Protein 6Y2Z (pdb70)

GO terms:
  GO:0005737 cytoplasm (C, IDA)
  GO:0008312 7S RNA binding (F, IDA)
  GO:0043021 ribonucleoprotein complex binding (F, IDA)
  GO:0006614 SRP-dependent cotranslational protein targeting to membrane (P, IC)
  GO:0003924 GTPase activity (F, IMP)
  GO:0030851 granulocyte differentiation (P, IMP)
  GO:0005515 protein binding (F, IPI)
  GO:0005829 cytosol (C, TAS)
  GO:0005525 GTP binding (F, IDA)
  GO:0005634 nucleus (C, IDA)
  GO:0003924 GTPase activity (F, IDA)
  GO:0030942 endoplasmic reticulum signal peptide binding (F, IDA)
  GO:0005786 signal recognition particle, endoplasmic reticulum targeting (C, IDA)
  GO:0019003 GDP binding (F, IDA)
  GO:0005737 cytoplasm (C, EXP)
  GO:0005783 endoplasmic reticulum (C, EXP)
  GO:0016607 nuclear speck (C, EXP)
  GO:0003723 RNA binding (F, HDA)
  GO:0045047 protein targeting to ER (P, IMP)

Foldseek 3Di:
DPDALAQQQQLLVQLLVLLVQLVPPPDHDPVSLVSSLVSNLVSLVLLVADNVLSVVLSVQLVVQQDPPDDDPPDDRSVVSVVSNLVSQLLLLALPDDADDFDPPAAAEEEEFEAPPLCGLLVQLLVQLVVVVVPFQEAEEELAACPDPSNVVNVVSCVVSVHHYFDDPDDHGSLVRLLVQLVVVVVVVGRYYYYYYDRHDDDVVVRVVVVVSNCVSRVGPAYEYGGECVVAQVLQVVLLVVPVRDDRYAYEYENCHDHSRNSRSSSSNSVSSHYHQKYQQDDDSNSIGGDDSSVSSVSNND/DLLCQFLQNQLLVQLLVLLVQLVPDPDHDDVSLVSSLVSNLVSLVQLQADNVLSVVLSVQLVVQDDQPDDDPPDHRSVVSVVSSLVSLLLLLALPDDADDFDAQAAAEEEEFEEAPLCGLLVLLLVQLVVVVVPFLEAEEELAECPAPSNVVNVVSCVVSVHHYFDDNPDHHSLVSLLVQSVVVVVVSGRHYYYYYDHHHNDPVVRLVVVVSSCVRNVGPEYEYREEQVVALVLLVVLLVVVVSDDRYAYEYEPSRPDRNNSRNSSSNSVNSHHHQKYQNDDDSNSMGGCDSSVSSVSSND

Nearest PDB structures (foldseek):
  6y2z-assembly2_B  TM=1.003E+00  e=1.046E-58  Homo sapiens
  6y30-assembly1_A  TM=9.818E-01  e=1.708E-50  Homo sapiens
  4ue5-assembly1_D  TM=9.500E-01  e=9.144E-44  Canis lupus familiaris
  7obr-assembly1_x  TM=9.337E-01  e=4.524E-43  Canis lupus familiaris
  7qwq-assembly1_x  TM=9.197E-01  e=1.034E-42  Homo sapiens

B-factor: mean 53.34, std 17.5, range [21.69, 124.66]

Sequence (602 aa):
HHHHHMVLADLGRKITSALRSLSNATIINEEVLNAMLKEVCTALLEADVNIKLVKQLRENVKSAIDLEEMASGLNKRKMIQHAVFKELVKLVDPGVKAWTPTKGKQNVIMFVGLQGSGKTTTCSKLAYYYQRKGWKTCLICADTFRAGAFDQLKQNATKARIPFYGSYTEMDPVIIASEGVEKFKNENFEIIIVDTSGRHKQEDSLFEEMLQVANAIQPDNIVYVMDASIGQACEAQAKAFKDKVDVASVIVTKLDGHAKGGGALSAVAATKSPIIFIGTGEHIDDFEPFKTQPFISKLLGHHHHHMVLADLGRKITSALRSLSNATIINEEVLNAMLKEVCTALLEADVNIKLVKQLRENVKSAIDLEEMASGLNKRKMIQHAVFKELVKLVDPGVKAWTPTKGKQNVIMFVGLQGSGKTTTCSKLAYYYQRKGWKTCLICADTFRAGAFDQLKQNATKARIPFYGSYTEMDPVIIASEGVEKFKNENFEIIIVDTSGRHKQEDSLFEEMLQVANAIQPDNIVYVMDASIGQACEAQAKAFKDKVDVASVIVTKLDGHAKGGGALSAVAATKSPIIFIGTGEHIDDFEPFKTQPFISKLLG

Radius of gyration: 28.35 Å; Cα contacts (8 Å, |Δi|>4): 1139; chains: 2; bounding box: 52×80×70 Å

Solvent-accessible surface area: 28498 Å² total; per-residue (Å²): 224,153,132,117,108,17,57,13,12,65,16,1,131,67,1,28,48,1,13,133,64,2,39,106,23,135,123,16,59,105,135,32,3,44,55,4,0,102,77,0,14,9,2,2,8,32,5,6,3,22,9,156,35,2,102,84,4,82,108,45,1,60,91,62,10,80,37,188,152,74,55,118,84,99,99,87,59,104,36,0,34,113,12,0,49,116,12,6,22,109,23,8,49,17,69,76,202,35,62,100,16,69,122,78,104,72,1,2,2,0,0,0,0,30,129,44,6,33,8,10,43,1,0,2,8,2,0,62,38,22,58,150,126,56,34,98,2,0,0,0,2,0,7,29,60,182,8,59,22,2,62,65,0,62,99,37,0,92,155,19,194,6,58,42,47,13,15,128,123,57,152,59,37,38,73,0,0,32,79,0,8,113,82,2,81,124,72,112,11,29,0,0,0,0,2,6,11,15,115,24,169,101,62,104,51,2,8,102,41,1,78,98,0,12,119,39,7,138,30,42,3,12,0,0,0,0,36,0,36,72,0,24,59,0,62,75,27,0,116,21,0,80,92,91,22,142,56,15,0,0,0,0,14,107,4,89,81,56,43,52,1,4,0,0,1,1,1,0,9,42,13,126,1,10,13,26,13,4,4,66,37,161,127,50,95,35,27,78,66,20,138,18,98,69,21,5,47,142,4,33,92,124,66,10,131,134,26,18,11,32,65,15,0,111,43,0,10,43,0,7,127,66,3,37,113,25,128,119,11,62,89,137,31,4,48,59,3,0,105,74,0,14,9,2,1,11,28,5,3,2,31,7,145,34,4,107,88,4,76,105,30,0,68,92,73,20,77,24,162,140,61,108,61,83,92,74,62,51,109,49,0,66,83,9,0,31,121,19,4,19,116,23,5,60,12,66,76,196,43,63,95,21,65,115,64,126,62,6,1,2,0,0,1,0,32,112,53,5,21,10,9,58,2,0,8,13,2,0,68,32,17,58,145,114,57,43,108,8,0,2,0,1,0,11,27,64,187,24,61,20,2,76,71,0,77,125,52,1,92,177,22,198,8,59,50,32,24,10,126,133,46,127,56,23,35,66,0,0,39,75,0,5,100,96,6,79,104,87,99,12,19,0,0,0,0,1,10,7,21,121,7,164,93,44,96,45,3,12,118,43,8,114,78,3,15,104,45,5,138,28,56,2,14,0,1,1,5,31,0,49,73,0,31,51,1,58,71,42,0,124,26,0,80,112,109,18,148,68,14,1,0,0,0,12,100,0,74,76,60,32,40,0,4,0,0,0,0,1,0,7,38,16,116,0,12,8,20,12,1,3,32,25,166,128,72,99,39,16,78,45,17,132,23,105,74,17,5,48,92,1,32,26

Structure (mmCIF, N/CA/C/O backbone):
data_6Y2Z
#
_entry.id   6Y2Z
#
_cell.length_a   50.443
_cell.length_b   87.668
_cell.length_c   170.504
_cell.angle_alpha   90.000
_cell.angle_beta   90.000
_cell.angle_gamma   90.000
#
_symmetry.space_group_name_H-M   'P 21 21 21'
#
loop_
_entity.id
_entity.type
_entity.pdbx_description
1 polymer 'Signal recognition particle 54 kDa protein'
2 non-polymer 'PHOSPHATE ION'
3 non-polymer 'MAGNESIUM ION'
4 water water
#
loop_
_atom_site.group_PDB
_atom_site.id
_atom_site.type_symbol
_atom_site.label_atom_id
_atom_site.label_alt_id
_atom_site.label_comp_id
_atom_site.label_asym_id
_atom_site.label_entity_id
_atom_site.label_seq_id
_atom_site.pdbx_PDB_ins_code
_atom_site.Cartn_x
_atom_site.Cartn_y
_atom_site.Cartn_z
_atom_site.occupancy
_atom_site.B_iso_or_equiv
_atom_site.auth_seq_id
_atom_site.auth_comp_id
_atom_site.auth_asym_id
_atom_site.auth_atom_id
_atom_site.pdbx_PDB_model_num
ATOM 1 N N . HIS A 1 3 ? 5.145 11.912 -36.154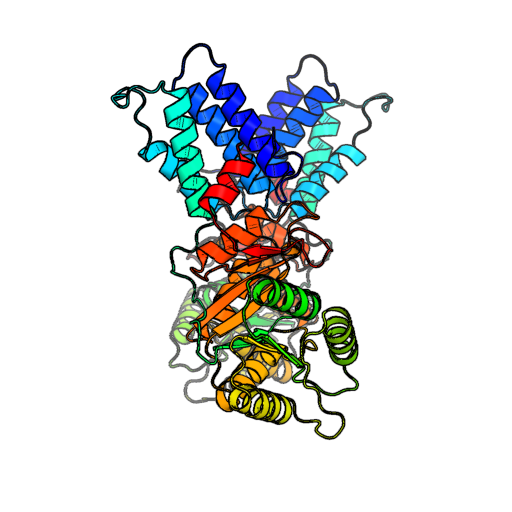 1.00 73.51 -4 HIS A N 1
ATOM 2 C CA . HIS A 1 3 ? 3.759 11.540 -35.858 1.00 73.47 -4 HIS A CA 1
ATOM 3 C C . HIS A 1 3 ? 2.749 12.333 -36.705 1.00 70.49 -4 HIS A C 1
ATOM 4 O O . HIS A 1 3 ? 1.782 12.909 -36.204 1.00 68.34 -4 HIS A O 1
ATOM 11 N N . HIS A 1 4 ? 2.985 12.309 -38.015 1.00 69.30 -3 HIS A N 1
ATOM 12 C CA . HIS A 1 4 ? 2.167 12.985 -39.010 1.00 60.57 -3 HIS A CA 1
ATOM 13 C C . HIS A 1 4 ? 1.273 12.036 -39.799 1.00 59.71 -3 HIS A C 1
ATOM 14 O O . HIS A 1 4 ? 0.455 12.502 -40.600 1.00 58.08 -3 HIS A O 1
ATOM 21 N N . HIS A 1 5 ? 1.400 10.721 -39.597 1.00 58.55 -2 HIS A N 1
ATOM 22 C CA . HIS A 1 5 ? 0.902 9.774 -40.593 1.00 57.84 -2 HIS A CA 1
ATOM 23 C C . HIS A 1 5 ? -0.620 9.759 -40.666 1.00 54.67 -2 HIS A C 1
ATOM 24 O O . HIS A 1 5 ? -1.187 9.649 -41.759 1.00 54.62 -2 HIS A O 1
ATOM 31 N N . HIS A 1 6 ? -1.300 9.861 -39.527 1.00 50.20 -1 HIS A N 1
ATOM 32 C CA . HIS A 1 6 ? -2.723 9.574 -39.458 1.00 45.50 -1 HIS A CA 1
ATOM 33 C C . HIS A 1 6 ? -3.529 10.799 -39.063 1.00 45.01 -1 HIS A C 1
ATOM 34 O O . HIS A 1 6 ? -3.044 11.676 -38.341 1.00 41.75 -1 HIS A O 1
ATOM 41 N N . HIS A 1 7 ? -4.783 10.826 -39.527 1.00 44.91 0 HIS A N 1
ATOM 42 C CA . HIS A 1 7 ? -5.736 11.875 -39.190 1.00 41.58 0 HIS A CA 1
ATOM 43 C C . HIS A 1 7 ? -6.623 11.524 -38.000 1.00 38.49 0 HIS A C 1
ATOM 44 O O . HIS A 1 7 ? -7.331 12.402 -37.502 1.00 42.43 0 HIS A O 1
ATOM 51 N N . MET A 1 8 ? -6.599 10.282 -37.536 1.00 33.66 1 MET A N 1
ATOM 52 C CA . MET A 1 8 ? -7.471 9.826 -36.470 1.00 38.57 1 MET A CA 1
ATOM 53 C C . MET A 1 8 ? -6.795 8.652 -35.783 1.00 41.81 1 MET A C 1
ATOM 54 O O . MET A 1 8 ? -6.030 7.906 -36.400 1.00 44.51 1 MET A O 1
ATOM 59 N N . VAL A 1 9 ? -7.118 8.470 -34.503 1.00 35.45 2 VAL A N 1
ATOM 60 C CA . VAL A 1 9 ? -6.468 7.412 -33.740 1.00 32.64 2 VAL A CA 1
ATOM 61 C C . VAL A 1 9 ? -6.854 6.052 -34.302 1.00 31.33 2 VAL A C 1
ATOM 62 O O . VAL A 1 9 ? -6.052 5.118 -34.262 1.00 31.17 2 VAL A O 1
ATOM 66 N N . LEU A 1 10 ? -8.037 5.930 -34.913 1.00 30.27 3 LEU A N 1
ATOM 67 C CA . LEU A 1 10 ? -8.460 4.676 -35.532 1.00 33.93 3 LEU A CA 1
ATOM 68 C C . LEU A 1 10 ? -8.326 4.693 -37.056 1.00 34.67 3 LEU A C 1
ATOM 69 O O . LEU A 1 10 ? -9.111 4.040 -37.750 1.00 30.05 3 LEU A O 1
ATOM 74 N N . ALA A 1 11 ? -7.320 5.410 -37.576 1.00 37.74 4 ALA A N 1
ATOM 75 C CA . ALA A 1 11 ? -7.206 5.638 -39.017 1.00 40.27 4 ALA A CA 1
ATOM 76 C C . ALA A 1 11 ? -7.240 4.338 -39.834 1.00 35.08 4 ALA A C 1
ATOM 77 O O . ALA A 1 11 ? -7.919 4.267 -40.861 1.00 36.90 4 ALA A O 1
ATOM 79 N N . ASP A 1 12 ? -6.538 3.297 -39.382 1.00 38.67 5 ASP A N 1
ATOM 80 C CA . ASP A 1 12 ? -6.519 2.025 -40.111 1.00 38.64 5 ASP A CA 1
ATOM 81 C C . ASP A 1 12 ? -7.903 1.381 -40.173 1.00 38.82 5 ASP A C 1
ATOM 82 O O . ASP A 1 12 ? -8.291 0.815 -41.205 1.00 36.72 5 ASP A O 1
ATOM 87 N N . LEU A 1 13 ? -8.644 1.415 -39.070 1.00 35.68 6 LEU A N 1
ATOM 88 C CA . LEU A 1 13 ? -10.030 0.973 -39.113 1.00 37.05 6 LEU A CA 1
ATOM 89 C C . LEU A 1 13 ? -10.868 1.864 -40.026 1.00 38.20 6 LEU A C 1
ATOM 90 O O . LEU A 1 13 ? -11.672 1.363 -40.822 1.00 38.01 6 LEU A O 1
ATOM 95 N N . GLY A 1 14 ? -10.698 3.185 -39.925 1.00 35.35 7 GLY A N 1
ATOM 96 C CA . GLY A 1 14 ? -11.490 4.080 -40.747 1.00 32.26 7 GLY A CA 1
ATOM 97 C C . GLY A 1 14 ? -11.202 3.940 -42.230 1.00 33.62 7 GLY A C 1
ATOM 98 O O . GLY A 1 14 ? -12.112 4.011 -43.056 1.00 32.79 7 GLY A O 1
ATOM 99 N N . ARG A 1 15 ? -9.938 3.736 -42.588 1.00 32.46 8 ARG A N 1
ATOM 100 C CA . ARG A 1 15 ? -9.619 3.538 -43.991 1.00 35.73 8 ARG A CA 1
ATOM 101 C C . ARG A 1 15 ? -10.333 2.306 -44.549 1.00 39.61 8 ARG A C 1
ATOM 102 O O . ARG A 1 15 ? -10.839 2.343 -45.676 1.00 39.50 8 ARG A O 1
ATOM 110 N N . LYS A 1 16 ? -10.424 1.215 -43.761 1.00 31.44 9 LYS A N 1
ATOM 111 C CA . LYS A 1 16 ? -11.090 0.010 -44.265 1.00 33.47 9 LYS A CA 1
ATOM 112 C C . LYS A 1 16 ? -12.597 0.209 -44.389 1.00 32.74 9 LYS A C 1
ATOM 113 O O . LYS A 1 16 ? -13.232 -0.323 -45.316 1.00 34.95 9 LYS A O 1
ATOM 119 N N . ILE A 1 17 ? -13.189 0.952 -43.465 1.00 33.59 10 ILE A N 1
ATOM 120 C CA . ILE A 1 17 ? -14.628 1.181 -43.527 1.00 35.28 10 ILE A CA 1
ATOM 121 C C . ILE A 1 17 ? -14.982 2.131 -44.668 1.00 36.69 10 ILE A C 1
ATOM 122 O O . ILE A 1 17 ? -15.967 1.916 -45.386 1.00 36.12 10 ILE A O 1
ATOM 127 N N . THR A 1 18 ? -14.194 3.192 -44.869 1.00 34.18 11 THR A N 1
ATOM 128 C CA . THR A 1 18 ? -14.563 4.107 -45.941 1.00 36.20 11 THR A CA 1
ATOM 129 C C . THR A 1 18 ? -14.324 3.454 -47.300 1.00 36.92 11 THR A C 1
ATOM 130 O O . THR A 1 18 ? -15.042 3.749 -48.263 1.00 37.25 11 THR A O 1
ATOM 134 N N . SER A 1 19 ? -13.355 2.540 -47.388 1.00 38.76 12 SER A N 1
ATOM 135 C CA . SER A 1 19 ? -13.195 1.776 -48.622 1.00 41.53 12 SER A CA 1
ATOM 136 C C . SER A 1 19 ? -14.429 0.919 -48.888 1.00 42.10 12 SER A C 1
ATOM 137 O O . SER A 1 19 ? -14.991 0.940 -49.991 1.00 43.75 12 SER A O 1
ATOM 140 N N . ALA A 1 20 ? -14.888 0.184 -47.875 1.00 40.88 13 ALA A N 1
ATOM 141 C CA . ALA A 1 20 ? -16.091 -0.629 -48.045 1.00 39.73 13 ALA A CA 1
ATOM 142 C C . ALA A 1 20 ? -17.255 0.229 -48.515 1.00 44.62 13 ALA A C 1
ATOM 143 O O . ALA A 1 20 ? -17.981 -0.136 -49.445 1.00 48.69 13 ALA A O 1
ATOM 145 N N . LEU A 1 21 ? -17.431 1.392 -47.884 1.00 47.30 14 LEU A N 1
ATOM 146 C CA . LEU A 1 21 ? -18.577 2.245 -48.180 1.00 42.95 14 LEU A CA 1
ATOM 147 C C . LEU A 1 21 ? -18.455 2.870 -49.558 1.00 39.99 14 LEU A C 1
ATOM 148 O O . LEU A 1 21 ? -19.457 3.008 -50.262 1.00 41.02 14 LEU A O 1
ATOM 153 N N . ARG A 1 22 ? -17.240 3.271 -49.948 1.00 41.81 15 ARG A N 1
ATOM 154 C CA . ARG A 1 22 ? -17.016 3.782 -51.299 1.00 43.20 15 ARG A CA 1
ATOM 155 C C . ARG A 1 22 ? -17.374 2.744 -52.359 1.00 45.28 15 ARG A C 1
ATOM 156 O O . ARG A 1 22 ? -18.024 3.071 -53.361 1.00 45.00 15 ARG A O 1
ATOM 164 N N . SER A 1 23 ? -16.954 1.489 -52.164 1.00 45.42 16 SER A N 1
ATOM 165 C CA . SER A 1 23 ? -17.301 0.441 -53.121 1.00 45.46 16 SER A CA 1
ATOM 166 C C . SER A 1 23 ? -18.810 0.277 -53.226 1.00 44.22 16 SER A C 1
ATOM 167 O O . SER A 1 23 ? -19.346 0.047 -54.312 1.00 43.25 16 SER A O 1
ATOM 170 N N . LEU A 1 24 ? -19.516 0.372 -52.108 1.00 40.33 17 LEU A N 1
ATOM 171 C CA . LEU A 1 24 ? -20.963 0.237 -52.207 1.00 45.06 17 LEU A CA 1
ATOM 172 C C . LEU A 1 24 ? -21.579 1.441 -52.915 1.00 46.93 17 LEU A C 1
ATOM 173 O O . LEU A 1 24 ? -22.470 1.291 -53.761 1.00 50.88 17 LEU A O 1
ATOM 178 N N . SER A 1 25 ? -21.111 2.637 -52.605 1.00 46.05 18 SER A N 1
ATOM 179 C CA . SER A 1 25 ? -21.696 3.797 -53.253 1.00 50.73 18 SER A CA 1
ATOM 180 C C . SER A 1 25 ? -21.394 3.829 -54.749 1.00 48.72 18 SER A C 1
ATOM 181 O O . SER A 1 25 ? -22.116 4.498 -55.493 1.00 49.99 18 SER A O 1
ATOM 184 N N . ASN A 1 26 ? -20.368 3.108 -55.208 1.00 49.87 19 ASN A N 1
ATOM 185 C CA . ASN A 1 26 ? -20.034 3.068 -56.626 1.00 54.35 19 ASN A CA 1
ATOM 186 C C . ASN A 1 26 ? -20.604 1.859 -57.358 1.00 52.82 19 ASN A C 1
ATOM 187 O O . ASN A 1 26 ? -20.461 1.785 -58.580 1.00 52.73 19 ASN A O 1
ATOM 192 N N . ALA A 1 27 ? -21.244 0.916 -56.660 1.00 53.54 20 ALA A N 1
ATOM 193 C CA . ALA A 1 27 ? -21.840 -0.243 -57.330 1.00 50.43 20 ALA A CA 1
ATOM 194 C C . ALA A 1 27 ? -22.903 0.201 -58.320 1.00 51.87 20 ALA A C 1
ATOM 195 O O . ALA A 1 27 ? -23.734 1.057 -58.007 1.00 52.96 20 ALA A O 1
ATOM 197 N N . THR A 1 28 ? -22.880 -0.383 -59.524 1.00 52.10 21 THR A N 1
ATOM 198 C CA . THR A 1 28 ? -23.787 0.099 -60.561 1.00 52.69 21 THR A CA 1
ATOM 199 C C . THR A 1 28 ? -25.242 -0.147 -60.182 1.00 49.41 21 THR A C 1
ATOM 200 O O . THR A 1 28 ? -26.111 0.678 -60.487 1.00 49.82 21 THR A O 1
ATOM 204 N N . ILE A 1 29 ? -25.526 -1.241 -59.487 1.00 49.27 22 ILE A N 1
ATOM 205 C CA . ILE A 1 29 ? -26.851 -1.484 -58.931 1.00 50.62 22 ILE A CA 1
ATOM 206 C C . ILE A 1 29 ? -26.696 -1.886 -57.470 1.00 52.84 22 ILE A C 1
ATOM 207 O O . ILE A 1 29 ? -25.781 -2.637 -57.110 1.00 52.78 22 ILE A O 1
ATOM 212 N N . ILE A 1 30 ? -27.571 -1.360 -56.623 1.00 53.03 23 ILE A N 1
ATOM 213 C CA . ILE A 1 30 ? -27.562 -1.686 -55.202 1.00 54.92 23 ILE A CA 1
ATOM 214 C C . ILE A 1 30 ? -28.530 -2.850 -54.962 1.00 56.47 23 ILE A C 1
ATOM 215 O O . ILE A 1 30 ? -29.734 -2.739 -55.219 1.00 57.37 23 ILE A O 1
ATOM 220 N N . ASN A 1 31 ? -27.989 -3.991 -54.532 1.00 56.15 24 ASN A N 1
ATOM 221 C CA . ASN A 1 31 ? -28.771 -5.194 -54.263 1.00 56.93 24 ASN A CA 1
ATOM 222 C C . ASN A 1 31 ? -28.236 -5.861 -52.999 1.00 58.44 24 ASN A C 1
ATOM 223 O O . ASN A 1 31 ? -27.238 -5.424 -52.419 1.00 57.04 24 ASN A O 1
ATOM 228 N N . GLU A 1 32 ? -28.896 -6.944 -52.576 1.00 72.83 25 GLU A N 1
ATOM 229 C CA . GLU A 1 32 ? -28.534 -7.545 -51.299 1.00 71.68 25 GLU A CA 1
ATOM 230 C C . GLU A 1 32 ? -27.133 -8.137 -51.342 1.00 65.07 25 GLU A C 1
ATOM 231 O O . GLU A 1 32 ? -26.438 -8.158 -50.319 1.00 60.65 25 GLU A O 1
ATOM 237 N N . GLU A 1 33 ? -26.692 -8.585 -52.515 1.00 66.35 26 GLU A N 1
ATOM 238 C CA . GLU A 1 33 ? -25.325 -9.069 -52.668 1.00 63.64 26 GLU A CA 1
ATOM 239 C C . GLU A 1 33 ? -24.318 -7.945 -52.440 1.00 57.20 26 GLU A C 1
ATOM 240 O O . GLU A 1 33 ? -23.331 -8.112 -51.712 1.00 50.86 26 GLU A O 1
ATOM 246 N N . VAL A 1 34 ? -24.565 -6.781 -53.048 1.00 54.46 27 VAL A N 1
ATOM 247 C CA . VAL A 1 34 ? -23.699 -5.621 -52.852 1.00 48.14 27 VAL A CA 1
ATOM 248 C C . VAL A 1 34 ? -23.704 -5.182 -51.391 1.00 43.09 27 VAL A C 1
ATOM 249 O O . VAL A 1 34 ? -22.653 -4.863 -50.821 1.00 46.20 27 VAL A O 1
ATOM 253 N N . LEU A 1 35 ? -24.882 -5.145 -50.767 1.00 40.29 28 LEU A N 1
ATOM 254 C CA . LEU A 1 35 ? -24.957 -4.769 -49.357 1.00 46.71 28 LEU A CA 1
ATOM 255 C C . LEU A 1 35 ? -24.175 -5.749 -48.475 1.00 47.22 28 LEU A C 1
ATOM 256 O O . LEU A 1 35 ? -23.380 -5.341 -47.621 1.00 46.10 28 LEU A O 1
ATOM 261 N N . ASN A 1 36 ? -24.363 -7.050 -48.696 1.00 49.22 29 ASN A N 1
ATOM 262 C CA . ASN A 1 36 ? -23.695 -8.055 -47.863 1.00 48.40 29 ASN A CA 1
ATOM 263 C C . ASN A 1 36 ? -22.180 -8.011 -48.035 1.00 44.25 29 ASN A C 1
ATOM 264 O O . ASN A 1 36 ? -21.432 -8.145 -47.054 1.00 36.09 29 ASN A O 1
ATOM 269 N N . ALA A 1 37 ? -21.709 -7.858 -49.279 1.00 44.17 30 ALA A N 1
ATOM 270 C CA . ALA A 1 37 ? -20.290 -7.604 -49.510 1.00 40.77 30 ALA A CA 1
ATOM 271 C C . ALA A 1 37 ? -19.775 -6.448 -48.653 1.00 39.36 30 ALA A C 1
ATOM 272 O O . ALA A 1 37 ? -18.683 -6.530 -48.081 1.00 41.50 30 ALA A O 1
ATOM 274 N N . MET A 1 38 ? -20.535 -5.358 -48.560 1.00 39.79 31 MET A N 1
ATOM 275 C CA . MET A 1 38 ? -20.071 -4.226 -47.755 1.00 38.84 31 MET A CA 1
ATOM 276 C C . MET A 1 38 ? -20.031 -4.592 -46.276 1.00 33.63 31 MET A C 1
ATOM 277 O O . MET A 1 38 ? -19.052 -4.301 -45.579 1.00 31.83 31 MET A O 1
ATOM 282 N N . LEU A 1 39 ? -21.090 -5.227 -45.777 1.00 35.87 32 LEU A N 1
ATOM 283 C CA . LEU A 1 39 ? -21.125 -5.598 -44.364 1.00 39.69 32 LEU A CA 1
ATOM 284 C C . LEU A 1 39 ? -19.994 -6.555 -44.017 1.00 39.84 32 LEU A C 1
ATOM 285 O O . LEU A 1 39 ? -19.396 -6.449 -42.944 1.00 38.98 32 LEU A O 1
ATOM 290 N N . LYS A 1 40 ? -19.680 -7.482 -44.930 1.00 41.62 33 LYS A N 1
ATOM 291 C CA . LYS A 1 40 ? -18.545 -8.379 -44.746 1.00 41.88 33 LYS A CA 1
ATOM 292 C C . LYS A 1 40 ? -17.253 -7.599 -44.539 1.00 42.87 33 LYS A C 1
ATOM 293 O O . LYS A 1 40 ? -16.486 -7.879 -43.612 1.00 43.46 33 LYS A O 1
ATOM 299 N N . GLU A 1 41 ? -16.985 -6.624 -45.410 1.00 38.00 34 GLU A N 1
ATOM 300 C CA . GLU A 1 41 ? -15.773 -5.835 -45.272 1.00 35.03 34 GLU A CA 1
ATOM 301 C C . GLU A 1 41 ? -15.779 -5.045 -43.970 1.00 29.95 34 GLU A C 1
ATOM 302 O O . GLU A 1 41 ? -14.725 -4.839 -43.363 1.00 27.70 34 GLU A O 1
ATOM 308 N N . VAL A 1 42 ? -16.944 -4.533 -43.573 1.00 32.12 35 VAL A N 1
ATOM 309 C CA . VAL A 1 42 ? -17.034 -3.723 -42.356 1.00 36.46 35 VAL A CA 1
ATOM 310 C C . VAL A 1 42 ? -16.830 -4.602 -41.127 1.00 36.56 35 VAL A C 1
ATOM 311 O O . VAL A 1 42 ? -16.007 -4.301 -40.259 1.00 33.72 35 VAL A O 1
ATOM 315 N N . CYS A 1 43 ? -17.544 -5.727 -41.069 1.00 36.37 36 CYS A N 1
ATOM 316 C CA . CYS A 1 43 ? -17.381 -6.662 -39.962 1.00 34.86 36 CYS A CA 1
ATOM 317 C C . CYS A 1 43 ? -15.935 -7.136 -39.832 1.00 36.16 36 CYS A C 1
ATOM 318 O O . CYS A 1 43 ? -15.369 -7.137 -38.731 1.00 37.84 36 CYS A O 1
ATOM 321 N N . THR A 1 44 ? -15.307 -7.490 -40.951 1.00 31.67 37 THR A N 1
ATOM 322 C CA . THR A 1 44 ? -13.912 -7.914 -40.925 1.00 35.49 37 THR A CA 1
ATOM 323 C C . THR A 1 44 ? -12.996 -6.812 -40.398 1.00 37.09 37 THR A C 1
ATOM 324 O 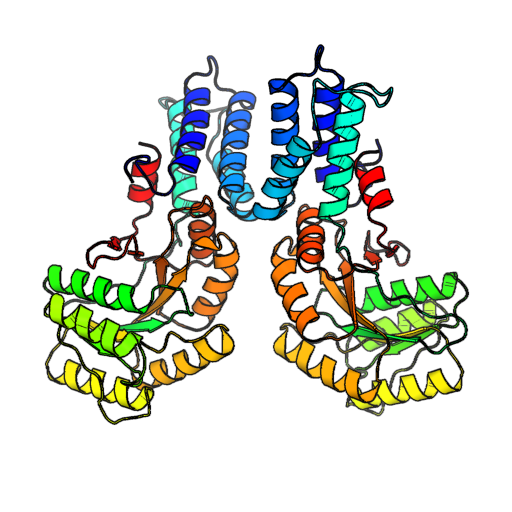O . THR A 1 44 ? -12.076 -7.085 -39.612 1.00 30.73 37 THR A O 1
ATOM 328 N N . ALA A 1 45 ? -13.224 -5.559 -40.827 1.00 32.22 38 ALA A N 1
ATOM 329 C CA . ALA A 1 45 ? -12.385 -4.463 -40.350 1.00 31.18 38 ALA A CA 1
ATOM 330 C C . ALA A 1 45 ? -12.525 -4.286 -38.848 1.00 25.28 38 ALA A C 1
ATOM 331 O O . ALA A 1 45 ? -11.543 -3.979 -38.160 1.00 34.98 38 ALA A O 1
ATOM 333 N N . LEU A 1 46 ? -13.742 -4.442 -38.330 1.00 29.67 39 LEU A N 1
ATOM 334 C CA . LEU A 1 46 ? -13.971 -4.305 -36.889 1.00 32.60 39 LEU A CA 1
ATOM 335 C C . LEU A 1 46 ? -13.320 -5.444 -36.109 1.00 37.10 39 LEU A C 1
ATOM 336 O O . LEU A 1 46 ? -12.798 -5.227 -35.009 1.00 37.98 39 LEU A O 1
ATOM 341 N N . LEU A 1 47 ? -13.349 -6.674 -36.653 1.00 34.59 40 LEU A N 1
ATOM 342 C CA . LEU A 1 47 ? -12.655 -7.779 -35.996 1.00 31.73 40 LEU A CA 1
ATOM 343 C C . LEU A 1 47 ? -11.145 -7.572 -36.023 1.00 31.26 40 LEU A C 1
ATOM 344 O O . LEU A 1 47 ? -10.447 -7.925 -35.059 1.00 31.62 40 LEU A O 1
ATOM 349 N N . GLU A 1 48 ? -10.622 -6.998 -37.111 1.00 30.57 41 GLU A N 1
ATOM 350 C CA . GLU A 1 48 ? -9.207 -6.660 -37.196 1.00 28.57 41 GLU A CA 1
ATOM 351 C C . GLU A 1 48 ? -8.825 -5.502 -36.271 1.00 33.12 41 GLU A C 1
ATOM 352 O O . GLU A 1 48 ? -7.631 -5.261 -36.068 1.00 37.02 41 GLU A O 1
ATOM 358 N N . ALA A 1 49 ? -9.804 -4.771 -35.737 1.00 32.82 42 ALA A N 1
ATOM 359 C CA . ALA A 1 49 ? -9.594 -3.751 -34.725 1.00 40.03 42 ALA A CA 1
ATOM 360 C C . ALA A 1 49 ? -9.803 -4.294 -33.313 1.00 40.67 42 ALA A C 1
ATOM 361 O O . ALA A 1 49 ? -9.813 -3.505 -32.358 1.00 40.74 42 ALA A O 1
ATOM 363 N N . ASP A 1 50 ? -9.981 -5.620 -33.177 1.00 34.29 43 ASP A N 1
ATOM 364 C CA . ASP A 1 50 ? -10.126 -6.331 -31.911 1.00 31.63 43 ASP A CA 1
ATOM 365 C C . ASP A 1 50 ? -11.459 -6.040 -31.241 1.00 33.96 43 ASP A C 1
ATOM 366 O O . ASP A 1 50 ? -11.573 -6.150 -30.021 1.00 37.00 43 ASP A O 1
ATOM 371 N N . VAL A 1 51 ? -12.468 -5.641 -32.016 1.00 30.98 44 VAL A N 1
ATOM 372 C CA . VAL A 1 51 ? -13.828 -5.608 -31.514 1.00 31.47 44 VAL A CA 1
ATOM 373 C C . VAL A 1 51 ? -14.327 -7.037 -31.347 1.00 36.28 44 VAL A C 1
ATOM 374 O O . VAL A 1 51 ? -14.061 -7.913 -32.186 1.00 37.42 44 VAL A O 1
ATOM 378 N N . ASN A 1 52 ? -15.054 -7.278 -30.260 1.00 35.81 45 ASN A N 1
ATOM 379 C CA . ASN A 1 52 ? -15.501 -8.624 -29.958 1.00 38.98 45 ASN A CA 1
ATOM 380 C C . ASN A 1 52 ? -16.541 -9.090 -30.968 1.00 38.01 45 ASN A C 1
ATOM 381 O O . ASN A 1 52 ? -17.437 -8.329 -31.354 1.00 35.63 45 ASN A O 1
ATOM 386 N N . ILE A 1 53 ? -16.425 -10.370 -31.350 1.00 33.47 46 ILE A N 1
ATOM 387 C CA . ILE A 1 53 ? -17.298 -10.994 -32.348 1.00 31.58 46 ILE A CA 1
ATOM 388 C C . ILE A 1 53 ? -18.772 -10.784 -32.023 1.00 32.21 46 ILE A C 1
ATOM 389 O O . ILE A 1 53 ? -19.577 -10.506 -32.920 1.00 36.06 46 ILE A O 1
ATOM 394 N N . LYS A 1 54 ? -19.159 -10.911 -30.747 1.00 32.68 47 LYS A N 1
ATOM 395 C CA . LYS A 1 54 ? -20.559 -10.689 -30.380 1.00 35.56 47 LYS A CA 1
ATOM 396 C C . LYS A 1 54 ? -21.026 -9.280 -30.749 1.00 37.65 47 LYS A C 1
ATOM 397 O O . LYS A 1 54 ? -22.158 -9.087 -31.211 1.00 34.09 47 LYS A O 1
ATOM 403 N N . LEU A 1 55 ? -20.173 -8.278 -30.543 1.00 35.19 48 LEU A N 1
ATOM 404 C CA . LEU A 1 55 ? -20.572 -6.907 -30.846 1.00 37.65 48 LEU A CA 1
ATOM 405 C C . LEU A 1 55 ? -20.577 -6.664 -32.355 1.00 33.49 48 LEU A C 1
ATOM 406 O O . LEU A 1 55 ? -21.426 -5.922 -32.863 1.00 31.39 48 LEU A O 1
ATOM 411 N N . VAL A 1 56 ? -19.640 -7.283 -33.077 1.00 35.58 49 VAL A N 1
ATOM 412 C CA . VAL A 1 56 ? -19.640 -7.208 -34.538 1.00 38.57 49 VAL A CA 1
ATOM 413 C C . VAL A 1 56 ? -20.870 -7.909 -35.124 1.00 39.26 49 VAL A C 1
ATOM 414 O O . VAL A 1 56 ? -21.513 -7.402 -36.055 1.00 39.46 49 VAL A O 1
ATOM 418 N N . LYS A 1 57 ? -21.231 -9.074 -34.587 1.00 37.68 50 LYS A N 1
ATOM 419 C CA . LYS A 1 57 ? -22.440 -9.738 -35.065 1.00 39.58 50 LYS A CA 1
ATOM 420 C C . LYS A 1 57 ? -23.687 -8.903 -34.793 1.00 41.92 50 LYS A C 1
ATOM 421 O O . LYS A 1 57 ? -24.600 -8.857 -35.626 1.00 43.16 50 LYS A O 1
ATOM 427 N N . GLN A 1 58 ? -23.745 -8.228 -33.642 1.00 41.71 51 GLN A N 1
ATOM 428 C CA . GLN A 1 58 ? -24.908 -7.391 -33.349 1.00 41.89 51 GLN A CA 1
ATOM 429 C C . GLN A 1 58 ? -24.974 -6.167 -34.259 1.00 36.35 51 GLN A C 1
ATOM 430 O O . GLN A 1 58 ? -26.066 -5.750 -34.671 1.00 39.94 51 GLN A O 1
ATOM 436 N N . LEU A 1 59 ? -23.830 -5.569 -34.576 1.00 33.13 52 LEU A N 1
ATOM 437 C CA . LEU A 1 59 ? -23.837 -4.430 -35.492 1.00 38.04 52 LEU A CA 1
ATOM 438 C C . LEU A 1 59 ? -24.400 -4.821 -36.847 1.00 41.28 52 LEU A C 1
ATOM 439 O O . LEU A 1 59 ? -25.197 -4.082 -37.437 1.00 44.45 52 LEU A O 1
ATOM 444 N N . ARG A 1 60 ? -23.993 -5.987 -37.360 1.00 38.52 53 ARG A N 1
ATOM 445 C CA . ARG A 1 60 ? -24.436 -6.401 -38.689 1.00 36.00 53 ARG A CA 1
ATOM 446 C C . ARG A 1 60 ? -25.943 -6.625 -38.704 1.00 39.21 53 ARG A C 1
ATOM 447 O O . ARG A 1 60 ? -26.646 -6.120 -39.587 1.00 43.77 53 ARG A O 1
ATOM 455 N N . GLU A 1 61 ? -26.453 -7.363 -37.712 1.00 36.86 54 GLU A N 1
ATOM 456 C CA . GLU A 1 61 ? -27.892 -7.486 -37.490 1.00 40.13 54 GLU A CA 1
ATOM 457 C C . GLU A 1 61 ? -28.585 -6.136 -37.567 1.00 44.17 54 GLU A C 1
ATOM 458 O O . GLU A 1 61 ? -29.586 -5.966 -38.272 1.00 52.11 54 GLU A O 1
ATOM 464 N N . ASN A 1 62 ? -28.073 -5.165 -36.816 1.00 41.94 55 ASN A N 1
ATOM 465 C CA . ASN A 1 62 ? -28.740 -3.868 -36.721 1.00 40.42 55 ASN A CA 1
ATOM 466 C C . ASN A 1 62 ? -28.784 -3.166 -38.073 1.00 36.09 55 ASN A C 1
ATOM 467 O O . ASN A 1 62 ? -29.816 -2.618 -38.464 1.00 42.62 55 ASN A O 1
ATOM 472 N N . VAL A 1 63 ? -27.680 -3.192 -38.811 1.00 37.12 56 VAL A N 1
ATOM 473 C CA . VAL A 1 63 ? -27.664 -2.553 -40.128 1.00 41.91 56 VAL A CA 1
ATOM 474 C C . VAL A 1 63 ? -28.641 -3.252 -41.073 1.00 48.99 56 VAL A C 1
ATOM 475 O O . VAL A 1 63 ? -29.422 -2.599 -41.770 1.00 51.39 56 VAL A O 1
ATOM 479 N N . LYS A 1 64 ? -28.649 -4.590 -41.081 1.00 48.16 57 LYS A N 1
ATOM 480 C CA . LYS A 1 64 ? -29.622 -5.293 -41.911 1.00 52.52 57 LYS A CA 1
ATOM 481 C C . LYS A 1 64 ? -31.049 -5.023 -41.460 1.00 54.18 57 LYS A C 1
ATOM 482 O O . LYS A 1 64 ? -31.966 -4.994 -42.287 1.00 58.10 57 LYS A O 1
ATOM 488 N N . SER A 1 65 ? -31.270 -4.831 -40.162 1.00 52.52 58 SER A N 1
ATOM 489 C CA . SER A 1 65 ? -32.630 -4.579 -39.702 1.00 53.60 58 SER A CA 1
ATOM 490 C C . SER A 1 65 ? -33.077 -3.156 -40.014 1.00 54.01 58 SER A C 1
ATOM 491 O O . SER A 1 65 ? -34.276 -2.902 -40.152 1.00 60.39 58 SER A O 1
ATOM 494 N N . ALA A 1 66 ? -32.136 -2.221 -40.140 1.00 50.21 59 ALA A N 1
ATOM 495 C CA . ALA A 1 66 ? -32.491 -0.843 -40.454 1.00 52.07 59 ALA A CA 1
ATOM 496 C C . ALA A 1 66 ? -32.732 -0.631 -41.945 1.00 55.46 59 ALA A C 1
ATOM 497 O O . ALA A 1 66 ? -33.488 0.264 -42.325 1.00 57.26 59 ALA A O 1
ATOM 499 N N . ILE A 1 67 ? -32.091 -1.415 -42.792 1.00 56.43 60 ILE A N 1
ATOM 500 C CA . ILE A 1 67 ? -32.197 -1.254 -44.233 1.00 58.36 60 ILE A CA 1
ATOM 501 C C . ILE A 1 67 ? -33.300 -2.168 -44.741 1.00 65.94 60 ILE A C 1
ATOM 502 O O . ILE A 1 67 ? -33.341 -3.357 -44.402 1.00 68.73 60 ILE A O 1
ATOM 507 N N . ASP A 1 68 ? -34.204 -1.624 -45.546 1.00 72.53 61 ASP A N 1
ATOM 508 C CA . ASP A 1 68 ? -35.197 -2.441 -46.245 1.00 84.29 61 ASP A CA 1
ATOM 509 C C . ASP A 1 68 ? -35.094 -2.081 -47.723 1.00 79.35 61 ASP A C 1
ATOM 510 O O . ASP A 1 68 ? -35.640 -1.065 -48.161 1.00 76.66 61 ASP A O 1
ATOM 515 N N . LEU A 1 69 ? -34.376 -2.909 -48.483 1.00 78.36 62 LEU A N 1
ATOM 516 C CA . LEU A 1 69 ? -34.117 -2.606 -49.885 1.00 79.45 62 LEU A CA 1
ATOM 517 C C . LEU A 1 69 ? -35.332 -2.869 -50.775 1.00 85.79 62 LEU A C 1
ATOM 518 O O . LEU A 1 69 ? -35.626 -2.073 -51.676 1.00 81.57 62 LEU A O 1
ATOM 523 N N . GLU A 1 70 ? -36.047 -3.971 -50.527 1.00 93.99 63 GLU A N 1
ATOM 524 C CA . GLU A 1 70 ? -37.042 -4.477 -51.470 1.00 103.38 63 GLU A CA 1
ATOM 525 C C . GLU A 1 70 ? -38.087 -3.420 -51.799 1.00 107.95 63 GLU A C 1
ATOM 526 O O . GLU A 1 70 ? -38.252 -3.012 -52.955 1.00 109.09 63 GLU A O 1
ATOM 532 N N . GLU A 1 71 ? -38.828 -2.994 -50.787 1.00 109.78 64 GLU A N 1
ATOM 533 C CA . GLU A 1 71 ? -39.791 -1.907 -50.886 1.00 111.63 64 GLU A CA 1
ATOM 534 C C . GLU A 1 71 ? -39.249 -0.764 -50.051 1.00 109.35 64 GLU A C 1
ATOM 535 O O . GLU A 1 71 ? -39.027 -0.920 -48.848 1.00 108.66 64 GLU A O 1
ATOM 541 N N . MET A 1 72 ? -38.991 0.360 -50.689 1.00 109.01 65 MET A N 1
ATOM 542 C CA . MET A 1 72 ? -38.368 1.460 -49.978 1.00 107.93 65 MET A CA 1
ATOM 543 C C . MET A 1 72 ? -39.053 2.781 -50.257 1.00 105.79 65 MET A C 1
ATOM 544 O O . MET A 1 72 ? -39.554 3.044 -51.349 1.00 103.80 65 MET A O 1
ATOM 549 N N . ALA A 1 73 ? -39.025 3.606 -49.211 1.00 103.92 66 ALA A N 1
ATOM 550 C CA . ALA A 1 73 ? -39.463 4.991 -49.216 1.00 100.47 66 ALA A CA 1
ATOM 551 C C . ALA A 1 73 ? -39.168 5.690 -50.532 1.00 91.23 66 ALA A C 1
ATOM 552 O O . ALA A 1 73 ? -38.072 5.571 -51.091 1.00 89.31 66 ALA A O 1
ATOM 554 N N . SER A 1 74 ? -40.153 6.419 -51.027 1.00 81.28 67 SER A N 1
ATOM 555 C CA . SER A 1 74 ? -39.884 7.296 -52.142 1.00 70.32 67 SER A CA 1
ATOM 556 C C . SER A 1 74 ? -39.099 8.500 -51.644 1.00 61.72 67 SER A C 1
ATOM 557 O O . SER A 1 74 ? -39.389 9.059 -50.583 1.00 59.29 67 SER A O 1
ATOM 560 N N . GLY A 1 75 ? -38.060 8.856 -52.379 1.00 51.18 68 GLY A N 1
ATOM 561 C CA . GLY A 1 75 ? -37.337 10.081 -52.142 1.00 49.11 68 GLY A CA 1
ATOM 562 C C . GLY A 1 75 ? -35.999 9.897 -51.501 1.00 46.54 68 GLY A C 1
ATOM 563 O O . GLY A 1 75 ? -35.265 10.879 -51.361 1.00 46.79 68 GLY A O 1
ATOM 564 N N . LEU A 1 76 ? -35.667 8.675 -51.093 1.00 51.92 69 LEU A N 1
ATOM 565 C CA . LEU A 1 76 ? -34.418 8.397 -50.414 1.00 43.82 69 LEU A CA 1
ATOM 566 C C . LEU A 1 76 ? -33.346 8.030 -51.424 1.00 57.36 69 LEU A C 1
ATOM 567 O O . LEU A 1 76 ? -33.630 7.414 -52.456 1.00 58.70 69 LEU A O 1
ATOM 572 N N . ASN A 1 77 ? -32.118 8.438 -51.142 1.00 41.13 70 ASN A N 1
ATOM 573 C CA . ASN A 1 77 ? -30.954 7.943 -51.867 1.00 46.10 70 ASN A CA 1
ATOM 574 C C . ASN A 1 77 ? -30.460 6.702 -51.118 1.00 47.47 70 ASN A C 1
ATOM 575 O O . ASN A 1 77 ? -29.952 6.812 -49.995 1.00 46.57 70 ASN A O 1
ATOM 580 N N . LYS A 1 78 ? -30.645 5.514 -51.706 1.00 49.66 71 LYS A N 1
ATOM 581 C CA . LYS A 1 78 ? -30.522 4.320 -50.878 1.00 51.41 71 LYS A CA 1
ATOM 582 C C . LYS A 1 78 ? -29.081 3.950 -50.580 1.00 48.28 71 LYS A C 1
ATOM 583 O O . LYS A 1 78 ? -28.833 3.338 -49.536 1.00 49.74 71 LYS A O 1
ATOM 589 N N . ARG A 1 79 ? -28.126 4.336 -51.435 1.00 46.54 72 ARG A N 1
ATOM 590 C CA . ARG A 1 79 ? -26.724 4.202 -51.051 1.00 46.63 72 ARG A CA 1
ATOM 591 C C . ARG A 1 79 ? -26.386 5.100 -49.865 1.00 47.41 72 ARG A C 1
ATOM 592 O O . ARG A 1 79 ? -25.617 4.706 -48.983 1.00 45.60 72 ARG A O 1
ATOM 600 N N . LYS A 1 80 ? -26.947 6.311 -49.833 1.00 44.58 73 LYS A N 1
ATOM 601 C CA . LYS A 1 80 ? -26.710 7.211 -48.711 1.00 44.87 73 LYS A CA 1
ATOM 602 C C . LYS A 1 80 ? -27.382 6.705 -47.437 1.00 42.58 73 LYS A C 1
ATOM 603 O O . LYS A 1 80 ? -26.827 6.827 -46.337 1.00 38.79 73 LYS A O 1
ATOM 609 N N . MET A 1 81 ? -28.596 6.179 -47.560 1.00 44.29 74 MET A N 1
ATOM 610 C CA . MET A 1 81 ? -29.259 5.601 -46.402 1.00 44.58 74 MET A CA 1
ATOM 611 C C . MET A 1 81 ? -28.436 4.463 -45.803 1.00 44.19 74 MET A C 1
ATOM 612 O O . MET A 1 81 ? -28.343 4.334 -44.576 1.00 41.70 74 MET A O 1
ATOM 617 N N . ILE A 1 82 ? -27.829 3.629 -46.656 1.00 45.64 75 ILE A N 1
ATOM 618 C CA . ILE A 1 82 ? -27.036 2.509 -46.157 1.00 42.99 75 ILE A CA 1
ATOM 619 C C . ILE A 1 82 ? -25.795 3.013 -45.442 1.00 41.28 75 ILE A C 1
ATOM 620 O O . ILE A 1 82 ? -25.418 2.487 -44.393 1.00 41.47 75 ILE A O 1
ATOM 625 N N . GLN A 1 83 ? -25.142 4.044 -45.988 1.00 44.56 76 GLN A N 1
ATOM 626 C CA . GLN A 1 83 ? -23.991 4.622 -45.301 1.00 43.20 76 GLN A CA 1
ATOM 627 C C . GLN A 1 83 ? -24.399 5.255 -43.973 1.00 40.03 76 GLN A C 1
ATOM 628 O O . GLN A 1 83 ? -23.668 5.146 -42.987 1.00 44.14 76 GLN A O 1
ATOM 634 N N . HIS A 1 84 ? -25.566 5.903 -43.915 1.00 36.72 77 HIS A N 1
ATOM 635 C CA . HIS A 1 84 ? -25.998 6.483 -42.644 1.00 42.42 77 HIS A CA 1
ATOM 636 C C . HIS A 1 84 ? -26.304 5.383 -41.633 1.00 39.00 77 HIS A C 1
ATOM 637 O O . HIS A 1 84 ? -26.034 5.540 -40.435 1.00 39.32 77 HIS A O 1
ATOM 644 N N . ALA A 1 85 ? -26.898 4.273 -42.089 1.00 42.51 78 ALA A N 1
ATOM 645 C CA . ALA A 1 85 ? -27.150 3.149 -41.192 1.00 44.98 78 ALA A CA 1
ATOM 646 C C . ALA A 1 85 ? -25.854 2.642 -40.586 1.00 42.69 78 ALA A C 1
ATOM 647 O O . ALA A 1 85 ? -25.785 2.367 -39.384 1.00 44.07 78 ALA A O 1
ATOM 649 N N . VAL A 1 86 ? -24.810 2.537 -41.396 1.00 42.21 79 VAL A N 1
ATOM 650 C CA . VAL A 1 86 ? -23.536 2.047 -40.894 1.00 39.86 79 VAL A CA 1
ATOM 651 C C . VAL A 1 86 ? -22.919 3.057 -39.933 1.00 39.82 79 VAL A C 1
ATOM 652 O O . VAL A 1 86 ? -22.453 2.691 -38.849 1.00 44.17 79 VAL A O 1
ATOM 656 N N . PHE A 1 87 ? -22.901 4.341 -40.314 1.00 35.31 80 PHE A N 1
ATOM 657 C CA . PHE A 1 87 ? -22.428 5.390 -39.408 1.00 35.83 80 PHE A CA 1
ATOM 658 C C . PHE A 1 87 ? -23.130 5.313 -38.054 1.00 34.58 80 PHE A C 1
ATOM 659 O O . PHE A 1 87 ? -22.488 5.302 -37.003 1.00 38.28 80 PHE A O 1
ATOM 667 N N . LYS A 1 88 ? -24.459 5.265 -38.073 1.00 35.99 81 LYS A N 1
ATOM 668 C CA . LYS A 1 88 ? -25.229 5.262 -36.842 1.00 36.13 81 LYS A CA 1
ATOM 669 C C . LYS A 1 88 ? -24.849 4.075 -35.964 1.00 41.03 81 LYS A C 1
ATOM 670 O O . LYS A 1 88 ? -24.706 4.207 -34.739 1.00 39.70 81 LYS A O 1
ATOM 676 N N . GLU A 1 89 ? -24.634 2.917 -36.583 1.00 36.60 82 GLU A N 1
ATOM 677 C CA . GLU A 1 89 ? -24.330 1.721 -35.826 1.00 36.12 82 GLU A CA 1
ATOM 678 C C . GLU A 1 89 ? -22.900 1.757 -35.296 1.00 35.00 82 GLU A C 1
ATOM 679 O O . GLU A 1 89 ? -22.616 1.203 -34.233 1.00 35.88 82 GLU A O 1
ATOM 685 N N . LEU A 1 90 ? -21.996 2.441 -35.999 1.00 36.55 83 LEU A N 1
ATOM 686 C CA . LEU A 1 90 ? -20.659 2.652 -35.453 1.00 36.03 83 LEU A CA 1
ATOM 687 C C . LEU A 1 90 ? -20.685 3.593 -34.249 1.00 39.20 83 LEU A C 1
ATOM 688 O O . LEU A 1 90 ? -19.902 3.417 -33.313 1.00 39.24 83 LEU A O 1
ATOM 693 N N . VAL A 1 91 ? -21.577 4.584 -34.235 1.00 38.21 84 VAL A N 1
ATOM 694 C CA . VAL A 1 91 ? -21.654 5.443 -33.055 1.00 41.82 84 VAL A CA 1
ATOM 695 C C . VAL A 1 91 ? -22.173 4.650 -31.856 1.00 42.21 84 VAL A C 1
ATOM 696 O O . VAL A 1 91 ? -21.589 4.703 -30.774 1.00 38.56 84 VAL A O 1
ATOM 700 N N . LYS A 1 92 ? -23.232 3.850 -32.050 1.00 43.71 85 LYS A N 1
ATOM 701 C CA . LYS A 1 92 ? -23.723 2.996 -30.973 1.00 47.01 85 LYS A CA 1
ATOM 702 C C . LYS A 1 92 ? -22.636 2.074 -30.444 1.00 42.51 85 LYS A C 1
ATOM 703 O O . LYS A 1 92 ? -22.552 1.840 -29.236 1.00 46.31 85 LYS A O 1
ATOM 709 N N . LEU A 1 93 ? -21.767 1.578 -31.320 1.00 40.95 86 LEU A N 1
ATOM 710 C CA . LEU A 1 93 ? -20.812 0.565 -30.884 1.00 40.62 86 LEU A CA 1
ATOM 711 C C . LEU A 1 93 ? -19.832 1.111 -29.844 1.00 45.48 86 LEU A C 1
ATOM 712 O O . LEU A 1 93 ? -19.398 0.366 -28.951 1.00 44.02 86 LEU A O 1
ATOM 717 N N . VAL A 1 94 ? -19.491 2.403 -29.924 1.00 46.55 87 VAL A N 1
ATOM 718 C CA . VAL A 1 94 ? -18.585 3.037 -28.963 1.00 39.77 87 VAL A CA 1
ATOM 719 C C . VAL A 1 94 ? -19.338 3.894 -27.958 1.00 38.56 87 VAL A C 1
ATOM 720 O O . VAL A 1 94 ? -18.719 4.639 -27.191 1.00 41.02 87 VAL A O 1
ATOM 724 N N . ASP A 1 95 ? -20.660 3.798 -27.933 1.00 39.65 88 ASP A N 1
ATOM 725 C CA . ASP A 1 95 ? -21.446 4.647 -27.061 1.00 40.17 88 ASP A CA 1
ATOM 726 C C . ASP A 1 95 ? -22.040 3.856 -25.905 1.00 43.86 88 ASP A C 1
ATOM 727 O O . ASP A 1 95 ? -22.672 2.816 -26.139 1.00 42.69 88 ASP A O 1
ATOM 732 N N . PRO A 1 96 ? -21.899 4.328 -24.657 1.00 42.89 89 PRO A N 1
ATOM 733 C CA . PRO A 1 96 ? -22.402 3.552 -23.504 1.00 41.86 89 PRO A CA 1
ATOM 734 C C . PRO A 1 96 ? -23.912 3.519 -23.378 1.00 46.18 89 PRO A C 1
ATOM 735 O O . PRO A 1 96 ? -24.424 2.711 -22.587 1.00 47.43 89 PRO A O 1
ATOM 739 N N . GLY A 1 97 ? -24.641 4.361 -24.109 1.00 42.70 90 GLY A N 1
ATOM 740 C CA . GLY A 1 97 ? -26.078 4.414 -23.943 1.00 41.66 90 GLY A CA 1
ATOM 741 C C . GLY A 1 97 ? -26.498 5.097 -22.666 1.00 45.90 90 GLY A C 1
ATOM 742 O O . GLY A 1 97 ? -27.652 4.974 -22.243 1.00 47.87 90 GLY A O 1
ATOM 743 N N . VAL A 1 98 ? -25.588 5.828 -22.041 1.00 44.84 91 VAL A N 1
ATOM 744 C CA . VAL A 1 98 ? -25.778 6.312 -20.682 1.00 49.19 91 VAL A CA 1
ATOM 745 C C . VAL A 1 98 ? -25.080 7.660 -20.579 1.00 50.50 91 VAL A C 1
ATOM 746 O O . VAL A 1 98 ? -23.999 7.846 -21.143 1.00 50.83 91 VAL A O 1
ATOM 750 N N . LYS A 1 99 ? -25.718 8.616 -19.903 1.00 54.16 92 LYS A N 1
ATOM 751 C CA . LYS A 1 99 ? -25.123 9.933 -19.714 1.00 54.88 92 LYS A CA 1
ATOM 752 C C . LYS A 1 99 ? -24.080 9.873 -18.611 1.00 49.83 92 LYS A C 1
ATOM 753 O O . LYS A 1 99 ? -24.278 9.221 -17.585 1.00 52.57 92 LYS A O 1
ATOM 759 N N . ALA A 1 100 ? -22.950 10.525 -18.842 1.00 44.58 93 ALA A N 1
ATOM 760 C CA . ALA A 1 100 ? -21.885 10.539 -17.855 1.00 44.34 93 ALA A CA 1
ATOM 761 C C . ALA A 1 100 ? -22.152 11.616 -16.807 1.00 46.80 93 ALA A C 1
ATOM 762 O O . ALA A 1 100 ? -22.799 12.626 -17.084 1.00 49.54 93 ALA A O 1
ATOM 764 N N . TRP A 1 101 ? -21.673 11.375 -15.589 1.00 47.33 94 TRP A N 1
ATOM 765 C CA . TRP A 1 101 ? -21.761 12.385 -14.531 1.00 44.21 94 TRP A CA 1
ATOM 766 C C . TRP A 1 101 ? -20.987 13.644 -14.926 1.00 39.50 94 TRP A C 1
ATOM 767 O O . TRP A 1 101 ? -19.928 13.566 -15.553 1.00 41.79 94 TRP A O 1
ATOM 778 N N . THR A 1 102 ? -21.529 14.810 -14.580 1.00 45.60 95 THR A N 1
ATOM 779 C CA . THR A 1 102 ? -20.783 16.057 -14.749 1.00 43.81 95 THR A CA 1
ATOM 780 C C . THR A 1 102 ? -20.839 16.855 -13.456 1.00 44.08 95 THR A C 1
ATOM 781 O O . THR A 1 102 ? -21.833 16.791 -12.723 1.00 40.96 95 THR A O 1
ATOM 785 N N . PRO A 1 103 ? -19.782 17.610 -13.151 1.00 45.31 96 PRO A N 1
ATOM 786 C CA . PRO A 1 103 ? -19.829 18.503 -11.988 1.00 41.07 96 PRO A CA 1
ATOM 787 C C . PRO A 1 103 ? -20.942 19.522 -12.133 1.00 44.11 96 PRO A C 1
ATOM 788 O O . PRO A 1 103 ? -21.335 19.895 -13.241 1.00 44.80 96 PRO A O 1
ATOM 792 N N . THR A 1 104 ? -21.450 19.964 -10.987 1.00 48.50 97 THR A N 1
ATOM 793 C CA . THR A 1 104 ? -22.492 20.977 -10.912 1.00 49.77 97 THR A CA 1
ATOM 794 C C . THR A 1 104 ? -21.878 22.311 -10.496 1.00 49.03 97 THR A C 1
ATOM 795 O O . THR A 1 104 ? -21.113 22.368 -9.528 1.00 43.20 97 THR A O 1
ATOM 799 N N . LYS A 1 105 ? -22.180 23.372 -11.252 1.00 53.21 98 LYS A N 1
ATOM 800 C CA . LYS A 1 105 ? -21.638 24.691 -10.942 1.00 57.98 98 LYS A CA 1
ATOM 801 C C . LYS A 1 105 ? -22.355 25.289 -9.750 1.00 53.79 98 LYS A C 1
ATOM 802 O O . LYS A 1 105 ? -23.585 25.294 -9.683 1.00 53.96 98 LYS A O 1
ATOM 808 N N . GLY A 1 106 ? -21.580 25.844 -8.829 1.00 54.32 99 GLY A N 1
ATOM 809 C CA . GLY A 1 106 ? -22.123 26.342 -7.584 1.00 53.39 99 GLY A CA 1
ATOM 810 C C . GLY A 1 106 ? -22.113 25.322 -6.472 1.00 48.58 99 GLY A C 1
ATOM 811 O O . GLY A 1 106 ? -22.362 25.679 -5.317 1.00 51.27 99 GLY A O 1
ATOM 812 N N . LYS A 1 107 ? -21.833 24.064 -6.799 1.00 45.27 100 LYS A N 1
ATOM 813 C CA . LYS A 1 107 ? -21.669 22.965 -5.871 1.00 48.63 100 LYS A CA 1
ATOM 814 C C . LYS A 1 107 ? -20.181 22.676 -5.713 1.00 43.83 100 LYS A C 1
ATOM 815 O O . LYS A 1 107 ? -19.357 23.129 -6.506 1.00 42.81 100 LYS A O 1
ATOM 821 N N . GLN A 1 108 ? -19.826 21.953 -4.653 1.00 42.59 101 GLN A N 1
ATOM 822 C CA . GLN A 1 108 ? -18.484 21.394 -4.510 1.00 39.28 101 GLN A CA 1
ATOM 823 C C . GLN A 1 108 ? -18.527 19.952 -5.015 1.00 42.59 101 GLN A C 1
ATOM 824 O O . GLN A 1 108 ? -19.452 19.206 -4.692 1.00 46.20 101 GLN A O 1
ATOM 830 N N . ASN A 1 109 ? -17.565 19.578 -5.855 1.00 36.60 102 ASN A N 1
ATOM 831 C CA . ASN A 1 109 ? -17.600 18.303 -6.556 1.00 41.66 102 ASN A CA 1
ATOM 832 C C . ASN A 1 109 ? -16.301 17.576 -6.258 1.00 38.20 102 ASN A C 1
ATOM 833 O O . ASN A 1 109 ? -15.218 18.107 -6.533 1.00 37.67 102 ASN A O 1
ATOM 838 N N . VAL A 1 110 ? -16.409 16.375 -5.690 1.00 38.46 103 VAL A N 1
ATOM 839 C CA . VAL A 1 110 ? -15.249 15.574 -5.302 1.00 33.80 103 VAL A CA 1
ATOM 840 C C . VAL A 1 110 ? -15.106 14.412 -6.285 1.00 37.56 103 VAL A C 1
ATOM 841 O O . VAL A 1 110 ? -16.010 13.576 -6.403 1.00 38.31 103 VAL A O 1
ATOM 845 N N . ILE A 1 111 ? -13.960 14.362 -6.967 1.00 35.96 104 ILE A N 1
ATOM 846 C CA . ILE A 1 111 ? -13.646 13.388 -8.002 1.00 34.30 104 ILE A CA 1
ATOM 847 C C . ILE A 1 111 ? -12.446 12.570 -7.554 1.00 35.84 104 ILE A C 1
ATOM 848 O O . ILE A 1 111 ? -11.361 13.117 -7.337 1.00 36.86 104 ILE A O 1
ATOM 853 N N . MET A 1 112 ? -12.616 11.262 -7.483 1.00 36.19 105 MET A N 1
ATOM 854 C CA . MET A 1 112 ? -11.567 10.367 -7.026 1.00 38.00 105 MET A CA 1
ATOM 855 C C . MET A 1 112 ? -11.111 9.505 -8.195 1.00 37.03 105 MET A C 1
ATOM 856 O O . MET A 1 112 ? -11.943 8.961 -8.925 1.00 35.59 105 MET A O 1
ATOM 861 N N . PHE A 1 113 ? -9.799 9.391 -8.372 1.00 38.56 106 PHE A N 1
ATOM 862 C CA . PHE A 1 113 ? -9.204 8.592 -9.436 1.00 37.79 106 PHE A CA 1
ATOM 863 C C . PHE A 1 113 ? -8.698 7.256 -8.909 1.00 39.92 106 PHE A C 1
ATOM 864 O O . PHE A 1 113 ? -8.146 7.179 -7.803 1.00 38.18 106 PHE A O 1
ATOM 872 N N . VAL A 1 114 ? -8.865 6.208 -9.723 1.00 40.18 107 VAL A N 1
ATOM 873 C CA . VAL A 1 114 ? -8.297 4.893 -9.452 1.00 37.83 107 VAL A CA 1
ATOM 874 C C . VAL A 1 114 ? -7.738 4.342 -10.759 1.00 37.84 107 VAL A C 1
ATOM 875 O O . VAL A 1 114 ? -8.215 4.669 -11.845 1.00 37.47 107 VAL A O 1
ATOM 879 N N . GLY A 1 115 ? -6.710 3.512 -10.650 1.00 34.58 108 GLY A N 1
ATOM 880 C CA . GLY A 1 115 ? -6.160 2.847 -11.809 1.00 35.27 108 GLY A CA 1
ATOM 881 C C . GLY A 1 115 ? -5.079 1.871 -11.416 1.00 36.72 108 GLY A C 1
ATOM 882 O O . GLY A 1 115 ? -4.466 1.993 -10.356 1.00 38.02 108 GLY A O 1
ATOM 883 N N . LEU A 1 116 ? -4.864 0.887 -12.287 1.00 36.85 109 LEU A N 1
ATOM 884 C CA . LEU A 1 116 ? -3.769 -0.044 -12.093 1.00 36.82 109 LEU A CA 1
ATOM 885 C C . LEU A 1 116 ? -2.456 0.566 -12.584 1.00 38.61 109 LEU A C 1
ATOM 886 O O . LEU A 1 116 ? -2.431 1.571 -13.295 1.00 39.31 109 LEU A O 1
ATOM 891 N N . GLN A 1 117 ? -1.353 -0.077 -12.216 1.00 42.77 110 GLN A N 1
ATOM 892 C CA . GLN A 1 117 ? -0.042 0.354 -12.674 1.00 47.48 110 GLN A CA 1
ATOM 893 C C . GLN A 1 117 ? 0.040 0.355 -14.202 1.00 48.71 110 GLN A C 1
ATOM 894 O O . GLN A 1 117 ? -0.408 -0.580 -14.873 1.00 45.76 110 GLN A O 1
ATOM 900 N N . GLY A 1 118 ? 0.628 1.410 -14.756 1.00 45.09 111 GLY A N 1
ATOM 901 C CA . GLY A 1 118 ? 0.683 1.532 -16.195 1.00 43.57 111 GLY A CA 1
ATOM 902 C C . GLY A 1 118 ? -0.549 2.144 -16.821 1.00 43.25 111 GLY A C 1
ATOM 903 O O . GLY A 1 118 ? -0.619 2.238 -18.054 1.00 45.04 111 GLY A O 1
ATOM 904 N N . SER A 1 119 ? -1.522 2.562 -16.013 1.00 45.03 112 SER A N 1
ATOM 905 C CA . SER A 1 119 ? -2.744 3.156 -16.536 1.00 43.81 112 SER A CA 1
ATOM 906 C C . SER A 1 119 ? -2.557 4.609 -16.958 1.00 43.08 112 SER A C 1
ATOM 907 O O . SER A 1 119 ? -3.397 5.139 -17.691 1.00 40.94 112 SER A O 1
ATOM 910 N N . GLY A 1 120 ? -1.489 5.264 -16.510 1.00 43.79 113 GLY A N 1
ATOM 911 C CA . GLY A 1 120 ? -1.384 6.705 -16.654 1.00 42.94 113 GLY A CA 1
ATOM 912 C C . GLY A 1 120 ? -2.321 7.492 -15.757 1.00 40.65 113 GLY A C 1
ATOM 913 O O . GLY A 1 120 ? -2.701 8.618 -16.108 1.00 42.96 113 GLY A O 1
ATOM 914 N N . LYS A 1 121 ? -2.703 6.927 -14.606 1.00 40.70 114 LYS A N 1
ATOM 915 C CA . LYS A 1 121 ? -3.662 7.576 -13.709 1.00 38.75 114 LYS A CA 1
ATOM 916 C C . LYS A 1 121 ? -3.187 8.958 -13.253 1.00 39.77 114 LYS A C 1
ATOM 917 O O . LYS A 1 121 ? -3.948 9.929 -13.287 1.00 39.72 114 LYS A O 1
ATOM 923 N N . THR A 1 122 ? -1.947 9.061 -12.785 1.00 42.13 115 THR A N 1
ATOM 924 C CA . THR A 1 122 ? -1.522 10.295 -12.131 1.00 39.91 115 THR A CA 1
ATOM 925 C C . THR A 1 122 ? -1.416 11.472 -13.114 1.00 39.94 115 THR A C 1
ATOM 926 O O . THR A 1 122 ? -1.843 12.591 -12.783 1.00 40.14 115 THR A O 1
ATOM 930 N N . THR A 1 123 ? -0.852 11.255 -14.318 1.00 39.44 116 THR A N 1
ATOM 931 C CA . THR A 1 123 ? -0.838 12.333 -15.320 1.00 42.10 116 THR A CA 1
ATOM 932 C C . THR A 1 123 ? -2.256 12.741 -15.690 1.00 40.59 116 THR A C 1
ATOM 933 O O . THR A 1 123 ? -2.550 13.929 -15.855 1.00 37.79 116 THR A O 1
ATOM 937 N N . THR A 1 124 ? -3.150 11.758 -15.809 1.00 34.88 117 THR A N 1
ATOM 938 C CA . THR A 1 124 ? -4.553 12.014 -16.103 1.00 33.08 117 THR A CA 1
ATOM 939 C C . THR A 1 124 ? -5.207 12.917 -15.052 1.00 37.57 117 THR A C 1
ATOM 940 O O . THR A 1 124 ? -6.071 13.734 -15.393 1.00 38.19 117 THR A O 1
ATOM 944 N N . CYS A 1 125 ? -4.800 12.801 -13.780 1.00 39.52 118 CYS A N 1
ATOM 945 C CA . CYS A 1 125 ? -5.311 13.692 -12.734 1.00 37.57 118 CYS A CA 1
ATOM 946 C C . CYS A 1 125 ? -5.026 15.157 -13.032 1.00 33.91 118 CYS A C 1
ATOM 947 O O . CYS A 1 125 ? -5.927 15.999 -12.984 1.00 37.71 118 CYS A O 1
ATOM 950 N N . SER A 1 126 ? -3.752 15.495 -13.231 1.00 34.13 119 SER A N 1
ATOM 951 C CA . SER A 1 126 ? -3.412 16.880 -13.545 1.00 38.59 119 SER A CA 1
ATOM 952 C C . SER A 1 126 ? -4.090 17.355 -14.824 1.00 42.16 119 SER A C 1
ATOM 953 O O . SER A 1 126 ? -4.428 18.548 -14.933 1.00 42.25 119 SER A O 1
ATOM 956 N N . LYS A 1 127 ? -4.259 16.454 -15.811 1.00 32.24 120 LYS A N 1
ATOM 957 C CA . LYS A 1 127 ? -4.940 16.841 -17.043 1.00 34.54 120 LYS A CA 1
ATOM 958 C C . LYS A 1 127 ? -6.384 17.216 -16.766 1.00 33.96 120 LYS A C 1
ATOM 959 O O . LYS A 1 127 ? -6.886 18.211 -17.296 1.00 35.12 120 LYS A O 1
ATOM 965 N N . LEU A 1 128 ? -7.082 16.415 -15.959 1.00 36.49 121 LEU A N 1
ATOM 966 C CA . LEU A 1 128 ? -8.473 16.744 -15.681 1.00 39.16 121 LEU A CA 1
ATOM 967 C C . LEU A 1 128 ? -8.563 18.051 -14.906 1.00 35.17 121 LEU A C 1
ATOM 968 O O . LEU A 1 128 ? -9.467 18.862 -15.141 1.00 37.08 121 LEU A O 1
ATOM 973 N N . ALA A 1 129 ? -7.609 18.282 -14.008 1.00 35.99 122 ALA A N 1
ATOM 974 C CA . ALA A 1 129 ? -7.573 19.532 -13.246 1.00 38.32 122 ALA A CA 1
ATOM 975 C C . ALA A 1 129 ? -7.334 20.727 -14.152 1.00 43.18 122 ALA A C 1
ATOM 976 O O . ALA A 1 129 ? -8.006 21.758 -14.017 1.00 42.41 122 ALA A O 1
ATOM 978 N N . TYR A 1 130 ? -6.360 20.611 -15.065 1.00 36.92 123 TYR A N 1
ATOM 979 C CA . TYR A 1 130 ? -6.092 21.671 -16.033 1.00 39.40 123 TYR A CA 1
ATOM 980 C C . TYR A 1 130 ? -7.335 21.972 -16.850 1.00 42.49 123 TYR A C 1
ATOM 981 O O . TYR A 1 130 ? -7.725 23.132 -17.010 1.00 41.60 123 TYR A O 1
ATOM 990 N N . TYR A 1 131 ? -7.965 20.923 -17.381 1.00 46.27 124 TYR A N 1
ATOM 991 C CA . TYR A 1 131 ? -9.218 21.075 -18.110 1.00 39.84 124 TYR A CA 1
ATOM 992 C C . TYR A 1 131 ? -10.212 21.948 -17.340 1.00 39.03 124 TYR A C 1
ATOM 993 O O . TYR A 1 131 ? -10.713 22.947 -17.865 1.00 41.43 124 TYR A O 1
ATOM 1002 N N . TYR A 1 132 ? -10.499 21.597 -16.080 1.00 34.77 125 TYR A N 1
ATOM 1003 C CA . TYR A 1 132 ? -11.507 22.358 -15.340 1.00 38.65 125 TYR A CA 1
ATOM 1004 C C . TYR A 1 132 ? -11.000 23.747 -14.972 1.00 40.78 125 TYR A C 1
ATOM 1005 O O . TYR A 1 132 ? -11.744 24.733 -15.072 1.00 37.80 125 TYR A O 1
ATOM 1014 N N . GLN A 1 133 ? -9.735 23.850 -14.566 1.00 40.94 126 GLN A N 1
ATOM 1015 C CA . GLN A 1 133 ? -9.152 25.165 -14.315 1.00 42.11 126 GLN A CA 1
ATOM 1016 C C . GLN A 1 133 ? -9.306 26.076 -15.522 1.00 48.52 126 GLN A C 1
ATOM 1017 O O . GLN A 1 133 ? -9.672 27.251 -15.384 1.00 49.22 126 GLN A O 1
ATOM 1023 N N . ARG A 1 134 ? -9.050 25.542 -16.719 1.00 50.20 127 ARG A N 1
ATOM 1024 C CA . ARG A 1 134 ? -9.151 26.350 -17.925 1.00 51.54 127 ARG A CA 1
ATOM 1025 C C . ARG A 1 134 ? -10.584 26.763 -18.208 1.00 48.19 127 ARG A C 1
ATOM 1026 O O . ARG A 1 134 ? -10.812 27.773 -18.872 1.00 48.73 127 ARG A O 1
ATOM 1034 N N . LYS A 1 135 ? -11.559 25.978 -17.769 1.00 49.66 128 LYS A N 1
ATOM 1035 C CA . LYS A 1 135 ? -12.953 26.323 -17.988 1.00 51.02 128 LYS A CA 1
ATOM 1036 C C . LYS A 1 135 ? -13.493 27.233 -16.896 1.00 51.77 128 LYS A C 1
ATOM 1037 O O . LYS A 1 135 ? -14.707 27.448 -16.827 1.00 54.74 128 LYS A O 1
ATOM 1043 N N . GLY A 1 136 ? -12.622 27.773 -16.050 1.00 49.12 129 GLY A N 1
ATOM 1044 C CA . GLY A 1 136 ? -13.027 28.739 -15.047 1.00 49.80 129 GLY A CA 1
ATOM 1045 C C . GLY A 1 136 ? -13.473 28.169 -13.716 1.00 48.72 129 GLY A C 1
ATOM 1046 O O . GLY A 1 136 ? -14.008 28.918 -12.890 1.00 51.49 129 GLY A O 1
ATOM 1047 N N . TRP A 1 137 ? -13.297 26.878 -13.484 1.00 44.68 130 TRP A N 1
ATOM 1048 C CA . TRP A 1 137 ? -13.610 26.315 -12.179 1.00 41.57 130 TRP A CA 1
ATOM 1049 C C . TRP A 1 137 ? -12.427 26.453 -11.235 1.00 41.50 130 TRP A C 1
ATOM 1050 O O . TRP A 1 137 ? -11.267 26.327 -11.637 1.00 46.14 130 TRP A O 1
ATOM 1061 N N . LYS A 1 138 ? -12.730 26.643 -9.957 1.00 39.35 131 LYS A N 1
ATOM 1062 C CA . LYS A 1 138 ? -11.695 26.689 -8.933 1.00 38.67 131 LYS A CA 1
ATOM 1063 C C . LYS A 1 138 ? -11.379 25.251 -8.553 1.00 38.51 131 LYS A C 1
ATOM 1064 O O . LYS A 1 138 ? -12.226 24.550 -7.987 1.00 41.28 131 LYS A O 1
ATOM 1070 N N . THR A 1 139 ? -10.190 24.777 -8.929 1.00 41.53 132 THR A N 1
ATOM 1071 C CA . THR A 1 139 ? -9.888 23.356 -8.899 1.00 36.39 132 THR A CA 1
ATOM 1072 C C . THR A 1 139 ? -8.585 23.108 -8.147 1.00 40.52 132 THR A C 1
ATOM 1073 O O . THR A 1 139 ? -7.710 23.979 -8.057 1.00 35.57 132 THR A O 1
ATOM 1077 N N . CYS A 1 140 ? -8.463 21.892 -7.611 1.00 35.98 133 CYS A N 1
ATOM 1078 C CA . CYS A 1 140 ? -7.342 21.531 -6.749 1.00 37.72 133 CYS A CA 1
ATOM 1079 C C . CYS A 1 140 ? -7.081 20.036 -6.860 1.00 40.17 133 CYS A C 1
ATOM 1080 O O . CYS A 1 140 ? -7.951 19.263 -7.273 1.00 39.61 133 CYS A O 1
ATOM 1083 N N . LEU A 1 141 ? -5.878 19.639 -6.440 1.00 37.61 134 LEU A N 1
ATOM 1084 C CA . LEU A 1 141 ? -5.426 18.261 -6.471 1.00 37.17 134 LEU A CA 1
ATOM 1085 C C . LEU A 1 141 ? -4.999 17.836 -5.080 1.00 42.31 134 LEU A C 1
ATOM 1086 O O . LEU A 1 141 ? -4.396 18.616 -4.336 1.00 44.99 134 LEU A O 1
ATOM 1091 N N . ILE A 1 142 ? -5.320 16.592 -4.743 1.00 43.29 135 ILE A N 1
ATOM 1092 C CA . ILE A 1 142 ? -4.914 15.949 -3.497 1.00 36.89 135 ILE A CA 1
ATOM 1093 C C . ILE A 1 142 ? -4.207 14.657 -3.875 1.00 36.13 135 ILE A C 1
ATOM 1094 O O . ILE A 1 142 ? -4.718 13.889 -4.697 1.00 35.82 135 ILE A O 1
ATOM 1099 N N . CYS A 1 143 ? -3.031 14.433 -3.310 1.00 36.68 136 CYS A N 1
ATOM 1100 C CA . CYS A 1 143 ? -2.352 13.150 -3.419 1.00 38.15 136 CYS A CA 1
ATOM 1101 C C . CYS A 1 143 ? -2.617 12.389 -2.129 1.00 42.93 136 CYS A C 1
ATOM 1102 O O . CYS A 1 143 ? -2.026 12.686 -1.084 1.00 44.39 136 CYS A O 1
ATOM 1105 N N . ALA A 1 144 ? -3.522 11.416 -2.194 1.00 42.21 137 ALA A N 1
ATOM 1106 C CA . ALA A 1 144 ? -3.771 10.525 -1.060 1.00 44.83 137 ALA A CA 1
ATOM 1107 C C . ALA A 1 144 ? -2.810 9.341 -1.140 1.00 46.72 137 ALA A C 1
ATOM 1108 O O . ALA A 1 144 ? -3.179 8.207 -1.423 1.00 53.69 137 ALA A O 1
ATOM 1110 N N . ASP A 1 145 ? -1.546 9.635 -0.876 1.00 48.02 138 ASP A N 1
ATOM 1111 C CA . ASP A 1 145 ? -0.489 8.641 -0.960 1.00 49.57 138 ASP A CA 1
ATOM 1112 C C . ASP A 1 145 ? 0.690 9.172 -0.163 1.00 51.62 138 ASP A C 1
ATOM 1113 O O . ASP A 1 145 ? 0.711 10.334 0.242 1.00 52.72 138 ASP A O 1
ATOM 1118 N N . THR A 1 146 ? 1.667 8.301 0.069 1.00 48.08 139 THR A N 1
ATOM 1119 C CA . THR A 1 146 ? 2.873 8.687 0.790 1.00 48.50 139 THR A CA 1
ATOM 1120 C C . THR A 1 146 ? 3.763 9.605 -0.051 1.00 48.32 139 THR A C 1
ATOM 1121 O O . THR A 1 146 ? 3.868 9.456 -1.274 1.00 48.07 139 THR A O 1
ATOM 1125 N N . PHE A 1 147 ? 4.424 10.559 0.621 1.00 47.53 140 PHE A N 1
ATOM 1126 C CA . PHE A 1 147 ? 5.374 11.432 -0.069 1.00 48.45 140 PHE A CA 1
ATOM 1127 C C . PHE A 1 147 ? 6.550 10.654 -0.662 1.00 52.49 140 PHE A C 1
ATOM 1128 O O . PHE A 1 147 ? 7.260 11.177 -1.528 1.00 50.22 140 PHE A O 1
ATOM 1136 N N . ARG A 1 148 ? 6.781 9.420 -0.206 1.00 52.93 141 ARG A N 1
ATOM 1137 C CA . ARG A 1 148 ? 7.856 8.601 -0.747 1.00 53.92 141 ARG A CA 1
ATOM 1138 C C . ARG A 1 148 ? 7.508 7.980 -2.096 1.00 54.48 141 ARG A C 1
ATOM 1139 O O . ARG A 1 148 ? 8.410 7.491 -2.782 1.00 53.95 141 ARG A O 1
ATOM 1147 N N . ALA A 1 149 ? 6.237 7.988 -2.487 1.00 54.63 142 ALA A N 1
ATOM 1148 C CA . ALA A 1 149 ? 5.823 7.458 -3.778 1.00 57.06 142 ALA A CA 1
ATOM 1149 C C . ALA A 1 149 ? 6.243 8.377 -4.922 1.00 54.21 142 ALA A C 1
ATOM 1150 O O . ALA A 1 149 ? 6.123 9.602 -4.830 1.00 56.88 142 ALA A O 1
ATOM 1152 N N . GLY A 1 150 ? 6.731 7.768 -6.011 1.00 53.29 143 GLY A N 1
ATOM 1153 C CA . GLY A 1 150 ? 7.116 8.546 -7.182 1.00 49.31 143 GLY A CA 1
ATOM 1154 C C . GLY A 1 150 ? 5.994 9.427 -7.707 1.00 47.48 143 GLY A C 1
ATOM 1155 O O . GLY A 1 150 ? 6.223 10.577 -8.094 1.00 51.27 143 GLY A O 1
ATOM 1156 N N . ALA A 1 151 ? 4.763 8.910 -7.697 1.00 41.24 144 ALA A N 1
ATOM 1157 C CA . ALA A 1 151 ? 3.601 9.660 -8.149 1.00 41.76 144 ALA A CA 1
ATOM 1158 C C . ALA A 1 151 ? 3.266 10.851 -7.252 1.00 43.80 144 ALA A C 1
ATOM 1159 O O . ALA A 1 151 ? 2.451 11.690 -7.650 1.00 42.88 144 ALA A O 1
ATOM 1161 N N . PHE A 1 152 ? 3.844 10.940 -6.052 1.00 43.26 145 PHE A N 1
ATOM 1162 C CA . PHE A 1 152 ? 3.640 12.129 -5.224 1.00 43.39 145 PHE A CA 1
ATOM 1163 C C . PHE A 1 152 ? 4.368 13.322 -5.825 1.00 47.08 145 PHE A C 1
ATOM 1164 O O . PHE A 1 152 ? 3.761 14.360 -6.106 1.00 37.00 145 PHE A O 1
ATOM 1172 N N . ASP A 1 153 ? 5.683 13.190 -6.019 1.00 49.80 146 ASP A N 1
ATOM 1173 C CA . ASP A 1 153 ? 6.437 14.245 -6.685 1.00 54.77 146 ASP A CA 1
ATOM 1174 C C . ASP A 1 153 ? 5.866 14.516 -8.072 1.00 51.03 146 ASP A C 1
ATOM 1175 O O . ASP A 1 153 ? 5.754 15.672 -8.492 1.00 51.20 146 ASP A O 1
ATOM 1180 N N . GLN A 1 154 ? 5.459 13.464 -8.783 1.00 46.92 147 GLN A N 1
ATOM 1181 C CA . GLN A 1 154 ? 4.943 13.655 -10.134 1.00 42.98 147 GLN A CA 1
ATOM 1182 C C . GLN A 1 154 ? 3.717 14.555 -10.136 1.00 43.00 147 GLN A C 1
ATOM 1183 O O . GLN A 1 154 ? 3.661 15.532 -10.892 1.00 42.84 147 GLN A O 1
ATOM 1189 N N . LEU A 1 155 ? 2.724 14.251 -9.292 1.00 42.59 148 LEU A N 1
ATOM 1190 C CA . LEU A 1 155 ? 1.540 15.100 -9.242 1.00 43.11 148 LEU A CA 1
ATOM 1191 C C . LEU A 1 155 ? 1.869 16.499 -8.711 1.00 46.14 148 LEU A C 1
ATOM 1192 O O . LEU A 1 155 ? 1.306 17.491 -9.190 1.00 43.50 148 LEU A O 1
ATOM 1197 N N . LYS A 1 156 ? 2.777 16.601 -7.744 1.00 43.39 149 LYS A N 1
ATOM 1198 C CA . LYS A 1 156 ? 3.130 17.906 -7.197 1.00 41.57 149 LYS A CA 1
ATOM 1199 C C . LYS A 1 156 ? 3.806 18.787 -8.245 1.00 48.07 149 LYS A C 1
ATOM 1200 O O . LYS A 1 156 ? 3.424 19.947 -8.446 1.00 46.17 149 LYS A O 1
ATOM 1206 N N . GLN A 1 157 ? 4.829 18.260 -8.909 1.00 54.65 150 GLN A N 1
ATOM 1207 C CA . GLN A 1 157 ? 5.511 19.036 -9.933 1.00 60.80 150 GLN A CA 1
ATOM 1208 C C . GLN A 1 157 ? 4.580 19.371 -11.099 1.00 56.02 150 GLN A C 1
ATOM 1209 O O . GLN A 1 157 ? 4.641 20.479 -11.638 1.00 55.47 150 GLN A O 1
ATOM 1215 N N . ASN A 1 158 ? 3.687 18.450 -11.485 1.00 48.88 151 ASN A N 1
ATOM 1216 C CA . ASN A 1 158 ? 2.708 18.789 -12.519 1.00 45.35 151 ASN A CA 1
ATOM 1217 C C . ASN A 1 158 ? 1.775 19.908 -12.049 1.00 46.90 151 ASN A C 1
ATOM 1218 O O . ASN A 1 158 ? 1.475 20.836 -12.814 1.00 45.40 151 ASN A O 1
ATOM 1223 N N . ALA A 1 159 ? 1.308 19.838 -10.790 1.00 40.23 152 ALA A N 1
ATOM 1224 C CA . ALA A 1 159 ? 0.450 20.891 -10.248 1.00 38.15 152 ALA A CA 1
ATOM 1225 C C . ALA A 1 159 ? 1.169 22.235 -10.223 1.00 45.63 152 ALA A C 1
ATOM 1226 O O . ALA A 1 159 ? 0.583 23.270 -10.567 1.00 49.02 152 ALA A O 1
ATOM 1228 N N . THR A 1 160 ? 2.432 22.239 -9.797 1.00 48.58 153 THR A N 1
ATOM 1229 C CA . THR A 1 160 ? 3.189 23.483 -9.727 1.00 49.58 153 THR A CA 1
ATOM 1230 C C . THR A 1 160 ? 3.270 24.155 -11.093 1.00 54.23 153 THR A C 1
ATOM 1231 O O . THR A 1 160 ? 2.987 25.351 -11.225 1.00 54.75 153 THR A O 1
ATOM 1235 N N . LYS A 1 161 ? 3.660 23.398 -12.123 1.00 54.94 154 LYS A N 1
ATOM 1236 C CA . LYS A 1 161 ? 3.802 23.984 -13.452 1.00 62.42 154 LYS A CA 1
ATOM 1237 C C . LYS A 1 161 ? 2.488 24.591 -13.917 1.00 60.65 154 LYS A C 1
ATOM 1238 O O . LYS A 1 161 ? 2.468 25.681 -14.498 1.00 65.97 154 LYS A O 1
ATOM 1244 N N . ALA A 1 162 ? 1.381 23.914 -13.643 1.00 55.51 155 ALA A N 1
ATOM 1245 C CA . ALA A 1 162 ? 0.071 24.362 -14.079 1.00 53.74 155 ALA A CA 1
ATOM 1246 C C . ALA A 1 162 ? -0.550 25.381 -13.134 1.00 56.24 155 ALA A C 1
ATOM 1247 O O . ALA A 1 162 ? -1.625 25.904 -13.449 1.00 59.92 155 ALA A O 1
ATOM 1249 N N . ARG A 1 163 ? 0.116 25.694 -12.014 1.00 54.24 156 ARG A N 1
ATOM 1250 C CA . ARG A 1 163 ? -0.403 26.582 -10.971 1.00 54.15 156 ARG A CA 1
ATOM 1251 C C . ARG A 1 163 ? -1.752 26.091 -10.461 1.00 51.14 156 ARG A C 1
ATOM 1252 O O . ARG A 1 163 ? -2.703 26.859 -10.298 1.00 49.48 156 ARG A O 1
ATOM 1260 N N . ILE A 1 164 ? -1.827 24.796 -10.193 1.00 49.12 157 ILE A N 1
ATOM 1261 C CA . ILE A 1 164 ? -3.007 24.177 -9.598 1.00 45.60 157 ILE A CA 1
ATOM 1262 C C . ILE A 1 164 ? -2.693 23.867 -8.138 1.00 44.07 157 ILE A C 1
ATOM 1263 O O . ILE A 1 164 ? -1.659 23.251 -7.860 1.00 42.76 157 ILE A O 1
ATOM 1268 N N . PRO A 1 165 ? -3.526 24.307 -7.191 1.00 42.45 158 PRO A N 1
ATOM 1269 C CA . PRO A 1 165 ? -3.255 24.042 -5.765 1.00 39.64 158 PRO A CA 1
ATOM 1270 C C . PRO A 1 165 ? -3.200 22.545 -5.465 1.00 39.19 158 PRO A C 1
ATOM 1271 O O . PRO A 1 165 ? -4.053 21.775 -5.903 1.00 40.68 158 PRO A O 1
ATOM 1275 N N . PHE A 1 166 ? -2.194 22.149 -4.683 1.00 43.26 159 PHE A N 1
ATOM 1276 C CA . PHE A 1 166 ? -1.866 20.758 -4.405 1.00 42.75 159 PHE A CA 1
ATOM 1277 C C . PHE A 1 166 ? -1.831 20.520 -2.902 1.00 44.36 159 PHE A C 1
ATOM 1278 O O . PHE A 1 166 ? -1.267 21.320 -2.157 1.00 51.86 159 PHE A O 1
ATOM 1286 N N . TYR A 1 167 ? -2.395 19.400 -2.459 1.00 42.51 160 TYR A N 1
ATOM 1287 C CA . TYR A 1 167 ? -2.320 18.993 -1.060 1.00 37.11 160 TYR A CA 1
ATOM 1288 C C . TYR A 1 167 ? -1.746 17.582 -0.955 1.00 43.43 160 TYR A C 1
ATOM 1289 O O . TYR A 1 167 ? -2.332 16.620 -1.477 1.00 45.30 160 TYR A O 1
ATOM 1298 N N . GLY A 1 168 ? -0.601 17.465 -0.282 1.00 45.21 161 GLY A N 1
ATOM 1299 C CA . GLY A 1 168 ? -0.083 16.183 0.143 1.00 42.43 161 GLY A CA 1
ATOM 1300 C C . GLY A 1 168 ? 0.496 16.312 1.536 1.00 47.22 161 GLY A C 1
ATOM 1301 O O . GLY A 1 168 ? 0.652 17.427 2.060 1.00 46.84 161 GLY A O 1
ATOM 1302 N N . SER A 1 169 ? 0.811 15.163 2.141 1.00 48.35 162 SER A N 1
ATOM 1303 C CA . SER A 1 169 ? 1.359 15.143 3.491 1.00 52.49 162 SER A CA 1
ATOM 1304 C C . SER A 1 169 ? 2.837 14.786 3.475 1.00 55.88 162 SER A C 1
ATOM 1305 O O . SER A 1 169 ? 3.249 13.836 2.809 1.00 56.61 162 SER A O 1
ATOM 1308 N N . TYR A 1 170 ? 3.631 15.523 4.253 1.00 60.91 163 TYR A N 1
ATOM 1309 C CA . TYR A 1 170 ? 5.046 15.216 4.412 1.00 62.17 163 TYR A CA 1
ATOM 1310 C C . TYR A 1 170 ? 5.332 14.424 5.688 1.00 63.25 163 TYR A C 1
ATOM 1311 O O . TYR A 1 170 ? 6.494 14.307 6.081 1.00 70.45 163 TYR A O 1
ATOM 1320 N N . THR A 1 171 ? 4.303 13.847 6.320 1.00 64.21 164 THR A N 1
ATOM 1321 C CA . THR A 1 171 ? 4.499 12.963 7.476 1.00 69.91 164 THR A CA 1
ATOM 1322 C C . THR A 1 171 ? 3.513 11.802 7.520 1.00 72.78 164 THR A C 1
ATOM 1323 O O . THR A 1 171 ? 3.881 10.688 7.902 1.00 71.84 164 THR A O 1
ATOM 1327 N N . GLU A 1 172 ? 2.253 12.060 7.158 1.00 78.69 165 GLU A N 1
ATOM 1328 C CA . GLU A 1 172 ? 1.173 11.125 7.461 1.00 84.29 165 GLU A CA 1
ATOM 1329 C C . GLU A 1 172 ? 1.289 9.860 6.628 1.00 88.31 165 GLU A C 1
ATOM 1330 O O . GLU A 1 172 ? 1.390 9.910 5.393 1.00 87.13 165 GLU A O 1
ATOM 1336 N N . MET A 1 173 ? 1.257 8.720 7.301 1.00 91.68 166 MET A N 1
ATOM 1337 C CA . MET A 1 173 ? 1.390 7.466 6.574 1.00 95.42 166 MET A CA 1
ATOM 1338 C C . MET A 1 173 ? 0.070 7.016 5.963 1.00 86.70 166 MET A C 1
ATOM 1339 O O . MET A 1 173 ? 0.074 6.363 4.916 1.00 88.60 166 MET A O 1
ATOM 1344 N N . ASP A 1 174 ? -1.064 7.383 6.561 1.00 74.89 167 ASP A N 1
ATOM 1345 C CA . ASP A 1 174 ? -2.324 6.739 6.215 1.00 66.78 167 ASP A CA 1
ATOM 1346 C C . ASP A 1 174 ? -3.014 7.465 5.067 1.00 61.40 167 ASP A C 1
ATOM 1347 O O . ASP A 1 174 ? -3.492 8.596 5.262 1.00 62.49 167 ASP A O 1
ATOM 1352 N N . PRO A 1 175 ? -3.130 6.853 3.882 1.00 54.41 168 PRO A N 1
ATOM 1353 C CA . PRO A 1 175 ? -3.737 7.568 2.739 1.00 54.12 168 PRO A CA 1
ATOM 1354 C C . PRO A 1 175 ? -5.201 7.942 2.940 1.00 55.98 168 PRO A C 1
ATOM 1355 O O . PRO A 1 175 ? -5.649 8.931 2.358 1.00 54.32 168 PRO A O 1
ATOM 1359 N N . VAL A 1 176 ? -5.957 7.196 3.749 1.00 62.08 169 VAL A N 1
ATOM 1360 C CA . VAL A 1 176 ? -7.349 7.557 4.023 1.00 58.54 169 VAL A CA 1
ATOM 1361 C C . VAL A 1 176 ? -7.421 8.868 4.816 1.00 55.22 169 VAL A C 1
ATOM 1362 O O . VAL A 1 176 ? -8.209 9.771 4.496 1.00 50.86 169 VAL A O 1
ATOM 1366 N N . ILE A 1 177 ? -6.587 8.997 5.850 1.00 53.51 170 ILE A N 1
ATOM 1367 C CA . ILE A 1 177 ? -6.533 10.233 6.628 1.00 52.99 170 ILE A CA 1
ATOM 1368 C C . ILE A 1 177 ? -6.089 11.402 5.754 1.00 51.88 170 ILE A C 1
ATOM 1369 O O . ILE A 1 177 ? -6.655 12.498 5.825 1.00 51.98 170 ILE A O 1
ATOM 1374 N N . ILE A 1 178 ? -5.064 11.183 4.923 1.00 49.15 171 ILE A N 1
ATOM 1375 C CA . ILE A 1 178 ? -4.587 12.207 3.992 1.00 47.71 171 ILE A CA 1
ATOM 1376 C C . ILE A 1 178 ? -5.732 12.729 3.129 1.00 47.57 171 ILE A C 1
ATOM 1377 O O . ILE A 1 178 ? -5.954 13.946 3.016 1.00 45.65 171 ILE A O 1
ATOM 1382 N N . ALA A 1 179 ? -6.473 11.814 2.505 1.00 42.03 172 ALA A N 1
ATOM 1383 C CA . ALA A 1 179 ? -7.566 12.206 1.622 1.00 41.96 172 ALA A CA 1
ATOM 1384 C C . ALA A 1 179 ? -8.642 12.981 2.379 1.00 43.47 172 ALA A C 1
ATOM 1385 O O . ALA A 1 179 ? -9.097 14.044 1.935 1.00 46.79 172 ALA A O 1
ATOM 1387 N N . SER A 1 180 ? -9.073 12.443 3.516 1.00 44.98 173 SER A N 1
ATOM 1388 C CA . SER A 1 180 ? -10.031 13.119 4.376 1.00 46.32 173 SER A CA 1
ATOM 1389 C C . SER A 1 180 ? -9.581 14.531 4.701 1.00 49.65 173 SER A C 1
ATOM 1390 O O . SER A 1 180 ? -10.333 15.497 4.519 1.00 51.40 173 SER A O 1
ATOM 1393 N N . GLU A 1 181 ? -8.350 14.664 5.202 1.00 49.63 174 GLU A N 1
ATOM 1394 C CA . GLU A 1 181 ? -7.835 15.982 5.550 1.00 52.52 174 GLU A CA 1
ATOM 1395 C C . GLU A 1 181 ? -7.754 16.878 4.319 1.00 53.09 174 GLU A C 1
ATOM 1396 O O . GLU A 1 181 ? -8.145 18.049 4.369 1.00 50.26 174 GLU A O 1
ATOM 1402 N N . GLY A 1 182 ? -7.292 16.332 3.192 1.00 39.22 175 GLY A N 1
ATOM 1403 C CA . GLY A 1 182 ? -7.211 17.130 1.981 1.00 37.22 175 GLY A CA 1
ATOM 1404 C C . GLY A 1 182 ? -8.562 17.660 1.535 1.00 47.63 175 GLY A C 1
ATOM 1405 O O . GLY A 1 182 ? -8.706 18.848 1.228 1.00 43.99 175 GLY A O 1
ATOM 1406 N N . VAL A 1 183 ? -9.570 16.783 1.476 1.00 43.30 176 VAL A N 1
ATOM 1407 C CA . VAL A 1 183 ? -10.896 17.211 1.033 1.00 41.79 176 VAL A CA 1
ATOM 1408 C C . VAL A 1 183 ? -11.504 18.211 2.019 1.00 46.54 176 VAL A C 1
ATOM 1409 O O . VAL A 1 183 ? -12.186 19.165 1.619 1.00 48.83 176 VAL A O 1
ATOM 1413 N N . GLU A 1 184 ? -11.267 18.022 3.318 1.00 44.87 177 GLU A N 1
ATOM 1414 C CA . GLU A 1 184 ? -11.764 18.991 4.287 1.00 50.56 177 GLU A CA 1
ATOM 1415 C C . GLU A 1 184 ? -11.176 20.366 4.032 1.00 45.51 177 GLU A C 1
ATOM 1416 O O . GLU A 1 184 ? -11.892 21.374 4.035 1.00 46.42 177 GLU A O 1
ATOM 1422 N N . LYS A 1 185 ? -9.859 20.431 3.852 1.00 43.92 178 LYS A N 1
ATOM 1423 C CA . LYS A 1 185 ? -9.208 21.722 3.682 1.00 49.03 178 LYS A CA 1
ATOM 1424 C C . LYS A 1 185 ? -9.739 22.437 2.448 1.00 44.61 178 LYS A C 1
ATOM 1425 O O . LYS A 1 185 ? -10.053 23.631 2.497 1.00 48.38 178 LYS A O 1
ATOM 1431 N N . PHE A 1 186 ? -9.871 21.712 1.328 1.00 39.73 179 PHE A N 1
ATOM 1432 C CA . PHE A 1 186 ? -10.266 22.368 0.086 1.00 39.01 179 PHE A CA 1
ATOM 1433 C C . PHE A 1 186 ? -11.750 22.709 0.053 1.00 41.62 179 PHE A C 1
ATOM 1434 O O . PHE A 1 186 ? -12.128 23.729 -0.536 1.00 44.95 179 PHE A O 1
ATOM 1442 N N . LYS A 1 187 ? -12.601 21.889 0.671 1.00 38.80 180 LYS A N 1
ATOM 1443 C CA . LYS A 1 187 ? -13.986 22.309 0.870 1.00 45.76 180 LYS A CA 1
ATOM 1444 C C . LYS A 1 187 ? -14.059 23.568 1.728 1.00 47.62 180 LYS A C 1
ATOM 1445 O O . LYS A 1 187 ? -14.845 24.478 1.452 1.00 46.70 180 LYS A O 1
ATOM 1451 N N . ASN A 1 188 ? -13.236 23.648 2.765 1.00 43.72 181 ASN A N 1
ATOM 1452 C CA . ASN A 1 188 ? -13.282 24.831 3.610 1.00 49.29 181 ASN A CA 1
ATOM 1453 C C . ASN A 1 188 ? -12.795 26.064 2.864 1.00 51.61 181 ASN A C 1
ATOM 1454 O O . ASN A 1 188 ? -13.185 27.182 3.216 1.00 51.97 181 ASN A O 1
ATOM 1459 N N . GLU A 1 189 ? -11.967 25.887 1.828 1.00 47.31 182 GLU A N 1
ATOM 1460 C CA . GLU A 1 189 ? -11.482 27.012 1.041 1.00 46.86 182 GLU A CA 1
ATOM 1461 C C . GLU A 1 189 ? -12.299 27.213 -0.234 1.00 46.69 182 GLU A C 1
ATOM 1462 O O . GLU A 1 189 ? -11.844 27.906 -1.154 1.00 42.96 182 GLU A O 1
ATOM 1468 N N . ASN A 1 190 ? -13.503 26.627 -0.287 1.00 45.66 183 ASN A N 1
ATOM 1469 C CA . ASN A 1 190 ? -14.535 26.953 -1.274 1.00 45.16 183 ASN A CA 1
ATOM 1470 C C . ASN A 1 190 ? -14.192 26.474 -2.688 1.00 45.02 183 ASN A C 1
ATOM 1471 O O . ASN A 1 190 ? -14.673 27.046 -3.674 1.00 45.99 183 ASN A O 1
ATOM 1476 N N . PHE A 1 191 ? -13.380 25.426 -2.813 1.00 43.28 184 PHE A N 1
ATOM 1477 C CA . PHE A 1 191 ? -13.053 24.881 -4.130 1.00 40.98 184 PHE A CA 1
ATOM 1478 C C . PHE A 1 191 ? -14.249 24.177 -4.755 1.00 40.95 184 PHE A C 1
ATOM 1479 O O . PHE A 1 191 ? -15.064 23.565 -4.067 1.00 44.05 184 PHE A O 1
ATOM 1487 N N . GLU A 1 192 ? -14.341 24.259 -6.083 1.00 41.99 185 GLU A N 1
ATOM 1488 C CA . GLU A 1 192 ? -15.452 23.667 -6.826 1.00 38.61 185 GLU A CA 1
ATOM 1489 C C . GLU A 1 192 ? -15.145 22.289 -7.385 1.00 35.66 185 GLU A C 1
ATOM 1490 O O . GLU A 1 192 ? -16.055 21.470 -7.514 1.00 36.15 185 GLU A O 1
ATOM 1496 N N . ILE A 1 193 ? -13.899 22.034 -7.756 1.00 32.27 186 ILE A N 1
ATOM 1497 C CA . ILE A 1 193 ? -13.466 20.762 -8.308 1.00 35.95 186 ILE A CA 1
ATOM 1498 C C . ILE A 1 193 ? -12.300 20.280 -7.460 1.00 37.96 186 ILE A C 1
ATOM 1499 O O . ILE A 1 193 ? -11.245 20.924 -7.432 1.00 39.63 186 ILE A O 1
ATOM 1504 N N . ILE A 1 194 ? -12.501 19.163 -6.754 1.00 34.34 187 ILE A N 1
ATOM 1505 C CA . ILE A 1 194 ? -11.528 18.613 -5.827 1.00 33.57 187 ILE A CA 1
ATOM 1506 C C . ILE A 1 194 ? -11.187 17.209 -6.318 1.00 34.82 187 ILE A C 1
ATOM 1507 O O . ILE A 1 194 ? -12.014 16.297 -6.225 1.00 34.86 187 ILE A O 1
ATOM 1512 N N . ILE A 1 195 ? -9.975 17.027 -6.822 1.00 38.24 188 ILE A N 1
ATOM 1513 C CA . ILE A 1 195 ? -9.576 15.792 -7.495 1.00 35.74 188 ILE A CA 1
ATOM 1514 C C . ILE A 1 195 ? -8.611 15.038 -6.598 1.00 37.27 188 ILE A C 1
ATOM 1515 O O . ILE A 1 195 ? -7.595 15.591 -6.152 1.00 39.56 188 ILE A O 1
ATOM 1520 N N . VAL A 1 196 ? -8.914 13.770 -6.347 1.00 37.11 189 VAL A N 1
ATOM 1521 C CA . VAL A 1 196 ? -8.152 12.950 -5.411 1.00 37.79 189 VAL A CA 1
ATOM 1522 C C . VAL A 1 196 ? -7.472 11.820 -6.186 1.00 37.50 189 VAL A C 1
ATOM 1523 O O . VAL A 1 196 ? -8.146 10.978 -6.787 1.00 38.89 189 VAL A O 1
ATOM 1527 N N . ASP A 1 197 ? -6.140 11.795 -6.157 1.00 35.50 190 ASP A N 1
ATOM 1528 C CA . ASP A 1 197 ? -5.362 10.697 -6.719 1.00 33.05 190 ASP A CA 1
ATOM 1529 C C . ASP A 1 197 ? -5.077 9.692 -5.610 1.00 40.14 190 ASP A C 1
ATOM 1530 O O . ASP A 1 197 ? -4.722 10.082 -4.494 1.00 43.44 190 ASP A O 1
ATOM 1535 N N . THR A 1 198 ? -5.265 8.412 -5.910 1.00 39.80 191 THR A N 1
ATOM 1536 C CA . THR A 1 198 ? -4.954 7.327 -4.994 1.00 39.31 191 THR A CA 1
ATOM 1537 C C . THR A 1 198 ? -3.720 6.594 -5.519 1.00 42.04 191 THR A C 1
ATOM 1538 O O . THR A 1 198 ? -3.162 6.935 -6.566 1.00 43.68 191 THR A O 1
ATOM 1542 N N . SER A 1 199 ? -3.270 5.598 -4.769 1.00 42.13 192 SER A N 1
ATOM 1543 C CA . SER A 1 199 ? -2.078 4.865 -5.170 1.00 44.69 192 SER A CA 1
ATOM 1544 C C . SER A 1 199 ? -2.350 4.075 -6.442 1.00 46.00 192 SER A C 1
ATOM 1545 O O . SER A 1 199 ? -3.367 3.385 -6.548 1.00 44.95 192 SER A O 1
ATOM 1548 N N . GLY A 1 200 ? -1.435 4.170 -7.402 1.00 47.75 193 GLY A N 1
ATOM 1549 C CA . GLY A 1 200 ? -1.519 3.400 -8.618 1.00 47.74 193 GLY A CA 1
ATOM 1550 C C . GLY A 1 200 ? -0.723 2.116 -8.613 1.00 55.05 193 GLY A C 1
ATOM 1551 O O . GLY A 1 200 ? -0.721 1.406 -9.624 1.00 59.29 193 GLY A O 1
ATOM 1552 N N . ARG A 1 201 ? -0.051 1.792 -7.503 1.00 55.01 194 ARG A N 1
ATOM 1553 C CA . ARG A 1 201 ? 0.845 0.639 -7.432 1.00 56.20 194 ARG A CA 1
ATOM 1554 C C . ARG A 1 201 ? 0.072 -0.635 -7.095 1.00 55.50 194 ARG A C 1
ATOM 1555 O O . ARG A 1 201 ? 0.316 -1.312 -6.101 1.00 53.29 194 ARG A O 1
ATOM 1563 N N . HIS A 1 202 ? -0.875 -0.949 -7.964 1.00 54.92 195 HIS A N 1
ATOM 1564 C CA . HIS A 1 202 ? -1.645 -2.176 -7.881 1.00 56.64 195 HIS A CA 1
ATOM 1565 C C . HIS A 1 202 ? -1.557 -2.884 -9.218 1.00 54.46 195 HIS A C 1
ATOM 1566 O O . HIS A 1 202 ? -1.748 -2.259 -10.269 1.00 54.15 195 HIS A O 1
ATOM 1573 N N . LYS A 1 203 ? -1.269 -4.176 -9.174 1.00 52.99 196 LYS A N 1
ATOM 1574 C CA . LYS A 1 203 ? -1.340 -5.007 -10.365 1.00 56.16 196 LYS A CA 1
ATOM 1575 C C . LYS A 1 203 ? -2.671 -5.732 -10.489 1.00 57.62 196 LYS A C 1
ATOM 1576 O O . LYS A 1 203 ? -3.140 -5.959 -11.612 1.00 59.04 196 LYS A O 1
ATOM 1582 N N . GLN A 1 204 ? -3.298 -6.069 -9.361 1.00 53.59 197 GLN A N 1
ATOM 1583 C CA . GLN A 1 204 ? -4.508 -6.877 -9.300 1.00 56.78 197 GLN A CA 1
ATOM 1584 C C . GLN A 1 204 ? -5.710 -6.011 -8.958 1.00 53.23 197 GLN A C 1
ATOM 1585 O O . GLN A 1 204 ? -5.589 -5.012 -8.254 1.00 54.94 197 GLN A O 1
ATOM 1591 N N . GLU A 1 205 ? -6.882 -6.415 -9.444 1.00 55.95 198 GLU A N 1
ATOM 1592 C CA . GLU A 1 205 ? -8.105 -5.696 -9.101 1.00 57.46 198 GLU A CA 1
ATOM 1593 C C . GLU A 1 205 ? -8.412 -5.796 -7.610 1.00 57.74 198 GLU A C 1
ATOM 1594 O O . GLU A 1 205 ? -8.965 -4.854 -7.025 1.00 53.74 198 GLU A O 1
ATOM 1600 N N . ASP A 1 206 ? -8.086 -6.942 -6.995 1.00 57.14 199 ASP A N 1
ATOM 1601 C CA . ASP A 1 206 ? -8.411 -7.192 -5.594 1.00 62.03 199 ASP A CA 1
ATOM 1602 C C . ASP A 1 206 ? -7.892 -6.082 -4.693 1.00 57.34 199 ASP A C 1
ATOM 1603 O O . ASP A 1 206 ? -8.661 -5.427 -3.983 1.00 56.34 199 ASP A O 1
ATOM 1608 N N . SER A 1 207 ? -6.573 -5.874 -4.698 1.00 56.42 200 SER A N 1
ATOM 1609 C CA . SER A 1 207 ? -5.980 -4.839 -3.859 1.00 55.26 200 SER A CA 1
ATOM 1610 C C . SER A 1 207 ? -6.397 -3.443 -4.304 1.00 53.08 200 SER A C 1
ATOM 1611 O O . SER A 1 207 ? -6.555 -2.549 -3.464 1.00 56.04 200 SER A O 1
ATOM 1614 N N . LEU A 1 208 ? -6.583 -3.234 -5.610 1.00 44.12 201 LEU A N 1
ATOM 1615 C CA . LEU A 1 208 ? -6.990 -1.918 -6.097 1.00 44.65 201 LEU A CA 1
ATOM 1616 C C . LEU A 1 208 ? -8.367 -1.532 -5.575 1.00 40.66 201 LEU A C 1
ATOM 1617 O O . LEU A 1 208 ? -8.567 -0.414 -5.087 1.00 39.51 201 LEU A O 1
ATOM 1622 N N . PHE A 1 209 ? -9.341 -2.434 -5.692 1.00 42.51 202 PHE A N 1
ATOM 1623 C CA . PHE A 1 209 ? -10.696 -2.091 -5.285 1.00 51.43 202 PHE A CA 1
ATOM 1624 C C . PHE A 1 209 ? -10.858 -2.077 -3.769 1.00 55.12 202 PHE A C 1
ATOM 1625 O O . PHE A 1 209 ? -11.741 -1.382 -3.257 1.00 50.78 202 PHE A O 1
ATOM 1633 N N . GLU A 1 210 ? -10.010 -2.813 -3.051 1.00 59.62 203 GLU A N 1
ATOM 1634 C CA . GLU A 1 210 ? -9.955 -2.703 -1.596 1.00 63.77 203 GLU A CA 1
ATOM 1635 C C . GLU A 1 210 ? -9.627 -1.275 -1.165 1.00 63.38 203 GLU A C 1
ATOM 1636 O O . GLU A 1 210 ? -10.417 -0.614 -0.480 1.00 65.25 203 GLU A O 1
ATOM 1642 N N . GLU A 1 211 ? -8.451 -0.785 -1.553 1.00 59.78 204 GLU A N 1
ATOM 1643 C CA . GLU A 1 211 ? -8.085 0.577 -1.206 1.00 61.64 204 GLU A CA 1
ATOM 1644 C C . GLU A 1 211 ? -9.092 1.574 -1.761 1.00 55.47 204 GLU A C 1
ATOM 1645 O O . GLU A 1 211 ? -9.376 2.586 -1.114 1.00 50.51 204 GLU A O 1
ATOM 1651 N N . MET A 1 212 ? -9.664 1.291 -2.936 1.00 49.18 205 MET A N 1
ATOM 1652 C CA . MET A 1 212 ? -10.664 2.191 -3.501 1.00 46.18 205 MET A CA 1
ATOM 1653 C C . MET A 1 212 ? -11.836 2.404 -2.549 1.00 47.72 205 MET A C 1
ATOM 1654 O O . MET A 1 212 ? -12.288 3.537 -2.342 1.00 49.10 205 MET A O 1
ATOM 1659 N N . LEU A 1 213 ? -12.372 1.332 -1.986 1.00 49.62 206 LEU A N 1
ATOM 1660 C CA . LEU A 1 213 ? -13.543 1.526 -1.150 1.00 54.67 206 LEU A CA 1
ATOM 1661 C C . LEU A 1 213 ? -13.181 2.219 0.155 1.00 54.15 206 LEU A C 1
ATOM 1662 O O . LEU A 1 213 ? -13.986 2.995 0.676 1.00 50.48 206 LEU A O 1
ATOM 1667 N N . GLN A 1 214 ? -11.978 1.955 0.685 1.00 57.42 207 GLN A N 1
ATOM 1668 C CA . GLN A 1 214 ? -11.524 2.613 1.911 1.00 59.99 207 GLN A CA 1
ATOM 1669 C C . GLN A 1 214 ? -11.515 4.124 1.739 1.00 57.55 207 GLN A C 1
ATOM 1670 O O . GLN A 1 214 ? -12.034 4.868 2.578 1.00 53.27 207 GLN A O 1
ATOM 1676 N N . VAL A 1 215 ? -10.923 4.590 0.643 1.00 47.95 208 VAL A N 1
ATOM 1677 C CA . VAL A 1 215 ? -10.846 6.021 0.398 1.00 49.56 208 VAL A CA 1
ATOM 1678 C C . VAL A 1 215 ? -12.217 6.577 0.020 1.00 49.03 208 VAL A C 1
ATOM 1679 O O . VAL A 1 215 ? -12.617 7.647 0.497 1.00 47.11 208 VAL A O 1
ATOM 1683 N N . ALA A 1 216 ? -12.975 5.844 -0.801 1.00 46.18 209 ALA A N 1
ATOM 1684 C CA . ALA A 1 216 ? -14.331 6.264 -1.139 1.00 47.26 209 ALA A CA 1
ATOM 1685 C C . ALA A 1 216 ? -15.171 6.508 0.113 1.00 54.34 209 ALA A C 1
ATOM 1686 O O . ALA A 1 216 ? -15.789 7.567 0.264 1.00 54.83 209 ALA A O 1
ATOM 1688 N N . ASN A 1 217 ? -15.214 5.533 1.021 1.00 61.54 210 ASN A N 1
ATOM 1689 C CA . ASN A 1 217 ? -16.044 5.675 2.211 1.00 63.58 210 ASN A CA 1
ATOM 1690 C C . ASN A 1 217 ? -15.644 6.891 3.031 1.00 59.09 210 ASN A C 1
ATOM 1691 O O . ASN A 1 217 ? -16.505 7.577 3.595 1.00 59.00 210 ASN A O 1
ATOM 1696 N N . ALA A 1 218 ? -14.346 7.179 3.108 1.00 55.94 211 ALA A N 1
ATOM 1697 C CA . ALA A 1 218 ? -13.897 8.308 3.914 1.00 60.16 211 ALA A CA 1
ATOM 1698 C C . ALA A 1 218 ? -14.306 9.644 3.304 1.00 59.79 211 ALA A C 1
ATOM 1699 O O . ALA A 1 218 ? -14.685 10.568 4.034 1.00 63.57 211 ALA A O 1
ATOM 1701 N N . ILE A 1 219 ? -14.237 9.783 1.979 1.00 53.64 212 ILE A N 1
ATOM 1702 C CA . ILE A 1 219 ? -14.411 11.100 1.370 1.00 48.44 212 ILE A CA 1
ATOM 1703 C C . ILE A 1 219 ? -15.720 11.269 0.616 1.00 48.11 212 ILE A C 1
ATOM 1704 O O . ILE A 1 219 ? -16.045 12.407 0.236 1.00 49.37 212 ILE A O 1
ATOM 1709 N N . GLN A 1 220 ? -16.501 10.209 0.425 1.00 46.58 213 GLN A N 1
ATOM 1710 C CA . GLN A 1 220 ? -17.819 10.313 -0.203 1.00 47.03 213 GLN A CA 1
ATOM 1711 C C . GLN A 1 220 ? -17.769 10.948 -1.589 1.00 44.30 213 GLN A C 1
ATOM 1712 O O . GLN A 1 220 ? -18.484 11.923 -1.841 1.00 46.05 213 GLN A O 1
ATOM 1718 N N . PRO A 1 221 ? -16.982 10.428 -2.521 1.00 46.33 214 PRO A N 1
ATOM 1719 C CA . PRO A 1 221 ? -16.788 11.152 -3.788 1.00 43.01 214 PRO A CA 1
ATOM 1720 C C . PRO A 1 221 ? -18.077 11.247 -4.586 1.00 40.84 214 PRO A C 1
ATOM 1721 O O . PRO A 1 221 ? -18.994 10.445 -4.423 1.00 43.83 214 PRO A O 1
ATOM 1725 N N . ASP A 1 222 ? -18.164 12.281 -5.423 1.00 39.98 215 ASP A N 1
ATOM 1726 C CA . ASP A 1 222 ? -19.335 12.423 -6.281 1.00 38.50 215 ASP A CA 1
ATOM 1727 C C . ASP A 1 222 ? -19.233 11.555 -7.528 1.00 39.14 215 ASP A C 1
ATOM 1728 O O . ASP A 1 222 ? -20.252 11.272 -8.162 1.00 44.88 215 ASP A O 1
ATOM 1733 N N . ASN A 1 223 ? -18.027 11.115 -7.860 1.00 43.26 216 ASN A N 1
ATOM 1734 C CA . ASN A 1 223 ? -17.725 10.416 -9.098 1.00 46.81 216 ASN A CA 1
ATOM 1735 C C . ASN A 1 223 ? -16.383 9.740 -8.887 1.00 43.79 216 ASN A C 1
ATOM 1736 O O . ASN A 1 223 ? -15.496 10.315 -8.246 1.00 42.63 216 ASN A O 1
ATOM 1741 N N . ILE A 1 224 ? -16.246 8.524 -9.400 1.00 44.06 217 ILE A N 1
ATOM 1742 C CA . ILE A 1 224 ? -14.974 7.816 -9.394 1.00 43.29 217 ILE A CA 1
ATOM 1743 C C . ILE A 1 224 ? -14.596 7.542 -10.832 1.00 43.56 217 ILE A C 1
ATOM 1744 O O . ILE A 1 224 ? -15.405 7.013 -11.599 1.00 46.61 217 ILE A O 1
ATOM 1749 N N . VAL A 1 225 ? -13.383 7.925 -11.205 1.00 43.10 218 VAL A N 1
ATOM 1750 C CA . VAL A 1 225 ? -12.888 7.744 -12.559 1.00 39.51 218 VAL A CA 1
ATOM 1751 C C . VAL A 1 225 ? -11.880 6.608 -12.537 1.00 40.39 218 VAL A C 1
ATOM 1752 O O . VAL A 1 225 ? -10.901 6.655 -11.782 1.00 39.01 218 VAL A O 1
ATOM 1756 N N . TYR A 1 226 ? -12.127 5.585 -13.351 1.00 40.08 219 TYR A N 1
ATOM 1757 C CA . TYR A 1 226 ? -11.186 4.486 -13.538 1.00 35.91 219 TYR A CA 1
ATOM 1758 C C . TYR A 1 226 ? -10.353 4.818 -14.761 1.00 35.73 219 TYR A C 1
ATOM 1759 O O . TYR A 1 226 ? -10.906 5.033 -15.839 1.00 33.97 219 TYR A O 1
ATOM 1768 N N . VAL A 1 227 ? -9.036 4.851 -14.610 1.00 36.59 220 VAL A N 1
ATOM 1769 C CA . VAL A 1 227 ? -8.156 5.115 -15.742 1.00 36.83 220 VAL A CA 1
ATOM 1770 C C . VAL A 1 227 ? -7.624 3.785 -16.276 1.00 39.51 220 VAL A C 1
ATOM 1771 O O . VAL A 1 227 ? -7.083 2.973 -15.509 1.00 39.42 220 VAL A O 1
ATOM 1775 N N . MET A 1 228 ? -7.778 3.562 -17.593 1.00 33.32 221 MET A N 1
ATOM 1776 C CA . MET A 1 228 ? -7.477 2.284 -18.238 1.00 35.66 221 MET A CA 1
ATOM 1777 C C . MET A 1 228 ? -6.561 2.457 -19.444 1.00 36.77 221 MET A C 1
ATOM 1778 O O . MET A 1 228 ? -6.773 3.338 -20.291 1.00 33.79 221 MET A O 1
ATOM 1783 N N . ASP A 1 229 ? -5.555 1.584 -19.510 1.00 36.86 222 ASP A N 1
ATOM 1784 C CA . ASP A 1 229 ? -4.692 1.414 -20.671 1.00 36.78 222 ASP A CA 1
ATOM 1785 C C . ASP A 1 229 ? -5.458 0.673 -21.770 1.00 38.18 222 ASP A C 1
ATOM 1786 O O . ASP A 1 229 ? -5.718 -0.529 -21.665 1.00 39.68 222 ASP A O 1
ATOM 1791 N N . ALA A 1 230 ? -5.798 1.378 -22.847 1.00 38.85 223 ALA A N 1
ATOM 1792 C CA . ALA A 1 230 ? -6.619 0.781 -23.896 1.00 33.59 223 ALA A CA 1
ATOM 1793 C C . ALA A 1 230 ? -5.855 -0.174 -24.796 1.00 35.65 223 ALA A C 1
ATOM 1794 O O . ALA A 1 230 ? -6.475 -0.830 -25.644 1.00 38.39 223 ALA A O 1
ATOM 1796 N N . SER A 1 231 ? -4.540 -0.288 -24.640 1.00 35.75 224 SER A N 1
ATOM 1797 C CA . SER A 1 231 ? -3.833 -1.200 -25.522 1.00 35.62 224 SER A CA 1
ATOM 1798 C C . SER A 1 231 ? -4.159 -2.673 -25.259 1.00 40.63 224 SER A C 1
ATOM 1799 O O . SER A 1 231 ? -3.659 -3.521 -26.001 1.00 37.92 224 SER A O 1
ATOM 1802 N N . ILE A 1 232 ? -4.984 -3.020 -24.264 1.00 36.00 225 ILE A N 1
ATOM 1803 C CA . ILE A 1 232 ? -5.400 -4.411 -24.155 1.00 41.27 225 ILE A CA 1
ATOM 1804 C C . ILE A 1 232 ? -6.636 -4.709 -24.991 1.00 44.49 225 ILE A C 1
ATOM 1805 O O . ILE A 1 232 ? -7.111 -5.851 -24.992 1.00 47.06 225 ILE A O 1
ATOM 1810 N N . GLY A 1 233 ? -7.166 -3.731 -25.713 1.00 42.45 226 GLY A N 1
ATOM 1811 C CA . GLY A 1 233 ? -8.245 -4.040 -26.632 1.00 38.50 226 GLY A CA 1
ATOM 1812 C C . GLY A 1 233 ? -9.490 -4.503 -25.899 1.00 39.56 226 GLY A C 1
ATOM 1813 O O . GLY A 1 233 ? -9.898 -3.907 -24.896 1.00 38.31 226 GLY A O 1
ATOM 1814 N N . GLN A 1 234 ? -10.106 -5.582 -26.412 1.00 38.04 227 GLN A N 1
ATOM 1815 C CA . GLN A 1 234 ? -11.406 -6.023 -25.915 1.00 38.74 227 GLN A CA 1
ATOM 1816 C C . GLN A 1 234 ? -11.350 -6.648 -24.513 1.00 41.59 227 GLN A C 1
ATOM 1817 O O . GLN A 1 234 ? -12.396 -6.786 -23.876 1.00 40.91 227 GLN A O 1
ATOM 1823 N N . ALA A 1 235 ? -10.172 -7.046 -24.025 1.00 31.11 228 ALA A N 1
ATOM 1824 C CA . ALA A 1 235 ? -10.040 -7.404 -22.615 1.00 41.34 228 ALA A CA 1
ATOM 1825 C C . ALA A 1 235 ? -10.364 -6.235 -21.691 1.00 41.22 228 ALA A C 1
ATOM 1826 O O . ALA A 1 235 ? -10.479 -6.436 -20.479 1.00 38.98 228 ALA A O 1
ATOM 1828 N N . CYS A 1 236 ? -10.548 -5.024 -22.232 1.00 39.10 229 CYS A N 1
ATOM 1829 C CA . CYS A 1 236 ? -11.026 -3.928 -21.402 1.00 38.91 229 CYS A CA 1
ATOM 1830 C C . CYS A 1 236 ? -12.418 -4.189 -20.852 1.00 40.47 229 CYS A C 1
ATOM 1831 O O . CYS A 1 236 ? -12.801 -3.569 -19.857 1.00 45.74 229 CYS A O 1
ATOM 1834 N N . GLU A 1 237 ? -13.192 -5.075 -21.481 1.00 38.03 230 GLU A N 1
ATOM 1835 C CA . GLU A 1 237 ? -14.569 -5.271 -21.047 1.00 43.17 230 GLU A CA 1
ATOM 1836 C C . GLU A 1 237 ? -14.631 -5.845 -19.634 1.00 43.49 230 GLU A C 1
ATOM 1837 O O . GLU A 1 237 ? -15.348 -5.326 -18.778 1.00 44.37 230 GLU A O 1
ATOM 1843 N N . ALA A 1 238 ? -13.917 -6.941 -19.378 1.00 38.77 231 ALA A N 1
ATOM 1844 C CA . ALA A 1 238 ? -13.956 -7.508 -18.038 1.00 42.32 231 ALA A CA 1
ATOM 1845 C C . ALA A 1 238 ? -13.428 -6.511 -17.023 1.00 44.04 231 ALA A C 1
ATOM 1846 O O . ALA A 1 238 ? -13.936 -6.421 -15.898 1.00 39.92 231 ALA A O 1
ATOM 1848 N N . GLN A 1 239 ? -12.401 -5.761 -17.407 1.00 41.25 232 GLN A N 1
ATOM 1849 C CA . GLN A 1 239 ? -11.832 -4.787 -16.497 1.00 45.48 232 GLN A CA 1
ATOM 1850 C C . GLN A 1 239 ? -12.855 -3.712 -16.154 1.00 42.93 232 GLN A C 1
ATOM 1851 O O . GLN A 1 239 ? -13.025 -3.351 -14.977 1.00 40.34 232 GLN A O 1
ATOM 1857 N N . ALA A 1 240 ? -13.572 -3.213 -17.168 1.00 40.91 233 ALA A N 1
ATOM 1858 C CA . ALA A 1 240 ? -14.528 -2.142 -16.922 1.00 42.28 233 ALA A CA 1
ATOM 1859 C C . ALA A 1 240 ? -15.733 -2.662 -16.162 1.00 45.47 233 ALA A C 1
ATOM 1860 O O . ALA A 1 240 ? -16.258 -1.972 -15.277 1.00 45.52 233 ALA A O 1
ATOM 1862 N N . LYS A 1 241 ? -16.177 -3.882 -16.479 1.00 42.35 234 LYS A N 1
ATOM 1863 C CA . LYS A 1 241 ? -17.311 -4.456 -15.758 1.00 43.06 234 LYS A CA 1
ATOM 1864 C C . LYS A 1 241 ? -17.045 -4.555 -14.260 1.00 44.43 234 LYS A C 1
ATOM 1865 O O . LYS A 1 241 ? -17.922 -4.245 -13.444 1.00 48.11 234 LYS A O 1
ATOM 1871 N N . ALA A 1 242 ? -15.848 -5.012 -13.875 1.00 43.45 235 ALA A N 1
ATOM 1872 C CA . ALA A 1 242 ? -15.571 -5.225 -12.459 1.00 48.59 235 ALA A CA 1
ATOM 1873 C C . ALA A 1 242 ? -15.530 -3.897 -11.713 1.00 49.76 235 ALA A C 1
ATOM 1874 O O . ALA A 1 242 ? -15.933 -3.817 -10.551 1.00 41.80 235 ALA A O 1
ATOM 1876 N N . PHE A 1 243 ? -15.024 -2.853 -12.363 1.00 45.12 236 PHE A N 1
ATOM 1877 C CA . PHE A 1 243 ? -15.097 -1.521 -11.787 1.00 40.82 236 PHE A CA 1
ATOM 1878 C C . PHE A 1 243 ? -16.544 -1.076 -11.652 1.00 45.89 236 PHE A C 1
ATOM 1879 O O . PHE A 1 243 ? -16.987 -0.686 -10.565 1.00 49.98 236 PHE A O 1
ATOM 1887 N N . LYS A 1 244 ? -17.301 -1.152 -12.751 1.00 45.41 237 LYS A N 1
ATOM 1888 C CA . LYS A 1 244 ? -18.672 -0.650 -12.757 1.00 51.52 237 LYS A CA 1
ATOM 1889 C C . LYS A 1 244 ? -19.544 -1.343 -11.715 1.00 55.69 237 LYS A C 1
ATOM 1890 O O . LYS A 1 244 ? -20.448 -0.719 -11.145 1.00 57.69 237 LYS A O 1
ATOM 1896 N N . ASP A 1 245 ? -19.313 -2.638 -11.472 1.00 55.36 238 ASP A N 1
ATOM 1897 C CA . ASP A 1 245 ? -20.098 -3.354 -10.474 1.00 59.76 238 ASP A CA 1
ATOM 1898 C C . ASP A 1 245 ? -19.778 -2.919 -9.051 1.00 56.35 238 ASP A C 1
ATOM 1899 O O . ASP A 1 245 ? -20.514 -3.277 -8.133 1.00 53.88 238 ASP A O 1
ATOM 1904 N N . LYS A 1 246 ? -18.718 -2.143 -8.843 1.00 55.55 239 LYS A N 1
ATOM 1905 C CA . LYS A 1 246 ? -18.296 -1.798 -7.501 1.00 54.55 239 LYS A CA 1
ATOM 1906 C C . LYS A 1 246 ? -18.578 -0.363 -7.113 1.00 56.21 239 LYS A C 1
ATOM 1907 O O . LYS A 1 246 ? -18.388 -0.015 -5.946 1.00 58.22 239 LYS A O 1
ATOM 1913 N N . VAL A 1 247 ? -19.002 0.488 -8.042 1.00 61.66 240 VAL A N 1
ATOM 1914 C CA . VAL A 1 247 ? -19.264 1.880 -7.704 1.00 65.53 240 VAL A CA 1
ATOM 1915 C C . VAL A 1 247 ? -20.580 2.310 -8.335 1.00 67.53 240 VAL A C 1
ATOM 1916 O O . VAL A 1 247 ? -21.020 1.766 -9.352 1.00 68.64 240 VAL A O 1
ATOM 1920 N N . ASP A 1 248 ? -21.203 3.311 -7.715 1.00 69.64 241 ASP A N 1
ATOM 1921 C CA . ASP A 1 248 ? -22.454 3.870 -8.212 1.00 73.06 241 ASP A CA 1
ATOM 1922 C C . ASP A 1 248 ? -22.217 4.780 -9.417 1.00 69.59 241 ASP A C 1
ATOM 1923 O O . ASP A 1 248 ? -22.735 4.528 -10.513 1.00 72.56 241 ASP A O 1
ATOM 1928 N N . VAL A 1 249 ? -21.425 5.832 -9.233 1.00 62.97 242 VAL A N 1
ATOM 1929 C CA . VAL A 1 249 ? -21.219 6.865 -10.250 1.00 55.31 242 VAL A CA 1
ATOM 1930 C C . VAL A 1 249 ? -19.840 6.611 -10.850 1.00 52.47 242 VAL A C 1
ATOM 1931 O O . VAL A 1 249 ? -18.819 7.087 -10.347 1.00 53.58 242 VAL A O 1
ATOM 1935 N N . ALA A 1 250 ? -19.821 5.887 -11.966 1.00 50.58 243 ALA A N 1
ATOM 1936 C CA . ALA A 1 250 ? -18.599 5.353 -12.554 1.00 45.60 243 ALA A CA 1
ATOM 1937 C C . ALA A 1 250 ? -18.280 6.049 -13.868 1.00 42.92 243 ALA A C 1
ATOM 1938 O O . ALA A 1 250 ? -19.145 6.200 -14.736 1.00 43.59 243 ALA A O 1
ATOM 1940 N N . SER A 1 251 ? -17.028 6.437 -14.030 1.00 36.99 244 SER A N 1
ATOM 1941 C CA . SER A 1 251 ? -16.583 6.985 -15.296 1.00 36.03 244 SER A CA 1
ATOM 1942 C C . SER A 1 251 ? -15.231 6.385 -15.599 1.00 35.11 244 SER A C 1
ATOM 1943 O O . SER A 1 251 ? -14.529 5.914 -14.695 1.00 38.27 244 SER A O 1
ATOM 1946 N N . VAL A 1 252 ? -14.877 6.413 -16.883 1.00 31.92 245 VAL A N 1
ATOM 1947 C CA . VAL A 1 252 ? -13.633 5.844 -17.374 1.00 31.09 245 VAL A CA 1
ATOM 1948 C C . VAL A 1 252 ? -12.902 6.878 -18.218 1.00 33.53 245 VAL A C 1
ATOM 1949 O O . VAL A 1 252 ? -13.521 7.635 -18.974 1.00 32.42 245 VAL A O 1
ATOM 1953 N N . ILE A 1 253 ? -11.589 6.942 -18.046 1.00 34.09 246 ILE A N 1
ATOM 1954 C CA . ILE A 1 253 ? -10.706 7.634 -18.969 1.00 29.48 246 ILE A CA 1
ATOM 1955 C C . ILE A 1 253 ? -9.756 6.598 -19.528 1.00 34.85 246 ILE A C 1
ATOM 1956 O O . ILE A 1 253 ? -9.189 5.791 -18.780 1.00 34.93 246 ILE A O 1
ATOM 1961 N N . VAL A 1 254 ? -9.634 6.592 -20.839 1.00 32.97 247 VAL A N 1
ATOM 1962 C CA . VAL A 1 254 ? -8.807 5.655 -21.563 1.00 34.00 247 VAL A CA 1
ATOM 1963 C C . VAL A 1 254 ? -7.508 6.365 -21.928 1.00 32.79 247 VAL A C 1
ATOM 1964 O O . VAL A 1 254 ? -7.518 7.540 -22.318 1.00 34.63 247 VAL A O 1
ATOM 1968 N N . THR A 1 255 ? -6.391 5.678 -21.757 1.00 32.32 248 THR A N 1
ATOM 1969 C CA . THR A 1 255 ? -5.099 6.115 -22.264 1.00 33.76 248 THR A CA 1
ATOM 1970 C C . THR A 1 255 ? -4.520 5.030 -23.169 1.00 34.23 248 THR A C 1
ATOM 1971 O O . THR A 1 255 ? -5.034 3.905 -23.249 1.00 31.86 248 THR A O 1
ATOM 1975 N N . LYS A 1 256 ? -3.418 5.379 -23.820 1.00 32.22 249 LYS A N 1
ATOM 1976 C CA . LYS A 1 256 ? -2.697 4.476 -24.718 1.00 38.44 249 LYS A CA 1
ATOM 1977 C C . LYS A 1 256 ? -3.606 3.939 -25.824 1.00 38.71 249 LYS A C 1
ATOM 1978 O O . LYS A 1 256 ? -3.566 2.760 -26.193 1.00 41.27 249 LYS A O 1
ATOM 1984 N N . LEU A 1 257 ? -4.439 4.827 -26.359 1.00 36.04 250 LEU A N 1
ATOM 1985 C CA . LEU A 1 257 ? -5.362 4.465 -27.422 1.00 37.12 250 LEU A CA 1
ATOM 1986 C C . LEU A 1 257 ? -4.663 4.384 -28.770 1.00 39.66 250 LEU A C 1
ATOM 1987 O O . LEU A 1 257 ? -5.186 3.770 -29.706 1.00 37.46 250 LEU A O 1
ATOM 1992 N N . ASP A 1 258 ? -3.468 4.939 -28.864 1.00 42.20 251 ASP A N 1
ATOM 1993 C CA . ASP A 1 258 ? -2.697 5.008 -30.090 1.00 45.37 251 ASP A CA 1
ATOM 1994 C C . ASP A 1 258 ? -1.541 4.022 -30.037 1.00 44.42 251 ASP A C 1
ATOM 1995 O O . ASP A 1 258 ? -1.154 3.541 -28.967 1.00 44.44 251 ASP A O 1
ATOM 2000 N N . GLY A 1 259 ? -0.959 3.770 -31.206 1.00 38.31 252 GLY A N 1
ATOM 2001 C CA . GLY A 1 259 ? 0.246 2.980 -31.311 1.00 40.07 252 GLY A CA 1
ATOM 2002 C C . GLY A 1 259 ? 0.023 1.492 -31.389 1.00 46.01 252 GLY A C 1
ATOM 2003 O O . GLY A 1 259 ? 0.957 0.724 -31.145 1.00 47.92 252 GLY A O 1
ATOM 2004 N N . HIS A 1 260 ? -1.194 1.071 -31.711 1.00 43.37 253 HIS A N 1
ATOM 2005 C CA . HIS A 1 260 ? -1.586 -0.327 -31.820 1.00 39.86 253 HIS A CA 1
ATOM 2006 C C . HIS A 1 260 ? -2.904 -0.314 -32.571 1.00 39.52 253 HIS A C 1
ATOM 2007 O O . HIS A 1 260 ? -3.531 0.737 -32.719 1.00 40.68 253 HIS A O 1
ATOM 2014 N N . ALA A 1 261 ? -3.338 -1.485 -33.007 1.00 37.41 254 ALA A N 1
ATOM 2015 C CA . ALA A 1 261 ? -4.540 -1.592 -33.818 1.00 36.78 254 ALA A CA 1
ATOM 2016 C C . ALA A 1 261 ? -5.814 -1.824 -33.014 1.00 39.43 254 ALA A C 1
ATOM 2017 O O . ALA A 1 261 ? -6.879 -2.012 -33.615 1.00 44.65 254 ALA A O 1
ATOM 2019 N N . LYS A 1 262 ? -5.754 -1.821 -31.687 1.00 35.33 255 LYS A N 1
ATOM 2020 C CA . LYS A 1 262 ? -6.851 -2.367 -30.893 1.00 39.64 255 LYS A CA 1
ATOM 2021 C C . LYS A 1 262 ? -7.744 -1.315 -30.255 1.00 38.44 255 LYS A C 1
ATOM 2022 O O . LYS A 1 262 ? -8.567 -1.668 -29.403 1.00 38.73 255 LYS A O 1
ATOM 2028 N N . GLY A 1 263 ? -7.625 -0.045 -30.647 1.00 38.56 256 GLY A N 1
ATOM 2029 C CA . GLY A 1 263 ? -8.402 1.002 -29.981 1.00 37.73 256 GLY A CA 1
ATOM 2030 C C . GLY A 1 263 ? -9.909 0.828 -30.115 1.00 36.52 256 GLY A C 1
ATOM 2031 O O . GLY A 1 263 ? -10.656 1.069 -29.165 1.00 36.64 256 GLY A O 1
ATOM 2032 N N . GLY A 1 264 ? -10.380 0.430 -31.303 1.00 37.22 257 GLY A N 1
ATOM 2033 C CA . GLY A 1 264 ? -11.808 0.169 -31.470 1.00 39.54 257 GLY A CA 1
ATOM 2034 C C . GLY A 1 264 ? -12.321 -0.938 -30.551 1.00 38.83 257 GLY A C 1
ATOM 2035 O O . GLY A 1 264 ? -13.388 -0.815 -29.942 1.00 33.96 257 GLY A O 1
ATOM 2036 N N . GLY A 1 265 ? -11.567 -2.031 -30.441 1.00 35.13 258 GLY A N 1
ATOM 2037 C CA . GLY A 1 265 ? -11.912 -3.060 -29.476 1.00 37.13 258 GLY A CA 1
ATOM 2038 C C . GLY A 1 265 ? -12.044 -2.526 -28.058 1.00 35.59 258 GLY A C 1
ATOM 2039 O O . GLY A 1 265 ? -13.019 -2.821 -27.359 1.00 33.74 258 GLY A O 1
ATOM 2040 N N . ALA A 1 266 ? -11.067 -1.728 -27.614 1.00 28.45 259 ALA A N 1
ATOM 2041 C CA . ALA A 1 266 ? -11.113 -1.208 -26.252 1.00 31.02 259 ALA A CA 1
ATOM 2042 C C . ALA A 1 266 ? -12.329 -0.306 -26.057 1.00 34.59 259 ALA A C 1
ATOM 2043 O O . ALA A 1 266 ? -13.051 -0.424 -25.060 1.00 34.81 259 ALA A O 1
ATOM 2045 N N . LEU A 1 267 ? -12.576 0.603 -27.006 1.00 33.56 260 LEU A N 1
ATOM 2046 C CA . LEU A 1 267 ? -13.695 1.534 -26.851 1.00 32.67 260 LEU A CA 1
ATOM 2047 C C . LEU A 1 267 ? -15.029 0.800 -26.841 1.00 33.10 260 LEU A C 1
ATOM 2048 O O . LEU A 1 267 ? -15.936 1.146 -26.074 1.00 32.31 260 LEU A O 1
ATOM 2053 N N . SER A 1 268 ? -15.176 -0.211 -27.690 1.00 30.96 261 SER A N 1
ATOM 2054 C CA . SER A 1 268 ? -16.461 -0.887 -27.754 1.00 31.48 261 SER A CA 1
ATOM 2055 C C . SER A 1 268 ? -16.657 -1.840 -26.575 1.00 31.52 261 SER A C 1
ATOM 2056 O O . SER A 1 268 ? -17.796 -2.053 -26.143 1.00 35.40 261 SER A O 1
ATOM 2059 N N . ALA A 1 269 ? -15.562 -2.395 -26.033 1.00 30.54 262 ALA A N 1
ATOM 2060 C CA . ALA A 1 269 ? -15.651 -3.231 -24.836 1.00 34.45 262 ALA A CA 1
ATOM 2061 C C . ALA A 1 269 ? -16.176 -2.433 -23.640 1.00 37.48 262 ALA A C 1
ATOM 2062 O O . ALA A 1 269 ? -17.116 -2.861 -22.957 1.00 37.69 262 ALA A O 1
ATOM 2064 N N . VAL A 1 270 ? -15.589 -1.258 -23.384 1.00 35.19 263 VAL A N 1
ATOM 2065 C CA . VAL A 1 270 ? -16.036 -0.414 -22.274 1.00 42.68 263 VAL A CA 1
ATOM 2066 C C . VAL A 1 270 ? -17.483 0.022 -22.471 1.00 42.32 263 VAL A C 1
ATOM 2067 O O . VAL A 1 270 ? -18.289 -0.007 -21.532 1.00 44.74 263 VAL A O 1
ATOM 2071 N N . ALA A 1 271 ? -17.826 0.471 -23.681 1.00 39.50 264 ALA A N 1
ATOM 2072 C CA . ALA A 1 271 ? -19.211 0.856 -23.950 1.00 40.76 264 ALA A CA 1
ATOM 2073 C C . ALA A 1 271 ? -20.168 -0.314 -23.760 1.00 41.59 264 ALA A C 1
ATOM 2074 O O . ALA A 1 271 ? -21.329 -0.112 -23.373 1.00 43.76 264 ALA A O 1
ATOM 2076 N N . ALA A 1 272 ? -19.698 -1.546 -24.009 1.00 36.53 265 ALA A N 1
ATOM 2077 C CA . ALA A 1 272 ? -20.558 -2.710 -23.831 1.00 40.63 265 ALA A CA 1
ATOM 2078 C C . ALA A 1 272 ? -20.909 -2.933 -22.363 1.00 44.06 265 ALA A C 1
ATOM 2079 O O . ALA A 1 272 ? -21.937 -3.547 -22.054 1.00 43.16 265 ALA A O 1
ATOM 2081 N N . THR A 1 273 ? -20.084 -2.449 -21.446 1.00 45.20 266 THR A N 1
ATOM 2082 C CA . THR A 1 273 ? -20.455 -2.510 -20.041 1.00 47.23 266 THR A CA 1
ATOM 2083 C C . THR A 1 273 ? -21.329 -1.343 -19.627 1.00 48.74 266 THR A C 1
ATOM 2084 O O . THR A 1 273 ? -21.731 -1.288 -18.468 1.00 45.96 266 THR A O 1
ATOM 2088 N N . LYS A 1 274 ? -21.628 -0.415 -20.539 1.00 49.47 267 LYS A N 1
ATOM 2089 C CA . LYS A 1 274 ? -22.408 0.780 -20.218 1.00 47.61 267 LYS A CA 1
ATOM 2090 C C . LYS A 1 274 ? -21.673 1.692 -19.251 1.00 43.48 267 LYS A C 1
ATOM 2091 O O . LYS A 1 274 ? -22.293 2.404 -18.473 1.00 45.04 267 LYS A O 1
ATOM 2097 N N . SER A 1 275 ? -20.344 1.670 -19.290 1.00 43.87 268 SER A N 1
ATOM 2098 C CA . SER A 1 275 ? -19.515 2.608 -18.549 1.00 43.20 268 SER A CA 1
ATOM 2099 C C . SER A 1 275 ? -19.075 3.717 -19.492 1.00 45.86 268 SER A C 1
ATOM 2100 O O . SER A 1 275 ? -18.383 3.422 -20.477 1.00 44.55 268 SER A O 1
ATOM 2103 N N . PRO A 1 276 ? -19.404 4.987 -19.235 1.00 45.88 269 PRO A N 1
ATOM 2104 C CA . PRO A 1 276 ? -19.070 6.054 -20.198 1.00 39.48 269 PRO A CA 1
ATOM 2105 C C . PRO A 1 276 ? -17.607 6.459 -20.099 1.00 39.52 269 PRO A C 1
ATOM 2106 O O . PRO A 1 276 ? -17.119 6.836 -19.031 1.00 40.53 269 PRO A O 1
ATOM 2110 N N . ILE A 1 277 ? -16.906 6.393 -21.224 1.00 39.63 270 ILE A N 1
ATOM 2111 C CA . ILE A 1 277 ? -15.607 7.045 -21.343 1.00 40.11 270 ILE A CA 1
ATOM 2112 C C . ILE A 1 277 ? -15.844 8.546 -21.473 1.00 39.56 270 ILE A C 1
ATOM 2113 O O . ILE A 1 277 ? -16.620 8.983 -22.330 1.00 40.76 270 ILE A O 1
ATOM 2118 N N . ILE A 1 278 ? -15.211 9.342 -20.593 1.00 36.73 271 ILE A N 1
ATOM 2119 C CA . ILE A 1 278 ? -15.469 10.785 -20.528 1.00 31.48 271 ILE A CA 1
ATOM 2120 C C . ILE A 1 278 ? -14.351 11.556 -21.232 1.00 35.16 271 ILE A C 1
ATOM 2121 O O . ILE A 1 278 ? -14.592 12.598 -21.844 1.00 39.26 271 ILE A O 1
ATOM 2126 N N . PHE A 1 279 ? -13.123 11.053 -21.163 1.00 35.14 272 PHE A N 1
ATOM 2127 C CA . PHE A 1 279 ? -11.993 11.673 -21.835 1.00 33.51 272 PHE A CA 1
ATOM 2128 C C . PHE A 1 279 ? -11.053 10.586 -22.339 1.00 37.39 272 PHE A C 1
ATOM 2129 O O . PHE A 1 279 ? -11.098 9.436 -21.887 1.00 38.17 272 PHE A O 1
ATOM 2137 N N . ILE A 1 280 ? -10.173 10.988 -23.261 1.00 33.25 273 ILE A N 1
ATOM 2138 C CA . ILE A 1 280 ? -9.046 10.190 -23.736 1.00 32.21 273 ILE A CA 1
ATOM 2139 C C . ILE A 1 280 ? -7.775 10.940 -23.362 1.00 36.27 273 ILE A C 1
ATOM 2140 O O . ILE A 1 280 ? -7.667 12.134 -23.643 1.00 34.99 273 ILE A O 1
ATOM 2145 N N . GLY A 1 281 ? -6.806 10.252 -22.762 1.00 34.84 274 GLY A N 1
ATOM 2146 C CA . GLY A 1 281 ? -5.475 10.820 -22.598 1.00 32.77 274 GLY A CA 1
ATOM 2147 C C . GLY A 1 281 ? -4.605 10.487 -23.801 1.00 39.67 274 GLY A C 1
ATOM 2148 O O . GLY A 1 281 ? -4.450 9.314 -24.156 1.00 38.25 274 GLY A O 1
ATOM 2149 N N . THR A 1 282 ? -4.016 11.530 -24.420 1.00 33.53 275 THR A N 1
ATOM 2150 C CA . THR A 1 282 ? -3.390 11.396 -25.728 1.00 33.20 275 THR A CA 1
ATOM 2151 C C . THR A 1 282 ? -1.911 11.768 -25.735 1.00 37.41 275 THR A C 1
ATOM 2152 O O . THR A 1 282 ? -1.370 12.086 -26.802 1.00 37.83 275 THR A O 1
ATOM 2156 N N . GLY A 1 283 ? -1.242 11.772 -24.594 1.00 34.31 276 GLY A N 1
ATOM 2157 C CA . GLY A 1 283 ? 0.176 12.065 -24.628 1.00 31.23 276 GLY A CA 1
ATOM 2158 C C . GLY A 1 283 ? 0.705 12.577 -23.307 1.00 32.23 276 GLY A C 1
ATOM 2159 O O . GLY A 1 283 ? 0.003 12.632 -22.305 1.00 38.64 276 GLY A O 1
ATOM 2160 N N . GLU A 1 284 ? 1.990 12.935 -23.335 1.00 37.87 277 GLU A N 1
ATOM 2161 C CA . GLU A 1 284 ? 2.739 13.279 -22.131 1.00 41.46 277 GLU A CA 1
ATOM 2162 C C . GLU A 1 284 ? 2.415 14.658 -21.587 1.00 40.40 277 GLU A C 1
ATOM 2163 O O . GLU A 1 284 ? 2.687 14.899 -20.409 1.00 43.14 277 GLU A O 1
ATOM 2169 N N . HIS A 1 285 ? 1.889 15.576 -22.403 1.00 36.10 278 HIS A N 1
ATOM 2170 C CA . HIS A 1 285 ? 1.719 16.966 -21.975 1.00 37.16 278 HIS A CA 1
ATOM 2171 C C . HIS A 1 285 ? 0.330 17.203 -21.401 1.00 36.10 278 HIS A C 1
ATOM 2172 O O . HIS A 1 285 ? -0.625 16.482 -21.698 1.00 38.51 278 HIS A O 1
ATOM 2179 N N . ILE A 1 286 ? 0.223 18.254 -20.587 1.00 41.38 279 ILE A N 1
ATOM 2180 C CA . ILE A 1 286 ? -0.960 18.389 -19.753 1.00 39.53 279 ILE A CA 1
ATOM 2181 C C . ILE A 1 286 ? -2.190 18.726 -20.583 1.00 40.30 279 ILE A C 1
ATOM 2182 O O . ILE A 1 286 ? -3.318 18.425 -20.162 1.00 40.10 279 ILE A O 1
ATOM 2187 N N . ASP A 1 287 ? -2.008 19.313 -21.765 1.00 39.95 280 ASP A N 1
ATOM 2188 C CA . ASP A 1 287 ? -3.113 19.549 -22.688 1.00 38.70 280 ASP A CA 1
ATOM 2189 C C . ASP A 1 287 ? -3.323 18.414 -23.675 1.00 38.79 280 ASP A C 1
ATOM 2190 O O . ASP A 1 287 ? -4.150 18.558 -24.576 1.00 41.37 280 ASP A O 1
ATOM 2195 N N . ASP A 1 288 ? -2.609 17.295 -23.531 1.00 40.08 281 ASP A N 1
ATOM 2196 C CA . ASP A 1 288 ? -2.825 16.121 -24.393 1.00 40.33 281 ASP A CA 1
ATOM 2197 C C . ASP A 1 288 ? -4.003 15.323 -23.838 1.00 36.22 281 ASP A C 1
ATOM 2198 O O . ASP A 1 288 ? -3.855 14.278 -23.211 1.00 35.34 281 ASP A O 1
ATOM 2203 N N . PHE A 1 289 ? -5.204 15.790 -24.136 1.00 34.96 282 PHE A N 1
ATOM 2204 C CA . PHE A 1 289 ? -6.366 15.385 -23.360 1.00 34.43 282 PHE A CA 1
ATOM 2205 C C . PHE A 1 289 ? -7.593 15.873 -24.104 1.00 36.08 282 PHE A C 1
ATOM 2206 O O . PHE A 1 289 ? -7.621 17.023 -24.563 1.00 36.96 282 PHE A O 1
ATOM 2214 N N . GLU A 1 290 ? -8.603 15.032 -24.244 1.00 35.43 283 GLU A N 1
ATOM 2215 C CA . GLU A 1 290 ? -9.751 15.516 -24.963 1.00 38.84 283 GLU A CA 1
ATOM 2216 C C . GLU A 1 290 ? -10.994 14.810 -24.460 1.00 39.82 283 GLU A C 1
ATOM 2217 O O . GLU A 1 290 ? -10.927 13.615 -24.113 1.00 40.02 283 GLU A O 1
ATOM 2223 N N . PRO A 1 291 ? -12.120 15.513 -24.391 1.00 37.44 284 PRO A N 1
ATOM 2224 C CA . PRO A 1 291 ? -13.383 14.846 -24.062 1.00 36.52 284 PRO A CA 1
ATOM 2225 C C . PRO A 1 291 ? -13.781 13.889 -25.177 1.00 38.01 284 PRO A C 1
ATOM 2226 O O . PRO A 1 291 ? -13.391 14.048 -26.338 1.00 38.93 284 PRO A O 1
ATOM 2230 N N . PHE A 1 292 ? -14.548 12.876 -24.807 1.00 34.63 285 PHE A N 1
ATOM 2231 C CA . PHE A 1 292 ? -14.893 11.795 -25.719 1.00 35.41 285 PHE A CA 1
ATOM 2232 C C . PHE A 1 292 ? -16.358 11.949 -26.117 1.00 36.98 285 PHE A C 1
ATOM 2233 O O . PHE A 1 292 ? -17.260 11.661 -25.328 1.00 40.93 285 PHE A O 1
ATOM 2241 N N . LYS A 1 293 ? -16.598 12.418 -27.337 1.00 36.79 286 LYS A N 1
ATOM 2242 C CA . LYS A 1 293 ? -17.952 12.560 -27.856 1.00 37.75 286 LYS A CA 1
ATOM 2243 C C . LYS A 1 293 ? -18.090 11.619 -29.041 1.00 37.84 286 LYS A C 1
ATOM 2244 O O . LYS A 1 293 ? -17.328 11.717 -30.007 1.00 42.51 286 LYS A O 1
ATOM 2250 N N . THR A 1 294 ? -19.046 10.699 -28.956 1.00 36.63 287 THR A N 1
ATOM 2251 C CA . THR A 1 294 ? -19.023 9.555 -29.854 1.00 37.75 287 THR A CA 1
ATOM 2252 C C . THR A 1 294 ? -19.381 9.953 -31.285 1.00 40.00 287 THR A C 1
ATOM 2253 O O . THR A 1 294 ? -18.672 9.582 -32.227 1.00 38.36 287 THR A O 1
ATOM 2257 N N . GLN A 1 295 ? -20.460 10.718 -31.463 1.00 35.71 288 GLN A N 1
ATOM 2258 C CA . GLN A 1 295 ? -20.834 11.179 -32.801 1.00 45.21 288 GLN A CA 1
ATOM 2259 C C . GLN A 1 295 ? -19.714 11.967 -33.472 1.00 41.52 288 GLN A C 1
ATOM 2260 O O . GLN A 1 295 ? -19.267 11.563 -34.559 1.00 38.98 288 GLN A O 1
ATOM 2266 N N . PRO A 1 296 ? -19.181 13.052 -32.887 1.00 43.13 289 PRO A N 1
ATOM 2267 C CA . PRO A 1 296 ? -18.037 13.729 -33.538 1.00 41.50 289 PRO A CA 1
ATOM 2268 C C . PRO A 1 296 ? -16.814 12.841 -33.712 1.00 40.09 289 PRO A C 1
ATOM 2269 O O . PRO A 1 296 ? -16.114 12.964 -34.720 1.00 41.00 289 PRO A O 1
ATOM 2273 N N . PHE A 1 297 ? -16.520 11.969 -32.743 1.00 37.16 290 PHE A N 1
ATOM 2274 C CA . PHE A 1 297 ? -15.442 10.992 -32.902 1.00 39.89 290 PHE A CA 1
ATOM 2275 C C . PHE A 1 297 ? -15.586 10.175 -34.188 1.00 41.50 290 PHE A C 1
ATOM 2276 O O . PHE A 1 297 ? -14.657 10.112 -34.999 1.00 40.43 290 PHE A O 1
ATOM 2284 N N . ILE A 1 298 ? -16.735 9.507 -34.367 1.00 42.44 291 ILE A N 1
ATOM 2285 C CA . ILE A 1 298 ? -16.956 8.708 -35.574 1.00 40.03 291 ILE A CA 1
ATOM 2286 C C . ILE A 1 298 ? -17.056 9.605 -36.815 1.00 44.13 291 ILE A C 1
ATOM 2287 O O . ILE A 1 298 ? -16.593 9.223 -37.894 1.00 45.55 291 ILE A O 1
ATOM 2292 N N . SER A 1 299 ? -17.632 10.809 -36.684 1.00 44.35 292 SER A N 1
ATOM 2293 C CA . SER A 1 299 ? -17.675 11.759 -37.795 1.00 45.74 292 SER A CA 1
ATOM 2294 C C . SER A 1 299 ? -16.281 12.070 -38.326 1.00 46.05 292 SER A C 1
ATOM 2295 O O . SER A 1 299 ? -16.050 12.085 -39.537 1.00 49.25 292 SER A O 1
ATOM 2298 N N . LYS A 1 300 ? -15.359 12.397 -37.428 1.00 47.16 293 LYS A N 1
ATOM 2299 C CA . LYS A 1 300 ? -14.006 12.733 -37.840 1.00 49.21 293 LYS A CA 1
ATOM 2300 C C . LYS A 1 300 ? -13.285 11.534 -38.454 1.00 48.10 293 LYS A C 1
ATOM 2301 O O . LYS A 1 300 ? -12.416 11.701 -39.315 1.00 50.91 293 LYS A O 1
ATOM 2307 N N . LEU A 1 301 ? -13.628 10.332 -38.020 1.00 40.38 294 LEU A N 1
ATOM 2308 C CA . LEU A 1 301 ? -12.953 9.141 -38.511 1.00 46.56 294 LEU A CA 1
ATOM 2309 C C . LEU A 1 301 ? -13.285 8.887 -39.974 1.00 52.79 294 LEU A C 1
ATOM 2310 O O . LEU A 1 301 ? -12.390 8.655 -40.796 1.00 58.13 294 LEU A O 1
ATOM 2315 N N . LEU A 1 302 ? -14.571 8.932 -40.314 1.00 51.78 295 LEU A N 1
ATOM 2316 C CA . LEU A 1 302 ? -15.045 8.607 -41.645 1.00 52.40 295 LEU A CA 1
ATOM 2317 C C . LEU A 1 302 ? -15.051 9.801 -42.577 1.00 53.82 295 LEU A C 1
ATOM 2318 O O . LEU A 1 302 ? -15.327 9.633 -43.764 1.00 53.95 295 LEU A O 1
ATOM 2323 N N . GLY A 1 303 ? -14.748 10.991 -42.077 1.00 61.67 296 GLY A N 1
ATOM 2324 C CA . GLY A 1 303 ? -14.629 12.160 -42.929 1.00 74.19 296 GLY A CA 1
ATOM 2325 C C . GLY A 1 303 ? -13.369 12.147 -43.787 1.00 86.79 296 GLY A C 1
ATOM 2326 O O . GLY A 1 303 ? -12.905 11.089 -44.243 1.00 93.12 296 GLY A O 1
ATOM 2327 N N . HIS B 1 3 ? -14.793 -32.064 -46.207 1.00 92.26 -4 HIS B N 1
ATOM 2328 C CA . HIS B 1 3 ? -15.697 -33.205 -46.348 1.00 97.53 -4 HIS B CA 1
ATOM 2329 C C . HIS B 1 3 ? -16.196 -33.713 -44.986 1.00 93.00 -4 HIS B C 1
ATOM 2330 O O . HIS B 1 3 ? -17.335 -34.174 -44.862 1.00 96.33 -4 HIS B O 1
ATOM 2337 N N . HIS B 1 4 ? -15.339 -33.628 -43.967 1.00 82.30 -3 HIS B N 1
ATOM 2338 C CA . HIS B 1 4 ? -15.690 -34.053 -42.622 1.00 76.89 -3 HIS B CA 1
ATOM 2339 C C . HIS B 1 4 ? -15.950 -32.901 -41.668 1.00 70.77 -3 HIS B C 1
ATOM 2340 O O . HIS B 1 4 ? -16.484 -33.142 -40.576 1.00 71.47 -3 HIS B O 1
ATOM 2347 N N . HIS B 1 5 ? -15.594 -31.665 -42.049 1.00 61.84 -2 HIS B N 1
ATOM 2348 C CA . HIS B 1 5 ? -15.848 -30.516 -41.188 1.00 59.72 -2 HIS B CA 1
ATOM 2349 C C . HIS B 1 5 ? -17.323 -30.396 -40.841 1.00 60.07 -2 HIS B C 1
ATOM 2350 O O . HIS B 1 5 ? -17.663 -29.855 -39.786 1.00 63.65 -2 HIS B O 1
ATOM 2357 N N . HIS B 1 6 ? -18.212 -30.893 -41.705 1.00 56.55 -1 HIS B N 1
ATOM 2358 C CA . HIS B 1 6 ? -19.642 -30.764 -41.443 1.00 63.80 -1 HIS B CA 1
ATOM 2359 C C . HIS B 1 6 ? -20.040 -31.358 -40.096 1.00 64.27 -1 HIS B C 1
ATOM 2360 O O . HIS B 1 6 ? -21.067 -30.964 -39.531 1.00 67.57 -1 HIS B 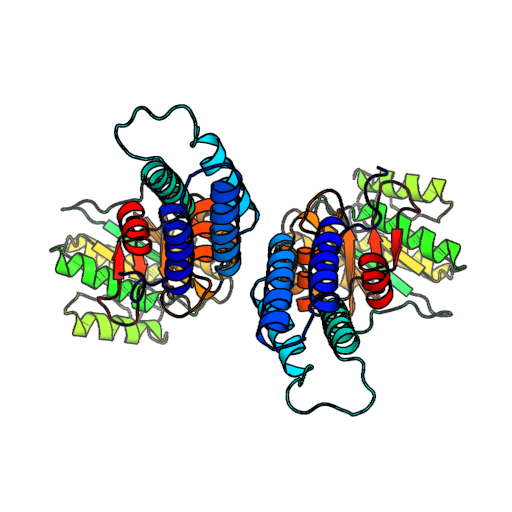O 1
ATOM 2367 N N . HIS B 1 7 ? -19.268 -32.316 -39.574 1.00 59.55 0 HIS B N 1
ATOM 2368 C CA . HIS B 1 7 ? -19.589 -32.941 -38.296 1.00 55.85 0 HIS B CA 1
ATOM 2369 C C . HIS B 1 7 ? -18.458 -32.818 -37.275 1.00 51.22 0 HIS B C 1
ATOM 2370 O O . HIS B 1 7 ? -18.492 -33.502 -36.246 1.00 51.21 0 HIS B O 1
ATOM 2377 N N . MET B 1 8 ? -17.463 -31.977 -37.532 1.00 37.39 1 MET B N 1
ATOM 2378 C CA . MET B 1 8 ? -16.473 -31.647 -36.527 1.00 45.11 1 MET B CA 1
ATOM 2379 C C . MET B 1 8 ? -17.009 -30.543 -35.607 1.00 45.33 1 MET B C 1
ATOM 2380 O O . MET B 1 8 ? -17.870 -29.744 -35.989 1.00 40.14 1 MET B O 1
ATOM 2385 N N . VAL B 1 9 ? -16.517 -30.531 -34.364 1.00 45.61 2 VAL B N 1
ATOM 2386 C CA . VAL B 1 9 ? -17.044 -29.589 -33.383 1.00 41.63 2 VAL B CA 1
ATOM 2387 C C . VAL B 1 9 ? -16.837 -28.157 -33.841 1.00 39.24 2 VAL B C 1
ATOM 2388 O O . VAL B 1 9 ? -17.684 -27.300 -33.588 1.00 42.07 2 VAL B O 1
ATOM 2392 N N . LEU B 1 10 ? -15.735 -27.874 -34.527 1.00 37.73 3 LEU B N 1
ATOM 2393 C CA . LEU B 1 10 ? -15.482 -26.551 -35.106 1.00 33.30 3 LEU B CA 1
ATOM 2394 C C . LEU B 1 10 ? -15.898 -26.470 -36.572 1.00 36.67 3 LEU B C 1
ATOM 2395 O O . LEU B 1 10 ? -15.154 -25.951 -37.424 1.00 30.70 3 LEU B O 1
ATOM 2400 N N . ALA B 1 11 ? -17.115 -26.945 -36.852 1.00 41.06 4 ALA B N 1
ATOM 2401 C CA . ALA B 1 11 ? -17.586 -27.087 -38.230 1.00 45.35 4 ALA B CA 1
ATOM 2402 C C . ALA B 1 11 ? -17.518 -25.768 -38.988 1.00 46.03 4 ALA B C 1
ATOM 2403 O O . ALA B 1 11 ? -16.991 -25.703 -40.102 1.00 41.47 4 ALA B O 1
ATOM 2405 N N . ASP B 1 12 ? -18.063 -24.709 -38.393 1.00 45.04 5 ASP B N 1
ATOM 2406 C CA . ASP B 1 12 ? -18.149 -23.413 -39.049 1.00 44.67 5 ASP B CA 1
ATOM 2407 C C . ASP B 1 12 ? -16.772 -22.921 -39.462 1.00 39.03 5 ASP B C 1
ATOM 2408 O O . ASP B 1 12 ? -16.582 -22.446 -40.589 1.00 42.46 5 ASP B O 1
ATOM 2413 N N . LEU B 1 13 ? -15.793 -23.053 -38.569 1.00 37.60 6 LEU B N 1
ATOM 2414 C CA . LEU B 1 13 ? -14.432 -22.639 -38.868 1.00 33.79 6 LEU B CA 1
ATOM 2415 C C . LEU B 1 13 ? -13.797 -23.521 -39.944 1.00 34.76 6 LEU B C 1
ATOM 2416 O O . LEU B 1 13 ? -13.051 -23.029 -40.801 1.00 31.30 6 LEU B O 1
ATOM 2421 N N . GLY B 1 14 ? -14.074 -24.826 -39.910 1.00 39.60 7 GLY B N 1
ATOM 2422 C CA . GLY B 1 14 ? -13.444 -25.737 -40.857 1.00 38.68 7 GLY B CA 1
ATOM 2423 C C . GLY B 1 14 ? -13.992 -25.590 -42.264 1.00 36.03 7 GLY B C 1
ATOM 2424 O O . GLY B 1 14 ? -13.240 -25.635 -43.236 1.00 38.11 7 GLY B O 1
ATOM 2425 N N . ARG B 1 15 ? -15.311 -25.437 -42.389 1.00 30.44 8 ARG B N 1
ATOM 2426 C CA . ARG B 1 15 ? -15.919 -25.040 -43.651 1.00 38.53 8 ARG B CA 1
ATOM 2427 C C . ARG B 1 15 ? -15.202 -23.842 -44.277 1.00 39.23 8 ARG B C 1
ATOM 2428 O O . ARG B 1 15 ? -14.835 -23.866 -45.460 1.00 37.44 8 ARG B O 1
ATOM 2436 N N . LYS B 1 16 ? -14.998 -22.777 -43.496 1.00 37.97 9 LYS B N 1
ATOM 2437 C CA . LYS B 1 16 ? -14.407 -21.565 -44.069 1.00 35.61 9 LYS B CA 1
ATOM 2438 C C . LYS B 1 16 ? -12.949 -21.782 -44.436 1.00 33.72 9 LYS B C 1
ATOM 2439 O O . LYS B 1 16 ? -12.489 -21.291 -45.468 1.00 34.58 9 LYS B O 1
ATOM 2445 N N . ILE B 1 17 ? -12.198 -22.491 -43.595 1.00 31.86 10 ILE B N 1
ATOM 2446 C CA . ILE B 1 17 ? -10.788 -22.686 -43.903 1.00 34.45 10 ILE B CA 1
ATOM 2447 C C . ILE B 1 17 ? -10.613 -23.613 -45.107 1.00 36.26 10 ILE B C 1
ATOM 2448 O O . ILE B 1 17 ? -9.730 -23.401 -45.945 1.00 36.81 10 ILE B O 1
ATOM 2453 N N . THR B 1 18 ? -11.442 -24.646 -45.226 1.00 35.81 11 THR B N 1
ATOM 2454 C CA . THR B 1 18 ? -11.272 -25.528 -46.377 1.00 36.10 11 THR B CA 1
ATOM 2455 C C . THR B 1 18 ? -11.686 -24.840 -47.687 1.00 36.31 11 THR B C 1
ATOM 2456 O O . THR B 1 18 ? -11.085 -25.122 -48.720 1.00 38.67 11 THR B O 1
ATOM 2460 N N . SER B 1 19 ? -12.669 -23.920 -47.669 1.00 39.97 12 SER B N 1
ATOM 2461 C CA . SER B 1 19 ? -12.948 -23.117 -48.870 1.00 40.42 12 SER B CA 1
ATOM 2462 C C . SER B 1 19 ? -11.744 -22.285 -49.275 1.00 41.05 12 SER B C 1
ATOM 2463 O O . SER B 1 19 ? -11.427 -22.176 -50.466 1.00 44.88 12 SER B O 1
ATOM 2466 N N . ALA B 1 20 ? -11.092 -21.647 -48.303 1.00 37.34 13 ALA B N 1
ATOM 2467 C CA . ALA B 1 20 ? -9.912 -20.847 -48.610 1.00 36.07 13 ALA B CA 1
ATOM 2468 C C . ALA B 1 20 ? -8.860 -21.682 -49.335 1.00 36.42 13 ALA B C 1
ATOM 2469 O O . ALA B 1 20 ? -8.367 -21.295 -50.400 1.00 33.98 13 ALA B O 1
ATOM 2471 N N . LEU B 1 21 ? -8.500 -22.832 -48.758 1.00 33.64 14 LEU B N 1
ATOM 2472 C CA . LEU B 1 21 ? -7.510 -23.710 -49.372 1.00 36.74 14 LEU B CA 1
ATOM 2473 C C . LEU B 1 21 ? -7.999 -24.254 -50.713 1.00 40.07 14 LEU B C 1
ATOM 2474 O O . LEU B 1 21 ? -7.205 -24.438 -51.645 1.00 42.42 14 LEU B O 1
ATOM 2479 N N . ARG B 1 22 ? -9.302 -24.519 -50.831 1.00 38.45 15 ARG B N 1
ATOM 2480 C CA . ARG B 1 22 ? -9.822 -25.070 -52.072 1.00 38.39 15 ARG B CA 1
ATOM 2481 C C . ARG B 1 22 ? -9.762 -24.030 -53.186 1.00 40.87 15 ARG B C 1
ATOM 2482 O O . ARG B 1 22 ? -9.481 -24.367 -54.346 1.00 42.11 15 ARG B O 1
ATOM 2490 N N . SER B 1 23 ? -9.999 -22.756 -52.849 1.00 38.15 16 SER B N 1
ATOM 2491 C CA . SER B 1 23 ? -9.891 -21.697 -53.854 1.00 37.78 16 SER B CA 1
ATOM 2492 C C . SER B 1 23 ? -8.444 -21.522 -54.299 1.00 36.34 16 SER B C 1
ATOM 2493 O O . SER B 1 23 ? -8.169 -21.330 -55.490 1.00 41.70 16 SER B O 1
ATOM 2496 N N . LEU B 1 24 ? -7.508 -21.598 -53.355 1.00 34.21 17 LEU B N 1
ATOM 2497 C CA . LEU B 1 24 ? -6.095 -21.499 -53.692 1.00 35.87 17 LEU B CA 1
ATOM 2498 C C . LEU B 1 24 ? -5.679 -22.623 -54.630 1.00 41.34 17 LEU B C 1
ATOM 2499 O O . LEU B 1 24 ? -5.044 -22.387 -55.672 1.00 43.57 17 LEU B O 1
ATOM 2504 N N . SER B 1 25 ? -6.065 -23.853 -54.293 1.00 39.35 18 SER B N 1
ATOM 2505 C CA . SER B 1 25 ? -5.684 -25.028 -55.061 1.00 43.11 18 SER B CA 1
ATOM 2506 C C . SER B 1 25 ? -6.347 -25.081 -56.422 1.00 45.60 18 SER B C 1
ATOM 2507 O O . SER B 1 25 ? -5.933 -25.896 -57.244 1.00 48.22 18 SER B O 1
ATOM 2510 N N . ASN B 1 26 ? -7.349 -24.240 -56.679 1.00 45.70 19 ASN B N 1
ATOM 2511 C CA . ASN B 1 26 ? -7.955 -24.137 -57.997 1.00 51.79 19 ASN B CA 1
ATOM 2512 C C . ASN B 1 26 ? -7.487 -22.921 -58.791 1.00 53.34 19 ASN B C 1
ATOM 2513 O O . ASN B 1 26 ? -7.886 -22.776 -59.949 1.00 51.81 19 ASN B O 1
ATOM 2518 N N . ALA B 1 27 ? -6.668 -22.043 -58.204 1.00 52.37 20 ALA B N 1
ATOM 2519 C CA . ALA B 1 27 ? -6.129 -20.915 -58.961 1.00 50.67 20 ALA B CA 1
ATOM 2520 C C . ALA B 1 27 ? -5.234 -21.413 -60.092 1.00 50.91 20 ALA B C 1
ATOM 2521 O O . ALA B 1 27 ? -4.527 -22.418 -59.953 1.00 50.38 20 ALA B O 1
ATOM 2523 N N . THR B 1 28 ? -5.277 -20.715 -61.231 1.00 46.59 21 THR B N 1
ATOM 2524 C CA . THR B 1 28 ? -4.528 -21.192 -62.387 1.00 48.83 21 THR B CA 1
ATOM 2525 C C . THR B 1 28 ? -3.027 -21.183 -62.118 1.00 49.96 21 THR B C 1
ATOM 2526 O O . THR B 1 28 ? -2.295 -22.048 -62.624 1.00 47.40 21 THR B O 1
ATOM 2530 N N . ILE B 1 29 ? -2.557 -20.223 -61.322 1.00 48.61 22 ILE B N 1
ATOM 2531 C CA . ILE B 1 29 ? -1.149 -20.077 -60.963 1.00 52.21 22 ILE B CA 1
ATOM 2532 C C . ILE B 1 29 ? -1.092 -19.575 -59.530 1.00 49.67 22 ILE B C 1
ATOM 2533 O O . ILE B 1 29 ? -1.855 -18.679 -59.155 1.00 47.51 22 ILE B O 1
ATOM 2538 N N . ILE B 1 30 ? -0.168 -20.126 -58.746 1.00 51.45 23 ILE B N 1
ATOM 2539 C CA . ILE B 1 30 ? 0.093 -19.686 -57.378 1.00 37.10 23 ILE B CA 1
ATOM 2540 C C . ILE B 1 30 ? 1.076 -18.523 -57.418 1.00 46.17 23 ILE B C 1
ATOM 2541 O O . ILE B 1 30 ? 2.131 -18.601 -58.059 1.00 45.91 23 ILE B O 1
ATOM 2546 N N . ASN B 1 31 ? 0.720 -17.429 -56.756 1.00 49.36 24 ASN B N 1
ATOM 2547 C CA . ASN B 1 31 ? 1.547 -16.231 -56.723 1.00 47.56 24 ASN B CA 1
ATOM 2548 C C . ASN B 1 31 ? 1.283 -15.539 -55.399 1.00 47.46 24 ASN B C 1
ATOM 2549 O O . ASN B 1 31 ? 0.562 -16.062 -54.550 1.00 43.36 24 ASN B O 1
ATOM 2554 N N . GLU B 1 32 ? 1.805 -14.318 -55.255 1.00 54.96 25 GLU B N 1
ATOM 2555 C CA . GLU B 1 32 ? 1.655 -13.609 -53.992 1.00 56.85 25 GLU B CA 1
ATOM 2556 C C . GLU B 1 32 ? 0.200 -13.237 -53.733 1.00 50.08 25 GLU B C 1
ATOM 2557 O O . GLU B 1 32 ? -0.298 -13.427 -52.622 1.00 48.58 25 GLU B O 1
ATOM 2563 N N . GLU B 1 33 ? -0.501 -12.713 -54.750 1.00 50.80 26 GLU B N 1
ATOM 2564 C CA . GLU B 1 33 ? -1.906 -12.346 -54.577 1.00 44.55 26 GLU B CA 1
ATOM 2565 C C . GLU B 1 33 ? -2.741 -13.535 -54.118 1.00 47.50 26 GLU B C 1
ATOM 2566 O O . GLU B 1 33 ? -3.491 -13.440 -53.145 1.00 47.68 26 GLU B O 1
ATOM 2572 N N . VAL B 1 34 ? -2.651 -14.657 -54.836 1.00 53.23 27 VAL B N 1
ATOM 2573 C CA . VAL B 1 34 ? -3.414 -15.849 -54.470 1.00 34.49 27 VAL B CA 1
ATOM 2574 C C . VAL B 1 34 ? -3.091 -16.256 -53.038 1.00 36.45 27 VAL B C 1
ATOM 2575 O O . VAL B 1 34 ? -3.982 -16.615 -52.252 1.00 34.03 27 VAL B O 1
ATOM 2579 N N . LEU B 1 35 ? -1.812 -16.192 -52.670 1.00 36.29 28 LEU B N 1
ATOM 2580 C CA . LEU B 1 35 ? -1.424 -16.608 -51.332 1.00 36.01 28 LEU B CA 1
ATOM 2581 C C . LEU B 1 35 ? -1.981 -15.652 -50.279 1.00 32.23 28 LEU B C 1
ATOM 2582 O O . LEU B 1 35 ? -2.510 -16.091 -49.255 1.00 32.74 28 LEU B O 1
ATOM 2587 N N . ASN B 1 36 ? -1.904 -14.347 -50.531 1.00 34.94 29 ASN B N 1
ATOM 2588 C CA . ASN B 1 36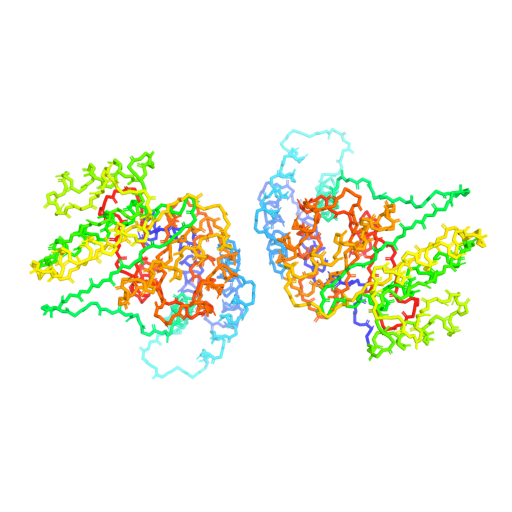 ? -2.436 -13.375 -49.574 1.00 40.54 29 ASN B CA 1
ATOM 2589 C C . ASN B 1 36 ? -3.959 -13.439 -49.494 1.00 40.41 29 ASN B C 1
ATOM 2590 O O . ASN B 1 36 ? -4.533 -13.335 -48.403 1.00 42.33 29 ASN B O 1
ATOM 2595 N N . ALA B 1 37 ? -4.632 -13.614 -50.634 1.00 37.27 30 ALA B N 1
ATOM 2596 C CA . ALA B 1 37 ? -6.080 -13.808 -50.611 1.00 41.25 30 ALA B CA 1
ATOM 2597 C C . ALA B 1 37 ? -6.464 -14.976 -49.706 1.00 39.33 30 ALA B C 1
ATOM 2598 O O . ALA B 1 37 ? -7.353 -14.856 -48.852 1.00 45.03 30 ALA B O 1
ATOM 2600 N N . MET B 1 38 ? -5.768 -16.104 -49.845 1.00 36.99 31 MET B N 1
ATOM 2601 C CA . MET B 1 38 ? -6.071 -17.261 -49.012 1.00 34.68 31 MET B CA 1
ATOM 2602 C C . MET B 1 38 ? -5.853 -16.935 -47.532 1.00 37.26 31 MET B C 1
ATOM 2603 O O . MET B 1 38 ? -6.681 -17.276 -46.677 1.00 35.58 31 MET B O 1
ATOM 2608 N N . LEU B 1 39 ? -4.737 -16.282 -47.213 1.00 35.15 32 LEU B N 1
ATOM 2609 C CA . LEU B 1 39 ? -4.435 -15.992 -45.818 1.00 35.39 32 LEU B CA 1
ATOM 2610 C C . LEU B 1 39 ? -5.436 -14.998 -45.217 1.00 35.15 32 LEU B C 1
ATOM 2611 O O . LEU B 1 39 ? -5.828 -15.137 -44.054 1.00 32.01 32 LEU B O 1
ATOM 2616 N N . LYS B 1 40 ? -5.882 -14.011 -45.999 1.00 30.30 33 LYS B N 1
ATOM 2617 C CA . LYS B 1 40 ? -6.943 -13.135 -45.515 1.00 33.27 33 LYS B CA 1
ATOM 2618 C C . LYS B 1 40 ? -8.181 -13.941 -45.124 1.00 36.19 33 LYS B C 1
ATOM 2619 O O . LYS B 1 40 ? -8.772 -13.712 -44.057 1.00 35.99 33 LYS B O 1
ATOM 2625 N N . GLU B 1 41 ? -8.560 -14.915 -45.959 1.00 34.32 34 GLU B N 1
ATOM 2626 C CA . GLU B 1 41 ? -9.760 -15.705 -45.704 1.00 35.06 34 GLU B CA 1
ATOM 2627 C C . GLU B 1 41 ? -9.625 -16.516 -44.433 1.00 31.45 34 GLU B C 1
ATOM 2628 O O . GLU B 1 41 ? -10.583 -16.640 -43.663 1.00 34.50 34 GLU B O 1
ATOM 2634 N N . VAL B 1 42 ? -8.446 -17.097 -44.218 1.00 30.55 35 VAL B N 1
ATOM 2635 C CA . VAL B 1 42 ? -8.208 -17.918 -43.039 1.00 33.24 35 VAL B CA 1
ATOM 2636 C C . VAL B 1 42 ? -8.148 -17.049 -41.790 1.00 34.07 35 VAL B C 1
ATOM 2637 O O . VAL B 1 42 ? -8.724 -17.396 -40.760 1.00 33.93 35 VAL B O 1
ATOM 2641 N N . CYS B 1 43 ? -7.494 -15.887 -41.875 1.00 30.46 36 CYS B N 1
ATOM 2642 C CA . CYS B 1 43 ? -7.425 -15.004 -40.721 1.00 29.42 36 CYS B CA 1
ATOM 2643 C C . CYS B 1 43 ? -8.804 -14.514 -40.318 1.00 30.36 36 CYS B C 1
ATOM 2644 O O . CYS B 1 43 ? -9.147 -14.509 -39.126 1.00 33.86 36 CYS B O 1
ATOM 2647 N N . THR B 1 44 ? -9.612 -14.114 -41.297 1.00 33.64 37 THR B N 1
ATOM 2648 C CA . THR B 1 44 ? -10.973 -13.687 -41.005 1.00 32.34 37 THR B CA 1
ATOM 2649 C C . THR B 1 44 ? -11.762 -14.804 -40.340 1.00 31.85 37 THR B C 1
ATOM 2650 O O . THR B 1 44 ? -12.438 -14.590 -39.328 1.00 33.50 37 THR B O 1
ATOM 2654 N N . ALA B 1 45 ? -11.681 -16.012 -40.892 1.00 31.03 38 ALA B N 1
ATOM 2655 C CA . ALA B 1 45 ? -12.409 -17.134 -40.310 1.00 29.83 38 ALA B CA 1
ATOM 2656 C C . ALA B 1 45 ? -11.978 -17.379 -38.872 1.00 28.22 38 ALA B C 1
ATOM 2657 O O . ALA B 1 45 ? -12.806 -17.719 -38.021 1.00 30.28 38 ALA B O 1
ATOM 2659 N N . LEU B 1 46 ? -10.691 -17.197 -38.581 1.00 29.92 39 LEU B N 1
ATOM 2660 C CA . LEU B 1 46 ? -10.202 -17.390 -37.219 1.00 30.66 39 LEU B CA 1
ATOM 2661 C C . LEU B 1 46 ? -10.695 -16.278 -36.286 1.00 35.16 39 LEU B C 1
ATOM 2662 O O . LEU B 1 46 ? -11.059 -16.545 -35.132 1.00 35.99 39 LEU B O 1
ATOM 2667 N N . LEU B 1 47 ? -10.691 -15.027 -36.765 1.00 31.26 40 LEU B N 1
ATOM 2668 C CA . LEU B 1 47 ? -11.259 -13.928 -35.997 1.00 27.79 40 LEU B CA 1
ATOM 2669 C C . LEU B 1 47 ? -12.744 -14.157 -35.746 1.00 33.17 40 LEU B C 1
ATOM 2670 O O . LEU B 1 47 ? -13.253 -13.890 -34.647 1.00 35.45 40 LEU B O 1
ATOM 2675 N N . GLU B 1 48 ? -13.441 -14.715 -36.732 1.00 32.38 41 GLU B N 1
ATOM 2676 C CA . GLU B 1 48 ? -14.851 -15.032 -36.586 1.00 31.99 41 GLU B CA 1
ATOM 2677 C C . GLU B 1 48 ? -15.083 -16.223 -35.666 1.00 31.11 41 GLU B C 1
ATOM 2678 O O . GLU B 1 48 ? -16.230 -16.448 -35.260 1.00 36.46 41 GLU B O 1
ATOM 2684 N N . ALA B 1 49 ? -14.037 -16.993 -35.351 1.00 30.36 42 ALA B N 1
ATOM 2685 C CA . ALA B 1 49 ? -14.071 -18.030 -34.316 1.00 33.49 42 ALA B CA 1
ATOM 2686 C C . ALA B 1 49 ? -13.594 -17.531 -32.953 1.00 36.31 42 ALA B C 1
ATOM 2687 O O . ALA B 1 49 ? -13.332 -18.358 -32.062 1.00 39.42 42 ALA B O 1
ATOM 2689 N N . ASP B 1 50 ? -13.449 -16.207 -32.788 1.00 32.94 43 ASP B N 1
ATOM 2690 C CA . ASP B 1 50 ? -13.047 -15.549 -31.537 1.00 32.38 43 ASP B CA 1
ATOM 2691 C C . ASP B 1 50 ? -11.623 -15.872 -31.137 1.00 34.65 43 ASP B C 1
ATOM 2692 O O . ASP B 1 50 ? -11.270 -15.778 -29.953 1.00 31.45 43 ASP B O 1
ATOM 2697 N N . VAL B 1 51 ? -10.786 -16.293 -32.087 1.00 35.86 44 VAL B N 1
ATOM 2698 C CA . VAL B 1 51 ? -9.360 -16.380 -31.813 1.00 34.45 44 VAL B CA 1
ATOM 2699 C C . VAL B 1 51 ? -8.811 -14.971 -31.613 1.00 40.00 44 VAL B C 1
ATOM 2700 O O . VAL B 1 51 ? -9.150 -14.043 -32.362 1.00 41.66 44 VAL B O 1
ATOM 2704 N N . ASN B 1 52 ? -7.949 -14.811 -30.607 1.00 39.43 45 ASN B N 1
ATOM 2705 C CA . ASN B 1 52 ? -7.352 -13.519 -30.285 1.00 38.44 45 ASN B CA 1
ATOM 2706 C C . ASN B 1 52 ? -6.543 -12.995 -31.465 1.00 42.68 45 ASN B C 1
ATOM 2707 O O . ASN B 1 52 ? -5.694 -13.704 -32.015 1.00 43.67 45 ASN B O 1
ATOM 2712 N N . ILE B 1 53 ? -6.776 -11.728 -31.811 1.00 45.57 46 ILE B N 1
ATOM 2713 C CA . ILE B 1 53 ? -6.124 -11.106 -32.963 1.00 42.45 46 ILE B CA 1
ATOM 2714 C C . ILE B 1 53 ? -4.606 -11.258 -32.926 1.00 38.34 46 ILE B C 1
ATOM 2715 O O . ILE B 1 53 ? -3.964 -11.390 -33.974 1.00 38.10 46 ILE B O 1
ATOM 2720 N N . LYS B 1 54 ? -4.002 -11.250 -31.738 1.00 36.86 47 LYS B N 1
ATOM 2721 C CA . LYS B 1 54 ? -2.554 -11.430 -31.658 1.00 36.80 47 LYS B CA 1
ATOM 2722 C C . LYS B 1 54 ? -2.139 -12.806 -32.167 1.00 37.66 47 LYS B C 1
ATOM 2723 O O . LYS B 1 54 ? -1.156 -12.932 -32.901 1.00 41.88 47 LYS B O 1
ATOM 2729 N N . LEU B 1 55 ? -2.894 -13.852 -31.815 1.00 35.05 48 LEU B N 1
ATOM 2730 C CA . LEU B 1 55 ? -2.547 -15.182 -32.319 1.00 34.64 48 LEU B CA 1
ATOM 2731 C C . LEU B 1 55 ? -2.855 -15.306 -33.815 1.00 31.91 48 LEU B C 1
ATOM 2732 O O . LEU B 1 55 ? -2.131 -16.000 -34.535 1.00 32.43 48 LEU B O 1
ATOM 2737 N N . VAL B 1 56 ? -3.903 -14.632 -34.306 1.00 31.90 49 VAL B N 1
ATOM 2738 C CA . VAL B 1 56 ? -4.177 -14.666 -35.738 1.00 31.27 49 VAL B CA 1
ATOM 2739 C C . VAL B 1 56 ? -3.031 -14.020 -36.511 1.00 36.16 49 VAL B C 1
ATOM 2740 O O . VAL B 1 56 ? -2.584 -14.542 -37.539 1.00 37.89 49 VAL B O 1
ATOM 2744 N N . LYS B 1 57 ? -2.520 -12.891 -36.028 1.00 39.74 50 LYS B N 1
ATOM 2745 C CA . LYS B 1 57 ? -1.449 -12.230 -36.766 1.00 37.44 50 LYS B CA 1
ATOM 2746 C C . LYS B 1 57 ? -0.166 -13.057 -36.728 1.00 40.92 50 LYS B C 1
ATOM 2747 O O . LYS B 1 57 ? 0.568 -13.129 -37.723 1.00 39.03 50 LYS B O 1
ATOM 2753 N N . GLN B 1 58 ? 0.109 -13.713 -35.600 1.00 45.57 51 GLN B N 1
ATOM 2754 C CA . GLN B 1 58 ? 1.274 -14.595 -35.536 1.00 46.22 51 GLN B CA 1
ATOM 2755 C C . GLN B 1 58 ? 1.148 -15.775 -36.503 1.00 41.27 51 GLN B C 1
ATOM 2756 O O . GLN B 1 58 ? 2.133 -16.178 -37.135 1.00 41.06 51 GLN B O 1
ATOM 2762 N N . LEU B 1 59 ? -0.048 -16.341 -36.647 1.00 36.92 52 LEU B N 1
ATOM 2763 C CA . LEU B 1 59 ? -0.200 -17.456 -37.571 1.00 36.71 52 LEU B CA 1
ATOM 2764 C C . LEU B 1 59 ? 0.064 -17.004 -39.003 1.00 41.55 52 LEU B C 1
ATOM 2765 O O . LEU B 1 59 ? 0.758 -17.683 -39.776 1.00 42.62 52 LEU B O 1
ATOM 2770 N N . ARG B 1 60 ? -0.493 -15.850 -39.373 1.00 37.21 53 ARG B N 1
ATOM 2771 C CA . ARG B 1 60 ? -0.259 -15.308 -40.704 1.00 35.04 53 ARG B CA 1
ATOM 2772 C C . ARG B 1 60 ? 1.230 -15.124 -40.960 1.00 35.43 53 ARG B C 1
ATOM 2773 O O . ARG B 1 60 ? 1.768 -15.630 -41.952 1.00 37.28 53 ARG B O 1
ATOM 2781 N N . GLU B 1 61 ? 1.920 -14.440 -40.044 1.00 35.03 54 GLU B N 1
ATOM 2782 C CA . GLU B 1 61 ? 3.361 -14.252 -40.165 1.00 39.34 54 GLU B CA 1
ATOM 2783 C C . GLU B 1 61 ? 4.097 -15.582 -40.321 1.00 38.07 54 GLU B C 1
ATOM 2784 O O . GLU B 1 61 ? 5.010 -15.703 -41.145 1.00 41.30 54 GLU B O 1
ATOM 2790 N N . ASN B 1 62 ? 3.704 -16.598 -39.551 1.00 39.81 55 ASN B N 1
ATOM 2791 C CA . ASN B 1 62 ? 4.439 -17.860 -39.583 1.00 37.42 55 ASN B CA 1
ATOM 2792 C C . ASN B 1 62 ? 4.262 -18.580 -40.910 1.00 37.78 55 ASN B C 1
ATOM 2793 O O . ASN B 1 62 ? 5.227 -19.127 -41.455 1.00 40.07 55 ASN B O 1
ATOM 2798 N N . VAL B 1 63 ? 3.044 -18.593 -41.448 1.00 37.13 56 VAL B N 1
ATOM 2799 C CA . VAL B 1 63 ? 2.840 -19.207 -42.756 1.00 40.36 56 VAL B CA 1
ATOM 2800 C C . VAL B 1 63 ? 3.693 -18.515 -43.814 1.00 46.52 56 VAL B C 1
ATOM 2801 O O . VAL B 1 63 ? 4.322 -19.174 -44.647 1.00 48.26 56 VAL B O 1
ATOM 2805 N N . LYS B 1 64 ? 3.780 -17.180 -43.771 1.00 50.84 57 LYS B N 1
ATOM 2806 C CA . LYS B 1 64 ? 4.547 -16.480 -44.802 1.00 49.98 57 LYS B CA 1
ATOM 2807 C C . LYS B 1 64 ? 6.046 -16.715 -44.660 1.00 50.94 57 LYS B C 1
ATOM 2808 O O . LYS B 1 64 ? 6.764 -16.729 -45.665 1.00 50.64 57 LYS B O 1
ATOM 2814 N N . SER B 1 65 ? 6.545 -16.892 -43.434 1.00 51.66 58 SER B N 1
ATOM 2815 C CA . SER B 1 65 ? 7.959 -17.220 -43.284 1.00 52.11 58 SER B CA 1
ATOM 2816 C C . SER B 1 65 ? 8.250 -18.624 -43.796 1.00 51.17 58 SER B C 1
ATOM 2817 O O . SER B 1 65 ? 9.282 -18.849 -44.433 1.00 55.18 58 SER B O 1
ATOM 2820 N N . ALA B 1 66 ? 7.355 -19.579 -43.519 1.00 50.80 59 ALA B N 1
ATOM 2821 C CA . ALA B 1 66 ? 7.594 -20.969 -43.901 1.00 47.22 59 ALA B CA 1
ATOM 2822 C C . ALA B 1 66 ? 7.580 -21.159 -45.411 1.00 51.95 59 ALA B C 1
ATOM 2823 O O . ALA B 1 66 ? 8.319 -21.995 -45.935 1.00 57.23 59 ALA B O 1
ATOM 2825 N N . ILE B 1 67 ? 6.754 -20.419 -46.119 1.00 49.72 60 ILE B N 1
ATOM 2826 C CA . ILE B 1 67 ? 6.603 -20.607 -47.549 1.00 50.43 60 ILE B CA 1
ATOM 2827 C C . ILE B 1 67 ? 7.617 -19.748 -48.286 1.00 54.24 60 ILE B C 1
ATOM 2828 O O . ILE B 1 67 ? 7.814 -18.572 -47.967 1.00 54.61 60 ILE B O 1
ATOM 2833 N N . ASP B 1 68 ? 8.298 -20.359 -49.245 1.00 60.83 61 ASP B N 1
ATOM 2834 C CA . ASP B 1 68 ? 9.087 -19.658 -50.247 1.00 65.79 61 ASP B CA 1
ATOM 2835 C C . ASP B 1 68 ? 8.585 -20.181 -51.585 1.00 64.07 61 ASP B C 1
ATOM 2836 O O . ASP B 1 68 ? 8.827 -21.342 -51.930 1.00 66.07 61 ASP B O 1
ATOM 2841 N N . LEU B 1 69 ? 7.858 -19.334 -52.319 1.00 62.90 62 LEU B N 1
ATOM 2842 C CA . LEU B 1 69 ? 7.173 -19.761 -53.535 1.00 60.92 62 LEU B CA 1
ATOM 2843 C C . LEU B 1 69 ? 8.126 -20.108 -54.678 1.00 61.02 62 LEU B C 1
ATOM 2844 O O . LEU B 1 69 ? 7.709 -20.780 -55.623 1.00 65.94 62 LEU B O 1
ATOM 2849 N N . GLU B 1 70 ? 9.389 -19.696 -54.625 1.00 62.11 63 GLU B N 1
ATOM 2850 C CA . GLU B 1 70 ? 10.285 -20.036 -55.720 1.00 71.81 63 GLU B CA 1
ATOM 2851 C C . GLU B 1 70 ? 11.164 -21.243 -55.438 1.00 75.14 63 GLU B C 1
ATOM 2852 O O . GLU B 1 70 ? 11.686 -21.838 -56.387 1.00 77.95 63 GLU B O 1
ATOM 2858 N N . GLU B 1 71 ? 11.338 -21.622 -54.172 1.00 75.26 64 GLU B N 1
ATOM 2859 C CA . GLU B 1 71 ? 12.249 -22.704 -53.803 1.00 79.24 64 GLU B CA 1
ATOM 2860 C C . GLU B 1 71 ? 11.422 -23.901 -53.347 1.00 71.72 64 GLU B C 1
ATOM 2861 O O . GLU B 1 71 ? 11.224 -24.127 -52.158 1.00 67.72 64 GLU B O 1
ATOM 2867 N N . MET B 1 72 ? 10.964 -24.677 -54.320 1.00 73.20 65 MET B N 1
ATOM 2868 C CA . MET B 1 72 ? 10.137 -25.857 -54.111 1.00 72.15 65 MET B CA 1
ATOM 2869 C C . MET B 1 72 ? 10.967 -27.080 -54.482 1.00 63.73 65 MET B C 1
ATOM 2870 O O . MET B 1 72 ? 11.287 -27.287 -55.658 1.00 67.28 65 MET B O 1
ATOM 2875 N N . ALA B 1 73 ? 11.327 -27.878 -53.472 1.00 46.99 66 ALA B N 1
ATOM 2876 C CA . ALA B 1 73 ? 12.185 -29.034 -53.656 1.00 51.17 66 ALA B CA 1
ATOM 2877 C C . ALA B 1 73 ? 11.699 -30.221 -52.825 1.00 52.88 66 ALA B C 1
ATOM 2878 O O . ALA B 1 73 ? 12.507 -31.046 -52.395 1.00 55.85 66 ALA B O 1
ATOM 2880 N N . SER B 1 74 ? 10.389 -30.324 -52.604 1.00 43.94 67 SER B N 1
ATOM 2881 C CA . SER B 1 74 ? 9.788 -31.426 -51.876 1.00 49.43 67 SER B CA 1
ATOM 2882 C C . SER B 1 74 ? 9.039 -32.420 -52.752 1.00 48.33 67 SER B C 1
ATOM 2883 O O . SER B 1 74 ? 8.420 -33.333 -52.207 1.00 43.86 67 SER B O 1
ATOM 2886 N N . GLY B 1 75 ? 9.033 -32.256 -54.078 1.00 44.89 68 GLY B N 1
ATOM 2887 C CA . GLY B 1 75 ? 8.262 -33.149 -54.931 1.00 45.71 68 GLY B CA 1
ATOM 2888 C C . GLY B 1 75 ? 6.757 -33.006 -54.832 1.00 43.55 68 GLY B C 1
ATOM 2889 O O . GLY B 1 75 ? 6.030 -33.830 -55.383 1.00 44.50 68 GLY B O 1
ATOM 2890 N N . LEU B 1 76 ? 6.273 -32.002 -54.124 1.00 41.02 69 LEU B N 1
ATOM 2891 C CA . LEU B 1 76 ? 4.857 -31.681 -54.038 1.00 46.80 69 LEU B CA 1
ATOM 2892 C C . LEU B 1 76 ? 4.611 -30.283 -54.591 1.00 45.12 69 LEU B C 1
ATOM 2893 O O . LEU B 1 76 ? 5.438 -29.382 -54.413 1.00 37.80 69 LEU B O 1
ATOM 2898 N N . ASN B 1 77 ? 3.450 -30.100 -55.221 1.00 41.24 70 ASN B N 1
ATOM 2899 C CA . ASN B 1 77 ? 3.162 -28.809 -55.834 1.00 46.87 70 ASN B CA 1
ATOM 2900 C C . ASN B 1 77 ? 2.902 -27.749 -54.755 1.00 44.31 70 ASN B C 1
ATOM 2901 O O . ASN B 1 77 ? 2.670 -28.054 -53.577 1.00 46.77 70 ASN B O 1
ATOM 2906 N N . LYS B 1 78 ? 2.976 -26.484 -55.175 1.00 41.76 71 LYS B N 1
ATOM 2907 C CA . LYS B 1 78 ? 2.919 -25.365 -54.239 1.00 36.40 71 LYS B CA 1
ATOM 2908 C C . LYS B 1 78 ? 1.612 -25.332 -53.465 1.00 37.21 71 LYS B C 1
ATOM 2909 O O . LYS B 1 78 ? 1.584 -24.885 -52.306 1.00 38.70 71 LYS B O 1
ATOM 2915 N N . ARG B 1 79 ? 0.511 -25.734 -54.099 1.00 37.90 72 ARG B N 1
ATOM 2916 C CA . ARG B 1 79 ? -0.763 -25.754 -53.393 1.00 34.55 72 ARG B CA 1
ATOM 2917 C C . ARG B 1 79 ? -0.699 -26.699 -52.200 1.00 35.76 72 ARG B C 1
ATOM 2918 O O . ARG B 1 79 ? -1.193 -26.375 -51.113 1.00 33.01 72 ARG B O 1
ATOM 2926 N N . LYS B 1 80 ? -0.089 -27.879 -52.388 1.00 36.37 73 LYS B N 1
ATOM 2927 C CA . LYS B 1 80 ? 0.026 -28.835 -51.287 1.00 35.17 73 LYS B CA 1
ATOM 2928 C C . LYS B 1 80 ? 0.979 -28.321 -50.213 1.00 36.37 73 LYS B C 1
ATOM 2929 O O . LYS B 1 80 ? 0.740 -28.529 -49.021 1.00 36.77 73 LYS B O 1
ATOM 2935 N N . MET B 1 81 ? 2.059 -27.641 -50.620 1.00 35.71 74 MET B N 1
ATOM 2936 C CA . MET B 1 81 ? 3.015 -27.097 -49.659 1.00 36.70 74 MET B CA 1
ATOM 2937 C C . MET B 1 81 ? 2.377 -26.010 -48.804 1.00 39.49 74 MET B C 1
ATOM 2938 O O . MET B 1 81 ? 2.663 -25.897 -47.604 1.00 35.96 74 MET B O 1
ATOM 2943 N N . ILE B 1 82 ? 1.519 -25.193 -49.419 1.00 38.24 75 ILE B N 1
ATOM 2944 C CA . ILE B 1 82 ? 0.823 -24.145 -48.692 1.00 35.21 75 ILE B CA 1
ATOM 2945 C C . ILE B 1 82 ? -0.202 -24.749 -47.734 1.00 39.09 75 ILE B C 1
ATOM 2946 O O . ILE B 1 82 ? -0.312 -24.332 -46.574 1.00 39.90 75 ILE B O 1
ATOM 2951 N N . GLN B 1 83 ? -0.945 -25.759 -48.184 1.00 39.72 76 GLN B N 1
ATOM 2952 C CA . GLN B 1 83 ? -1.906 -26.412 -47.299 1.00 41.43 76 GLN B CA 1
ATOM 2953 C C . GLN B 1 83 ? -1.211 -27.035 -46.092 1.00 38.59 76 GLN B C 1
ATOM 2954 O O . GLN B 1 83 ? -1.725 -26.971 -44.969 1.00 37.89 76 GLN B O 1
ATOM 2960 N N . HIS B 1 84 ? -0.038 -27.637 -46.310 1.00 34.82 77 HIS B N 1
ATOM 2961 C CA . HIS B 1 84 ? 0.752 -28.163 -45.202 1.00 33.50 77 HIS B CA 1
ATOM 2962 C C . HIS B 1 84 ? 1.228 -27.063 -44.255 1.00 34.88 77 HIS B C 1
ATOM 2963 O O . HIS B 1 84 ? 1.288 -27.273 -43.037 1.00 34.42 77 HIS B O 1
ATOM 2970 N N . ALA B 1 85 ? 1.596 -25.892 -44.789 1.00 35.13 78 ALA B N 1
ATOM 2971 C CA . ALA B 1 85 ? 2.109 -24.831 -43.925 1.00 32.05 78 ALA B CA 1
ATOM 2972 C C . ALA B 1 85 ? 0.997 -24.268 -43.051 1.00 33.78 78 ALA B C 1
ATOM 2973 O O . ALA B 1 85 ? 1.223 -23.923 -41.883 1.00 32.93 78 ALA B O 1
ATOM 2975 N N . VAL B 1 86 ? -0.213 -24.189 -43.606 1.00 36.11 79 VAL B N 1
ATOM 2976 C CA . VAL B 1 86 ? -1.374 -23.747 -42.846 1.00 32.28 79 VAL B CA 1
ATOM 2977 C C . VAL B 1 86 ? -1.769 -24.802 -41.820 1.00 36.33 79 VAL B C 1
ATOM 2978 O O . VAL B 1 86 ? -2.051 -24.482 -40.662 1.00 35.75 79 VAL B O 1
ATOM 2982 N N . PHE B 1 87 ? -1.839 -26.071 -42.241 1.00 36.93 80 PHE B N 1
ATOM 2983 C CA . PHE B 1 87 ? -2.098 -27.157 -41.302 1.00 37.58 80 PHE B CA 1
ATOM 2984 C C . PHE B 1 87 ? -1.164 -27.063 -40.102 1.00 35.43 80 PHE B C 1
ATOM 2985 O O . PHE B 1 87 ? -1.606 -27.083 -38.947 1.00 37.72 80 PHE B O 1
ATOM 2993 N N . LYS B 1 88 ? 0.133 -26.904 -40.366 1.00 34.52 81 LYS B N 1
ATOM 2994 C CA . LYS B 1 88 ? 1.107 -26.901 -39.284 1.00 34.74 81 LYS B CA 1
ATOM 2995 C C . LYS B 1 88 ? 0.858 -25.757 -38.304 1.00 38.83 81 LYS B C 1
ATOM 2996 O O . LYS B 1 88 ? 0.984 -25.943 -37.089 1.00 37.27 81 LYS B O 1
ATOM 3002 N N . GLU B 1 89 ? 0.474 -24.575 -38.805 1.00 37.16 82 GLU B N 1
ATOM 3003 C CA . GLU B 1 89 ? 0.283 -23.435 -37.912 1.00 35.89 82 GLU B CA 1
ATOM 3004 C C . GLU B 1 89 ? -1.046 -23.492 -37.178 1.00 38.64 82 GLU B C 1
ATOM 3005 O O . GLU B 1 89 ? -1.169 -22.930 -36.074 1.00 37.46 82 GLU B O 1
ATOM 3011 N N . LEU B 1 90 ? -2.057 -24.122 -37.778 1.00 34.20 83 LEU B N 1
ATOM 3012 C CA . LEU B 1 90 ? -3.274 -24.381 -37.029 1.00 33.89 83 LEU B CA 1
ATOM 3013 C C . LEU B 1 90 ? -3.007 -25.357 -35.885 1.00 32.69 83 LEU B C 1
ATOM 3014 O O . LEU B 1 90 ? -3.554 -25.191 -34.792 1.00 29.97 83 LEU B O 1
ATOM 3019 N N . VAL B 1 91 ? -2.151 -26.363 -36.101 1.00 33.08 84 VAL B N 1
ATOM 3020 C CA . VAL B 1 91 ? -1.837 -27.278 -35.007 1.00 38.38 84 VAL B CA 1
ATOM 3021 C C . VAL B 1 91 ? -1.184 -26.509 -33.855 1.00 40.17 84 VAL B C 1
ATOM 3022 O O . VAL B 1 91 ? -1.613 -26.616 -32.705 1.00 36.72 84 VAL B O 1
ATOM 3026 N N . LYS B 1 92 ? -0.190 -25.658 -34.170 1.00 39.62 85 LYS B N 1
ATOM 3027 C CA . LYS B 1 92 ? 0.462 -24.832 -33.154 1.00 42.47 85 LYS B CA 1
ATOM 3028 C C . LYS B 1 92 ? -0.542 -23.957 -32.421 1.00 40.96 85 LYS B C 1
ATOM 3029 O O . LYS B 1 92 ? -0.433 -23.752 -31.210 1.00 44.83 85 LYS B O 1
ATOM 3035 N N . LEU B 1 93 ? -1.521 -23.428 -33.144 1.00 35.61 86 LEU B N 1
ATOM 3036 C CA . LEU B 1 93 ? -2.500 -22.546 -32.533 1.00 37.61 86 LEU B CA 1
ATOM 3037 C C . LEU B 1 93 ? -3.246 -23.221 -31.379 1.00 38.75 86 LEU B C 1
ATOM 3038 O O . LEU B 1 93 ? -3.575 -22.565 -30.388 1.00 39.10 86 LEU B O 1
ATOM 3043 N N . VAL B 1 94 ? -3.500 -24.526 -31.475 1.00 36.79 87 VAL B N 1
ATOM 3044 C CA . VAL B 1 94 ? -4.250 -25.267 -30.469 1.00 34.79 87 VAL B CA 1
ATOM 3045 C C . VAL B 1 94 ? -3.346 -26.173 -29.638 1.00 37.20 87 VAL B C 1
ATOM 3046 O O . VAL B 1 94 ? -3.830 -26.918 -28.786 1.00 36.95 87 VAL B O 1
ATOM 3050 N N . ASP B 1 95 ? -2.038 -26.097 -29.838 1.00 43.09 88 ASP B N 1
ATOM 3051 C CA . ASP B 1 95 ? -1.105 -26.980 -29.169 1.00 44.22 88 ASP B CA 1
ATOM 3052 C C . ASP B 1 95 ? -0.462 -26.258 -27.998 1.00 47.03 88 ASP B C 1
ATOM 3053 O O . ASP B 1 95 ? 0.325 -25.326 -28.217 1.00 46.83 88 ASP B O 1
ATOM 3058 N N . PRO B 1 96 ? -0.756 -26.646 -26.753 1.00 46.69 89 PRO B N 1
ATOM 3059 C CA . PRO B 1 96 ? -0.107 -25.998 -25.597 1.00 46.09 89 PRO B CA 1
ATOM 3060 C C . PRO B 1 96 ? 1.407 -26.094 -25.600 1.00 49.27 89 PRO B C 1
ATOM 3061 O O . PRO B 1 96 ? 2.073 -25.230 -25.011 1.00 46.86 89 PRO B O 1
ATOM 3065 N N . GLY B 1 97 ? 1.972 -27.131 -26.220 1.00 54.97 90 GLY B N 1
ATOM 3066 C CA . GLY B 1 97 ? 3.409 -27.320 -26.252 1.00 56.15 90 GLY B CA 1
ATOM 3067 C C . GLY B 1 97 ? 3.996 -27.970 -25.023 1.00 57.09 90 GLY B C 1
ATOM 3068 O O . GLY B 1 97 ? 5.223 -28.085 -24.928 1.00 62.73 90 GLY B O 1
ATOM 3069 N N . VAL B 1 98 ? 3.170 -28.389 -24.077 1.00 55.75 91 VAL B N 1
ATOM 3070 C CA . VAL B 1 98 ? 3.619 -29.037 -22.854 1.00 58.83 91 VAL B CA 1
ATOM 3071 C C . VAL B 1 98 ? 3.108 -30.466 -22.867 1.00 59.14 91 VAL B C 1
ATOM 3072 O O . VAL B 1 98 ? 1.983 -30.720 -23.308 1.00 57.54 91 VAL B O 1
ATOM 3076 N N . LYS B 1 99 ? 3.929 -31.402 -22.396 1.00 63.71 92 LYS B N 1
ATOM 3077 C CA . LYS B 1 99 ? 3.452 -32.771 -22.235 1.00 66.95 92 LYS B CA 1
ATOM 3078 C C . LYS B 1 99 ? 2.365 -32.811 -21.171 1.00 60.75 92 LYS B C 1
ATOM 3079 O O . LYS B 1 99 ? 2.527 -32.257 -20.082 1.00 60.11 92 LYS B O 1
ATOM 3085 N N . ALA B 1 100 ? 1.246 -33.447 -21.494 1.00 59.96 93 ALA B N 1
ATOM 3086 C CA . ALA B 1 100 ? 0.222 -33.688 -20.490 1.00 62.65 93 ALA B CA 1
ATOM 3087 C C . ALA B 1 100 ? 0.668 -34.789 -19.529 1.00 63.94 93 ALA B C 1
ATOM 3088 O O . ALA B 1 100 ? 1.438 -35.682 -19.893 1.00 61.27 93 ALA B O 1
ATOM 3090 N N . TRP B 1 101 ? 0.193 -34.704 -18.287 1.00 65.43 94 TRP B N 1
ATOM 3091 C CA . TRP B 1 101 ? 0.370 -35.803 -17.344 1.00 68.91 94 TRP B CA 1
ATOM 3092 C C . TRP B 1 101 ? -0.489 -36.991 -17.761 1.00 70.26 94 TRP B C 1
ATOM 3093 O O . TRP B 1 101 ? -1.599 -36.825 -18.278 1.00 71.91 94 TRP B O 1
ATOM 3104 N N . THR B 1 102 ? 0.036 -38.198 -17.546 1.00 71.63 95 THR B N 1
ATOM 3105 C CA . THR B 1 102 ? -0.704 -39.410 -17.854 1.00 68.00 95 THR B CA 1
ATOM 3106 C C . THR B 1 102 ? -0.627 -40.361 -16.670 1.00 65.02 95 THR B C 1
ATOM 3107 O O . THR B 1 102 ? 0.430 -40.483 -16.032 1.00 67.77 95 THR B O 1
ATOM 3111 N N . PRO B 1 103 ? -1.722 -41.054 -16.363 1.00 59.58 96 PRO B N 1
ATOM 3112 C CA . PRO B 1 103 ? -1.706 -41.995 -15.239 1.00 61.09 96 PRO B CA 1
ATOM 3113 C C . PRO B 1 103 ? -0.721 -43.130 -15.491 1.00 68.06 96 PRO B C 1
ATOM 3114 O O . PRO B 1 103 ? -0.328 -43.409 -16.624 1.00 70.65 96 PRO B O 1
ATOM 3118 N N . THR B 1 104 ? -0.298 -43.780 -14.415 1.00 75.51 97 THR B N 1
ATOM 3119 C CA . THR B 1 104 ? 0.620 -44.910 -14.506 1.00 80.16 97 THR B CA 1
ATOM 3120 C C . THR B 1 104 ? -0.131 -46.181 -14.132 1.00 78.66 97 THR B C 1
ATOM 3121 O O . THR B 1 104 ? -0.708 -46.266 -13.041 1.00 73.72 97 THR B O 1
ATOM 3125 N N . LYS B 1 105 ? -0.138 -47.147 -15.051 1.00 81.25 98 LYS B N 1
ATOM 3126 C CA . LYS B 1 105 ? -0.837 -48.407 -14.838 1.00 80.82 98 LYS B CA 1
ATOM 3127 C C . LYS B 1 105 ? -0.239 -49.144 -13.650 1.00 84.99 98 LYS B C 1
ATOM 3128 O O . LYS B 1 105 ? 0.964 -49.064 -13.380 1.00 88.80 98 LYS B O 1
ATOM 3134 N N . GLY B 1 106 ? -1.098 -49.865 -12.933 1.00 84.39 99 GLY B N 1
ATOM 3135 C CA . GLY B 1 106 ? -0.660 -50.573 -11.742 1.00 86.48 99 GLY B CA 1
ATOM 3136 C C . GLY B 1 106 ? -0.197 -49.660 -10.631 1.00 88.13 99 GLY B C 1
ATOM 3137 O O . GLY B 1 106 ? 0.638 -50.061 -9.817 1.00 93.73 99 GLY B O 1
ATOM 3138 N N . LYS B 1 107 ? -0.698 -48.429 -10.590 1.00 82.83 100 LYS B N 1
ATOM 3139 C CA . LYS B 1 107 ? -0.414 -47.516 -9.497 1.00 80.20 100 LYS B CA 1
ATOM 3140 C C . LYS B 1 107 ? -1.704 -46.794 -9.143 1.00 72.17 100 LYS B C 1
ATOM 3141 O O . LYS B 1 107 ? -2.691 -46.874 -9.873 1.00 69.58 100 LYS B O 1
ATOM 3147 N N . GLN B 1 108 ? -1.707 -46.130 -7.987 1.00 71.38 101 GLN B N 1
ATOM 3148 C CA . GLN B 1 108 ? -2.852 -45.335 -7.552 1.00 67.28 101 GLN B CA 1
ATOM 3149 C C . GLN B 1 108 ? -2.694 -43.931 -8.118 1.00 67.33 101 GLN B C 1
ATOM 3150 O O . GLN B 1 108 ? -1.794 -43.186 -7.721 1.00 68.46 101 GLN B O 1
ATOM 3156 N N . ASN B 1 109 ? -3.558 -43.575 -9.049 1.00 67.69 102 ASN B N 1
ATOM 3157 C CA . ASN B 1 109 ? -3.525 -42.272 -9.696 1.00 65.08 102 ASN B CA 1
ATOM 3158 C C . ASN B 1 109 ? -4.725 -41.487 -9.187 1.00 64.41 102 ASN B C 1
ATOM 3159 O O . ASN B 1 109 ? -5.872 -41.876 -9.419 1.00 63.60 102 ASN B O 1
ATOM 3164 N N . VAL B 1 110 ? -4.454 -40.417 -8.446 1.00 65.08 103 VAL B N 1
ATOM 3165 C CA . VAL B 1 110 ? -5.484 -39.564 -7.870 1.00 61.05 103 VAL B CA 1
ATOM 3166 C C . VAL B 1 110 ? -5.647 -38.339 -8.758 1.00 61.91 103 VAL B C 1
ATOM 3167 O O . VAL B 1 110 ? -4.708 -37.550 -8.918 1.00 66.63 103 VAL B O 1
ATOM 3171 N N . ILE B 1 111 ? -6.844 -38.164 -9.308 1.00 60.73 104 ILE B N 1
ATOM 3172 C CA . ILE B 1 111 ? -7.156 -37.088 -10.250 1.00 54.13 104 ILE B CA 1
ATOM 3173 C C . ILE B 1 111 ? -8.250 -36.213 -9.650 1.00 54.49 104 ILE B C 1
ATOM 3174 O O . ILE B 1 111 ? -9.380 -36.674 -9.438 1.00 54.89 104 ILE B O 1
ATOM 3179 N N . MET B 1 112 ? -7.918 -34.956 -9.377 1.00 54.53 105 MET B N 1
ATOM 3180 C CA . MET B 1 112 ? -8.825 -34.014 -8.741 1.00 54.49 105 MET B CA 1
ATOM 3181 C C . MET B 1 112 ? -9.431 -33.089 -9.783 1.00 56.78 105 MET B C 1
ATOM 3182 O O . MET B 1 112 ? -8.709 -32.537 -10.617 1.00 58.65 105 MET B O 1
ATOM 3187 N N . PHE B 1 113 ? -10.748 -32.907 -9.726 1.00 58.44 106 PHE B N 1
ATOM 3188 C CA . PHE B 1 113 ? -11.481 -32.069 -10.674 1.00 51.82 106 PHE B CA 1
ATOM 3189 C C . PHE B 1 113 ? -11.994 -30.806 -10.000 1.00 47.33 106 PHE B C 1
ATOM 3190 O O . PHE B 1 113 ? -12.653 -30.879 -8.961 1.00 45.77 106 PHE B O 1
ATOM 3198 N N . VAL B 1 114 ? -11.749 -29.654 -10.626 1.00 51.54 107 VAL B N 1
ATOM 3199 C CA . VAL B 1 114 ? -12.298 -28.373 -10.189 1.00 49.77 107 VAL B CA 1
ATOM 3200 C C . VAL B 1 114 ? -12.938 -27.688 -11.385 1.00 50.92 107 VAL B C 1
ATOM 3201 O O . VAL B 1 114 ? -12.554 -27.915 -12.544 1.00 42.57 107 VAL B O 1
ATOM 3205 N N . GLY B 1 115 ? -13.910 -26.820 -11.095 1.00 50.21 108 GLY B N 1
ATOM 3206 C CA . GLY B 1 115 ? -14.522 -26.044 -12.155 1.00 50.02 108 GLY B CA 1
ATOM 3207 C C . GLY B 1 115 ? -15.620 -25.133 -11.659 1.00 55.44 108 GLY B C 1
ATOM 3208 O O . GLY B 1 115 ? -16.237 -25.403 -10.626 1.00 58.15 108 GLY B O 1
ATOM 3209 N N . LEU B 1 116 ? -15.870 -24.049 -12.388 1.00 57.54 109 LEU B N 1
ATOM 3210 C CA . LEU B 1 116 ? -16.945 -23.133 -12.032 1.00 60.87 109 LEU B CA 1
ATOM 3211 C C . LEU B 1 116 ? -18.298 -23.758 -12.343 1.00 67.81 109 LEU B C 1
ATOM 3212 O O . LEU B 1 116 ? -18.409 -24.713 -13.116 1.00 66.37 109 LEU B O 1
ATOM 3217 N N . GLN B 1 117 ? -19.337 -23.202 -11.724 1.00 74.51 110 GLN B N 1
ATOM 3218 C CA . GLN B 1 117 ? -20.712 -23.550 -12.067 1.00 81.33 110 GLN B CA 1
ATOM 3219 C C . GLN B 1 117 ? -20.931 -23.495 -13.573 1.00 87.86 110 GLN B C 1
ATOM 3220 O O . GLN B 1 117 ? -20.520 -22.536 -14.231 1.00 83.52 110 GLN B O 1
ATOM 3226 N N . GLY B 1 118 ? -21.600 -24.521 -14.123 1.00 99.76 111 GLY B N 1
ATOM 3227 C CA . GLY B 1 118 ? -21.863 -24.524 -15.552 1.00 97.38 111 GLY B CA 1
ATOM 3228 C C . GLY B 1 118 ? -20.690 -24.910 -16.430 1.00 80.92 111 GLY B C 1
ATOM 3229 O O . GLY B 1 118 ? -20.824 -24.891 -17.660 1.00 77.85 111 GLY B O 1
ATOM 3230 N N . SER B 1 119 ? -19.542 -25.252 -15.842 1.00 69.42 112 SER B N 1
ATOM 3231 C CA . SER B 1 119 ? -18.460 -25.850 -16.611 1.00 61.06 112 SER B CA 1
ATOM 3232 C C . SER B 1 119 ? -18.778 -27.275 -17.065 1.00 57.40 112 SER B C 1
ATOM 3233 O O . SER B 1 119 ? -18.095 -27.780 -17.956 1.00 56.25 112 SER B O 1
ATOM 3236 N N . GLY B 1 120 ? -19.790 -27.925 -16.486 1.00 53.85 113 GLY B N 1
ATOM 3237 C CA . GLY B 1 120 ? -20.063 -29.318 -16.787 1.00 50.60 113 GLY B CA 1
ATOM 3238 C C . GLY B 1 120 ? -19.121 -30.276 -16.093 1.00 46.94 113 GLY B C 1
ATOM 3239 O O . GLY B 1 120 ? -18.873 -31.376 -16.610 1.00 45.26 113 GLY B O 1
ATOM 3240 N N . LYS B 1 121 ? -18.593 -29.880 -14.925 1.00 42.49 114 LYS B N 1
ATOM 3241 C CA . LYS B 1 1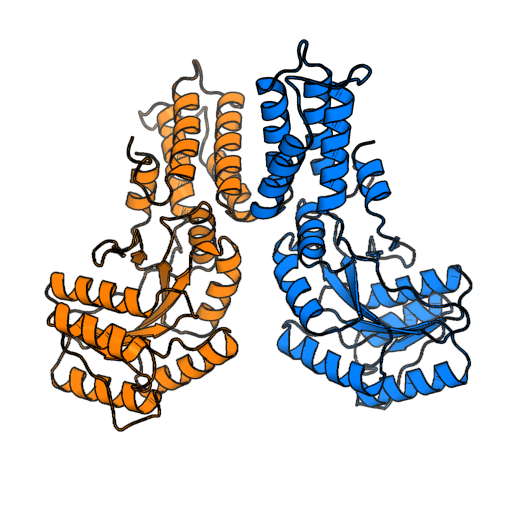21 ? -17.531 -30.632 -14.267 1.00 47.00 114 LYS B CA 1
ATOM 3242 C C . LYS B 1 121 ? -17.977 -32.053 -13.930 1.00 52.52 114 LYS B C 1
ATOM 3243 O O . LYS B 1 121 ? -17.310 -33.028 -14.299 1.00 52.63 114 LYS B O 1
ATOM 3249 N N . THR B 1 122 ? -19.108 -32.194 -13.232 1.00 53.48 115 THR B N 1
ATOM 3250 C CA . THR B 1 122 ? -19.512 -33.523 -12.775 1.00 50.60 115 THR B CA 1
ATOM 3251 C C . THR B 1 122 ? -19.771 -34.452 -13.955 1.00 49.46 115 THR B C 1
ATOM 3252 O O . THR B 1 122 ? -19.319 -35.604 -13.960 1.00 47.70 115 THR B O 1
ATOM 3256 N N . THR B 1 123 ? -20.468 -33.957 -14.978 1.00 50.58 116 THR B N 1
ATOM 3257 C CA . THR B 1 123 ? -20.632 -34.724 -16.213 1.00 46.79 116 THR B CA 1
ATOM 3258 C C . THR B 1 123 ? -19.285 -35.175 -16.766 1.00 43.80 116 THR B C 1
ATOM 3259 O O . THR B 1 123 ? -19.114 -36.336 -17.163 1.00 50.07 116 THR B O 1
ATOM 3263 N N . THR B 1 124 ? -18.305 -34.276 -16.748 1.00 38.48 117 THR B N 1
ATOM 3264 C CA . THR B 1 124 ? -16.977 -34.586 -17.248 1.00 39.51 117 THR B CA 1
ATOM 3265 C C . THR B 1 124 ? -16.304 -35.689 -16.444 1.00 43.10 117 THR B C 1
ATOM 3266 O O . THR B 1 124 ? -15.578 -36.514 -17.021 1.00 43.28 117 THR B O 1
ATOM 3270 N N . CYS B 1 125 ? -16.538 -35.731 -15.119 1.00 43.25 118 CYS B N 1
ATOM 3271 C CA . CYS B 1 125 ? -16.028 -36.820 -14.289 1.00 45.91 118 CYS B CA 1
ATOM 3272 C C . CYS B 1 125 ? -16.589 -38.161 -14.737 1.00 48.50 118 CYS B C 1
ATOM 3273 O O . CYS B 1 125 ? -15.852 -39.150 -14.879 1.00 45.54 118 CYS B O 1
ATOM 3276 N N . SER B 1 126 ? -17.910 -38.220 -14.907 1.00 50.81 119 SER B N 1
ATOM 3277 C CA . SER B 1 126 ? -18.543 -39.432 -15.394 1.00 48.93 119 SER B CA 1
ATOM 3278 C C . SER B 1 126 ? -17.927 -39.847 -16.713 1.00 45.73 119 SER B C 1
ATOM 3279 O O . SER B 1 126 ? -17.587 -41.023 -16.903 1.00 47.13 119 SER B O 1
ATOM 3282 N N . LYS B 1 127 ? -17.729 -38.872 -17.615 1.00 41.52 120 LYS B N 1
ATOM 3283 C CA . LYS B 1 127 ? -17.159 -39.161 -18.921 1.00 43.33 120 LYS B CA 1
ATOM 3284 C C . LYS B 1 127 ? -15.726 -39.662 -18.793 1.00 38.41 120 LYS B C 1
ATOM 3285 O O . LYS B 1 127 ? -15.341 -40.648 -19.435 1.00 45.38 120 LYS B O 1
ATOM 3291 N N . LEU B 1 128 ? -14.914 -39.002 -17.971 1.00 38.22 121 LEU B N 1
ATOM 3292 C CA . LEU B 1 128 ? -13.556 -39.504 -17.755 1.00 48.94 121 LEU B CA 1
ATOM 3293 C C . LEU B 1 128 ? -13.556 -40.892 -17.097 1.00 47.06 121 LEU B C 1
ATOM 3294 O O . LEU B 1 128 ? -12.806 -41.791 -17.508 1.00 44.69 121 LEU B O 1
ATOM 3299 N N . ALA B 1 129 ? -14.383 -41.090 -16.072 1.00 50.63 122 ALA B N 1
ATOM 3300 C CA . ALA B 1 129 ? -14.408 -42.394 -15.406 1.00 54.39 122 ALA B CA 1
ATOM 3301 C C . ALA B 1 129 ? -14.760 -43.498 -16.396 1.00 56.72 122 ALA B C 1
ATOM 3302 O O . ALA B 1 129 ? -14.090 -44.540 -16.453 1.00 56.43 122 ALA B O 1
ATOM 3304 N N . TYR B 1 130 ? -15.796 -43.268 -17.208 1.00 53.83 123 TYR B N 1
ATOM 3305 C CA . TYR B 1 130 ? -16.188 -44.253 -18.209 1.00 49.80 123 TYR B CA 1
ATOM 3306 C C . TYR B 1 130 ? -15.061 -44.491 -19.209 1.00 50.89 123 TYR B C 1
ATOM 3307 O O . TYR B 1 130 ? -14.858 -45.621 -19.681 1.00 49.93 123 TYR B O 1
ATOM 3316 N N . TYR B 1 131 ? -14.313 -43.437 -19.542 1.00 48.53 124 TYR B N 1
ATOM 3317 C CA . TYR B 1 131 ? -13.190 -43.583 -20.457 1.00 46.10 124 TYR B CA 1
ATOM 3318 C C . TYR B 1 131 ? -12.186 -44.604 -19.921 1.00 48.78 124 TYR B C 1
ATOM 3319 O O . TYR B 1 131 ? -11.902 -45.612 -20.573 1.00 55.51 124 TYR B O 1
ATOM 3328 N N . TYR B 1 132 ? -11.661 -44.379 -18.717 1.00 46.98 125 TYR B N 1
ATOM 3329 C CA . TYR B 1 132 ? -10.630 -45.270 -18.178 1.00 54.46 125 TYR B CA 1
ATOM 3330 C C . TYR B 1 132 ? -11.180 -46.664 -17.878 1.00 56.64 125 TYR B C 1
ATOM 3331 O O . TYR B 1 132 ? -10.513 -47.674 -18.151 1.00 53.42 125 TYR B O 1
ATOM 3340 N N . GLN B 1 133 ? -12.384 -46.738 -17.307 1.00 57.41 126 GLN B N 1
ATOM 3341 C CA . GLN B 1 133 ? -13.064 -48.017 -17.150 1.00 59.72 126 GLN B CA 1
ATOM 3342 C C . GLN B 1 133 ? -13.030 -48.817 -18.446 1.00 61.97 126 GLN B C 1
ATOM 3343 O O . GLN B 1 133 ? -12.501 -49.931 -18.495 1.00 63.27 126 GLN B O 1
ATOM 3349 N N . ARG B 1 134 ? -13.593 -48.247 -19.511 1.00 61.11 127 ARG B N 1
ATOM 3350 C CA . ARG B 1 134 ? -13.636 -48.913 -20.809 1.00 63.93 127 ARG B CA 1
ATOM 3351 C C . ARG B 1 134 ? -12.261 -49.403 -21.253 1.00 62.31 127 ARG B C 1
ATOM 3352 O O . ARG B 1 134 ? -12.160 -50.447 -21.902 1.00 63.84 127 ARG B O 1
ATOM 3360 N N . LYS B 1 135 ? -11.190 -48.679 -20.909 1.00 62.16 128 LYS B N 1
ATOM 3361 C CA . LYS B 1 135 ? -9.828 -49.076 -21.251 1.00 64.51 128 LYS B CA 1
ATOM 3362 C C . LYS B 1 135 ? -9.189 -49.995 -20.202 1.00 74.30 128 LYS B C 1
ATOM 3363 O O . LYS B 1 135 ? -7.957 -50.083 -20.139 1.00 82.98 128 LYS B O 1
ATOM 3369 N N . GLY B 1 136 ? -9.985 -50.664 -19.372 1.00 71.90 129 GLY B N 1
ATOM 3370 C CA . GLY B 1 136 ? -9.435 -51.676 -18.492 1.00 76.82 129 GLY B CA 1
ATOM 3371 C C . GLY B 1 136 ? -8.703 -51.181 -17.262 1.00 78.46 129 GLY B C 1
ATOM 3372 O O . GLY B 1 136 ? -7.951 -51.952 -16.656 1.00 78.50 129 GLY B O 1
ATOM 3373 N N . TRP B 1 137 ? -8.893 -49.922 -16.869 1.00 75.10 130 TRP B N 1
ATOM 3374 C CA . TRP B 1 137 ? -8.339 -49.421 -15.620 1.00 68.60 130 TRP B CA 1
ATOM 3375 C C . TRP B 1 137 ? -9.329 -49.653 -14.491 1.00 61.66 130 TRP B C 1
ATOM 3376 O O . TRP B 1 137 ? -10.536 -49.484 -14.666 1.00 63.73 130 TRP B O 1
ATOM 3387 N N . LYS B 1 138 ? -8.815 -50.038 -13.334 1.00 57.86 131 LYS B N 1
ATOM 3388 C CA . LYS B 1 138 ? -9.653 -50.153 -12.142 1.00 59.43 131 LYS B CA 1
ATOM 3389 C C . LYS B 1 138 ? -9.914 -48.743 -11.631 1.00 58.08 131 LYS B C 1
ATOM 3390 O O . LYS B 1 138 ? -9.035 -48.100 -11.048 1.00 53.39 131 LYS B O 1
ATOM 3396 N N . THR B 1 139 ? -11.113 -48.233 -11.893 1.00 60.27 132 THR B N 1
ATOM 3397 C CA . THR B 1 139 ? -11.409 -46.837 -11.633 1.00 58.68 132 THR B CA 1
ATOM 3398 C C . THR B 1 139 ? -12.596 -46.715 -10.692 1.00 51.34 132 THR B C 1
ATOM 3399 O O . THR B 1 139 ? -13.439 -47.608 -10.583 1.00 50.76 132 THR B O 1
ATOM 3403 N N . CYS B 1 140 ? -12.646 -45.571 -10.026 1.00 50.03 133 CYS B N 1
ATOM 3404 C CA . CYS B 1 140 ? -13.675 -45.265 -9.052 1.00 49.00 133 CYS B CA 1
ATOM 3405 C C . CYS B 1 140 ? -13.932 -43.767 -9.069 1.00 47.79 133 CYS B C 1
ATOM 3406 O O . CYS B 1 140 ? -13.132 -42.981 -9.595 1.00 48.32 133 CYS B O 1
ATOM 3409 N N . LEU B 1 141 ? -15.054 -43.383 -8.474 1.00 47.78 134 LEU B N 1
ATOM 3410 C CA . LEU B 1 141 ? -15.475 -41.996 -8.395 1.00 48.69 134 LEU B CA 1
ATOM 3411 C C . LEU B 1 141 ? -15.671 -41.604 -6.944 1.00 48.93 134 LEU B C 1
ATOM 3412 O O . LEU B 1 141 ? -16.119 -42.407 -6.123 1.00 49.90 134 LEU B O 1
ATOM 3417 N N . ILE B 1 142 ? -15.335 -40.358 -6.633 1.00 51.10 135 ILE B N 1
ATOM 3418 C CA . ILE B 1 142 ? -15.508 -39.797 -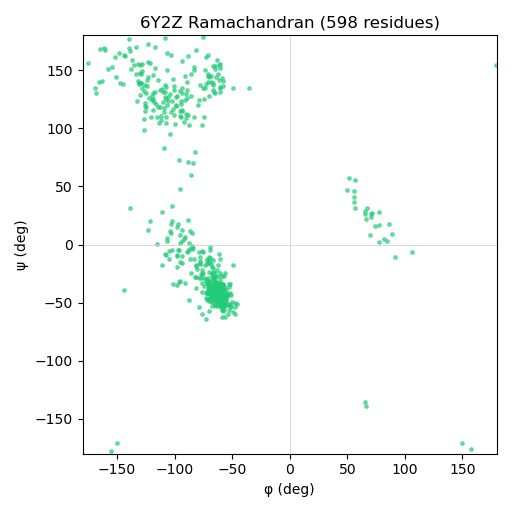5.296 1.00 53.99 135 ILE B CA 1
ATOM 3419 C C . ILE B 1 142 ? -16.176 -38.437 -5.446 1.00 56.27 135 ILE B C 1
ATOM 3420 O O . ILE B 1 142 ? -15.671 -37.570 -6.170 1.00 60.26 135 ILE B O 1
ATOM 3425 N N . CYS B 1 143 ? -17.317 -38.253 -4.796 1.00 54.64 136 CYS B N 1
ATOM 3426 C CA . CYS B 1 143 ? -17.901 -36.921 -4.686 1.00 57.33 136 CYS B CA 1
ATOM 3427 C C . CYS B 1 143 ? -17.443 -36.319 -3.367 1.00 56.90 136 CYS B C 1
ATOM 3428 O O . CYS B 1 143 ? -17.856 -36.772 -2.295 1.00 56.77 136 CYS B O 1
ATOM 3431 N N . ALA B 1 144 ? -16.570 -35.321 -3.451 1.00 60.54 137 ALA B N 1
ATOM 3432 C CA . ALA B 1 144 ? -16.100 -34.582 -2.281 1.00 68.59 137 ALA B CA 1
ATOM 3433 C C . ALA B 1 144 ? -16.929 -33.306 -2.114 1.00 71.37 137 ALA B C 1
ATOM 3434 O O . ALA B 1 144 ? -16.491 -32.177 -2.376 1.00 69.66 137 ALA B O 1
ATOM 3436 N N . ASP B 1 145 ? -18.169 -33.522 -1.685 1.00 72.43 138 ASP B N 1
ATOM 3437 C CA . ASP B 1 145 ? -19.072 -32.445 -1.308 1.00 73.32 138 ASP B CA 1
ATOM 3438 C C . ASP B 1 145 ? -20.173 -33.045 -0.443 1.00 76.81 138 ASP B C 1
ATOM 3439 O O . ASP B 1 145 ? -20.323 -34.266 -0.358 1.00 76.79 138 ASP B O 1
ATOM 3444 N N . THR B 1 146 ? -20.935 -32.165 0.204 1.00 78.86 139 THR B N 1
ATOM 3445 C CA . THR B 1 146 ? -22.059 -32.583 1.033 1.00 77.57 139 THR B CA 1
ATOM 3446 C C . THR B 1 146 ? -23.091 -33.345 0.204 1.00 76.25 139 THR B C 1
ATOM 3447 O O . THR B 1 146 ? -23.199 -33.171 -1.013 1.00 70.65 139 THR B O 1
ATOM 3451 N N . PHE B 1 147 ? -23.869 -34.196 0.882 1.00 77.04 140 PHE B N 1
ATOM 3452 C CA . PHE B 1 147 ? -24.869 -34.992 0.181 1.00 71.48 140 PHE B CA 1
ATOM 3453 C C . PHE B 1 147 ? -26.074 -34.166 -0.267 1.00 69.22 140 PHE B C 1
ATOM 3454 O O . PHE B 1 147 ? -26.830 -34.624 -1.131 1.00 68.33 140 PHE B O 1
ATOM 3462 N N . ARG B 1 148 ? -26.277 -32.972 0.299 1.00 66.15 141 ARG B N 1
ATOM 3463 C CA . ARG B 1 148 ? -27.328 -32.082 -0.171 1.00 62.90 141 ARG B CA 1
ATOM 3464 C C . ARG B 1 148 ? -26.954 -31.353 -1.453 1.00 62.65 141 ARG B C 1
ATOM 3465 O O . ARG B 1 148 ? -27.830 -30.751 -2.082 1.00 62.79 141 ARG B O 1
ATOM 3473 N N . ALA B 1 149 ? -25.694 -31.419 -1.869 1.00 62.22 142 ALA B N 1
ATOM 3474 C CA . ALA B 1 149 ? -25.298 -30.842 -3.142 1.00 63.06 142 ALA B CA 1
ATOM 3475 C C . ALA B 1 149 ? -25.891 -31.622 -4.314 1.00 64.68 142 ALA B C 1
ATOM 3476 O O . ALA B 1 149 ? -26.041 -32.850 -4.267 1.00 61.27 142 ALA B O 1
ATOM 3478 N N . GLY B 1 150 ? -26.228 -30.885 -5.378 1.00 68.33 143 GLY B N 1
ATOM 3479 C CA . GLY B 1 150 ? -26.820 -31.511 -6.551 1.00 68.09 143 GLY B CA 1
ATOM 3480 C C . GLY B 1 150 ? -25.902 -32.521 -7.215 1.00 65.10 143 GLY B C 1
ATOM 3481 O O . GLY B 1 150 ? -26.338 -33.613 -7.589 1.00 66.10 143 GLY B O 1
ATOM 3482 N N . ALA B 1 151 ? -24.614 -32.176 -7.350 1.00 62.78 144 ALA B N 1
ATOM 3483 C CA . ALA B 1 151 ? -23.614 -33.051 -7.955 1.00 57.43 144 ALA B CA 1
ATOM 3484 C C . ALA B 1 151 ? -23.446 -34.374 -7.218 1.00 60.37 144 ALA B C 1
ATOM 3485 O O . ALA B 1 151 ? -22.785 -35.274 -7.754 1.00 59.93 144 ALA B O 1
ATOM 3487 N N . PHE B 1 152 ? -23.995 -34.504 -6.005 1.00 60.10 145 PHE B N 1
ATOM 3488 C CA . PHE B 1 152 ? -23.869 -35.755 -5.262 1.00 63.03 145 PHE B CA 1
ATOM 3489 C C . PHE B 1 152 ? -24.740 -36.837 -5.880 1.00 62.16 145 PHE B C 1
ATOM 3490 O O . PHE B 1 152 ? -24.231 -37.849 -6.367 1.00 57.75 145 PHE B O 1
ATOM 3498 N N . ASP B 1 153 ? -26.064 -36.643 -5.863 1.00 66.35 146 ASP B N 1
ATOM 3499 C CA . ASP B 1 153 ? -26.948 -37.618 -6.496 1.00 69.91 146 ASP B CA 1
ATOM 3500 C C . ASP B 1 153 ? -26.633 -37.769 -7.977 1.00 62.48 146 ASP B C 1
ATOM 3501 O O . ASP B 1 153 ? -26.748 -38.870 -8.525 1.00 55.94 146 ASP B O 1
ATOM 3506 N N . GLN B 1 154 ? -26.215 -36.681 -8.628 1.00 59.06 147 GLN B N 1
ATOM 3507 C CA . GLN B 1 154 ? -25.879 -36.736 -10.041 1.00 56.90 147 GLN B CA 1
ATOM 3508 C C . GLN B 1 154 ? -24.730 -37.706 -10.295 1.00 52.81 147 GLN B C 1
ATOM 3509 O O . GLN B 1 154 ? -24.846 -38.615 -11.122 1.00 52.48 147 GLN B O 1
ATOM 3515 N N . LEU B 1 155 ? -23.614 -37.538 -9.579 1.00 51.88 148 LEU B N 1
ATOM 3516 C CA . LEU B 1 155 ? -22.470 -38.424 -9.776 1.00 53.65 148 LEU B CA 1
ATOM 3517 C C . LEU B 1 155 ? -22.732 -39.817 -9.199 1.00 57.09 148 LEU B C 1
ATOM 3518 O O . LEU B 1 155 ? -22.201 -40.815 -9.704 1.00 52.37 148 LEU B O 1
ATOM 3523 N N . LYS B 1 156 ? -23.555 -39.914 -8.157 1.00 61.57 149 LYS B N 1
ATOM 3524 C CA . LYS B 1 156 ? -23.881 -41.226 -7.603 1.00 63.09 149 LYS B CA 1
ATOM 3525 C C . LYS B 1 156 ? -24.707 -42.043 -8.594 1.00 64.42 149 LYS B C 1
ATOM 3526 O O . LYS B 1 156 ? -24.379 -43.199 -8.887 1.00 64.27 149 LYS B O 1
ATOM 3532 N N . GLN B 1 157 ? -25.773 -41.448 -9.139 1.00 66.02 150 GLN B N 1
ATOM 3533 C CA . GLN B 1 157 ? -26.572 -42.144 -10.144 1.00 69.62 150 GLN B CA 1
ATOM 3534 C C . GLN B 1 157 ? -25.728 -42.516 -11.347 1.00 64.55 150 GLN B C 1
ATOM 3535 O O . GLN B 1 157 ? -25.858 -43.619 -11.889 1.00 67.29 150 GLN B O 1
ATOM 3541 N N . ASN B 1 158 ? -24.860 -41.604 -11.783 1.00 59.31 151 ASN B N 1
ATOM 3542 C CA . ASN B 1 158 ? -24.005 -41.899 -12.925 1.00 59.00 151 ASN B CA 1
ATOM 3543 C C . ASN B 1 158 ? -23.081 -43.075 -12.628 1.00 59.11 151 ASN B C 1
ATOM 3544 O O . ASN B 1 158 ? -22.877 -43.944 -13.486 1.00 60.86 151 ASN B O 1
ATOM 3549 N N . ALA B 1 159 ? -22.531 -43.128 -11.407 1.00 54.00 152 ALA B N 1
ATOM 3550 C CA . ALA B 1 159 ? -21.655 -44.230 -11.011 1.00 54.18 152 ALA B CA 1
ATOM 3551 C C . ALA B 1 159 ? -22.407 -45.560 -10.978 1.00 56.37 152 ALA B C 1
ATOM 3552 O O . ALA B 1 159 ? -21.876 -46.600 -11.402 1.00 52.72 152 ALA B O 1
ATOM 3554 N N . THR B 1 160 ? -23.652 -45.543 -10.502 1.00 56.50 153 THR B N 1
ATOM 3555 C CA . THR B 1 160 ? -24.436 -46.770 -10.453 1.00 59.92 153 THR B CA 1
ATOM 3556 C C . THR B 1 160 ? -24.757 -47.276 -11.855 1.00 64.86 153 THR B C 1
ATOM 3557 O O . THR B 1 160 ? -24.609 -48.469 -12.143 1.00 68.00 153 THR B O 1
ATOM 3561 N N . LYS B 1 161 ? -25.227 -46.390 -12.734 1.00 63.69 154 LYS B N 1
ATOM 3562 C CA . LYS B 1 161 ? -25.490 -46.807 -14.103 1.00 66.14 154 LYS B CA 1
ATOM 3563 C C . LYS B 1 161 ? -24.226 -47.341 -14.766 1.00 67.91 154 LYS B C 1
ATOM 3564 O O . LYS B 1 161 ? -24.293 -48.294 -15.550 1.00 71.96 154 LYS B O 1
ATOM 3570 N N . ALA B 1 162 ? -23.065 -46.776 -14.436 1.00 62.58 155 ALA B N 1
ATOM 3571 C CA . ALA B 1 162 ? -21.808 -47.205 -15.032 1.00 58.97 155 ALA B CA 1
ATOM 3572 C C . ALA B 1 162 ? -21.177 -48.403 -14.333 1.00 62.91 155 ALA B C 1
ATOM 3573 O O . ALA B 1 162 ? -20.136 -48.881 -14.794 1.00 64.04 155 ALA B O 1
ATOM 3575 N N . ARG B 1 163 ? -21.763 -48.887 -13.237 1.00 65.82 156 ARG B N 1
ATOM 3576 C CA . ARG B 1 163 ? -21.172 -49.956 -12.427 1.00 74.42 156 ARG B CA 1
ATOM 3577 C C . ARG B 1 163 ? -19.757 -49.594 -11.967 1.00 71.86 156 ARG B C 1
ATOM 3578 O O . ARG B 1 163 ? -18.868 -50.445 -11.890 1.00 72.47 156 ARG B O 1
ATOM 3586 N N . ILE B 1 164 ? -19.547 -48.325 -11.654 1.00 68.35 157 ILE B N 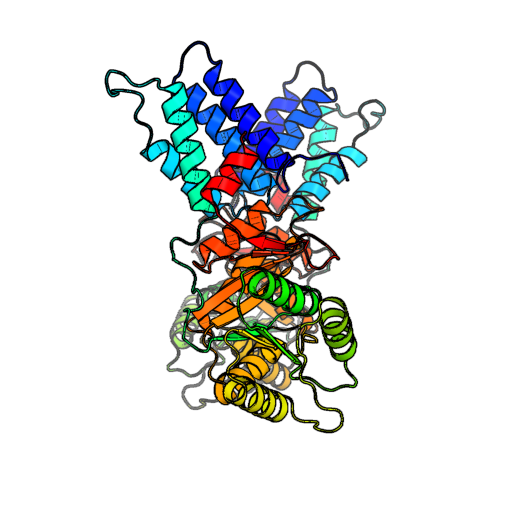1
ATOM 3587 C CA . ILE B 1 164 ? -18.245 -47.803 -11.241 1.00 66.16 157 ILE B CA 1
ATOM 3588 C C . ILE B 1 164 ? -18.298 -47.516 -9.747 1.00 64.82 157 ILE B C 1
ATOM 3589 O O . ILE B 1 164 ? -19.193 -46.788 -9.299 1.00 60.57 157 ILE B O 1
ATOM 3594 N N . PRO B 1 165 ? -17.378 -48.063 -8.947 1.00 66.23 158 PRO B N 1
ATOM 3595 C CA . PRO B 1 165 ? -17.459 -47.866 -7.494 1.00 65.86 158 PRO B CA 1
ATOM 3596 C C . PRO B 1 165 ? -17.438 -46.390 -7.120 1.00 60.24 158 PRO B C 1
ATOM 3597 O O . PRO B 1 165 ? -16.717 -45.583 -7.707 1.00 58.06 158 PRO B O 1
ATOM 3601 N N . PHE B 1 166 ? -18.256 -46.051 -6.131 1.00 59.68 159 PHE B N 1
ATOM 3602 C CA . PHE B 1 166 ? -18.558 -44.676 -5.774 1.00 58.04 159 PHE B CA 1
ATOM 3603 C C . PHE B 1 166 ? -18.393 -44.489 -4.275 1.00 60.79 159 PHE B C 1
ATOM 3604 O O . PHE B 1 166 ? -18.800 -45.343 -3.482 1.00 62.11 159 PHE B O 1
ATOM 3612 N N . TYR B 1 167 ? -17.806 -43.365 -3.886 1.00 59.49 160 TYR B N 1
ATOM 3613 C CA . TYR B 1 167 ? -17.731 -43.000 -2.480 1.00 59.52 160 TYR B CA 1
ATOM 3614 C C . TYR B 1 167 ? -18.322 -41.616 -2.298 1.00 60.92 160 TYR B C 1
ATOM 3615 O O . TYR B 1 167 ? -17.830 -40.641 -2.876 1.00 54.47 160 TYR B O 1
ATOM 3624 N N . GLY B 1 168 ? -19.379 -41.542 -1.496 1.00 63.83 161 GLY B N 1
ATOM 3625 C CA . GLY B 1 168 ? -19.852 -40.288 -0.962 1.00 64.10 161 GLY B CA 1
ATOM 3626 C C . GLY B 1 168 ? -20.115 -40.466 0.521 1.00 66.98 161 GLY B C 1
ATOM 3627 O O . GLY B 1 168 ? -20.081 -41.579 1.045 1.00 67.38 161 GLY B O 1
ATOM 3628 N N . SER B 1 169 ? -20.353 -39.353 1.195 1.00 68.39 162 SER B N 1
ATOM 3629 C CA . SER B 1 169 ? -20.652 -39.399 2.616 1.00 73.02 162 SER B CA 1
ATOM 3630 C C . SER B 1 169 ? -21.982 -38.716 2.885 1.00 75.55 162 SER B C 1
ATOM 3631 O O . SER B 1 169 ? -22.275 -37.653 2.320 1.00 70.16 162 SER B O 1
ATOM 3634 N N . TYR B 1 170 ? -22.791 -39.361 3.734 1.00 62.83 163 TYR B N 1
ATOM 3635 C CA . TYR B 1 170 ? -23.983 -38.769 4.320 1.00 64.22 163 TYR B CA 1
ATOM 3636 C C . TYR B 1 170 ? -23.737 -38.229 5.722 1.00 68.05 163 TYR B C 1
ATOM 3637 O O . TYR B 1 170 ? -24.620 -37.565 6.271 1.00 69.62 163 TYR B O 1
ATOM 3646 N N . THR B 1 171 ? -22.573 -38.508 6.317 1.00 72.97 164 THR B N 1
ATOM 3647 C CA . THR B 1 171 ? -22.311 -38.156 7.707 1.00 76.27 164 THR B CA 1
ATOM 3648 C C . THR B 1 171 ? -21.271 -37.057 7.883 1.00 76.61 164 THR B C 1
ATOM 3649 O O . THR B 1 171 ? -21.200 -36.462 8.961 1.00 84.06 164 THR B O 1
ATOM 3653 N N . GLU B 1 172 ? -20.464 -36.783 6.870 1.00 76.00 165 GLU B N 1
ATOM 3654 C CA . GLU B 1 172 ? -19.446 -35.745 6.919 1.00 80.42 165 GLU B CA 1
ATOM 3655 C C . GLU B 1 172 ? -19.876 -34.576 6.043 1.00 81.60 165 GLU B C 1
ATOM 3656 O O . GLU B 1 172 ? -20.382 -34.773 4.936 1.00 78.56 165 GLU B O 1
ATOM 3662 N N . MET B 1 173 ? -19.684 -33.359 6.545 1.00 87.91 166 MET B N 1
ATOM 3663 C CA . MET B 1 173 ? -20.042 -32.164 5.799 1.00 93.08 166 MET B CA 1
ATOM 3664 C C . MET B 1 173 ? -18.844 -31.297 5.436 1.00 90.62 166 MET B C 1
ATOM 3665 O O . MET B 1 173 ? -19.022 -30.258 4.789 1.00 92.48 166 MET B O 1
ATOM 3670 N N . ASP B 1 174 ? -17.632 -31.708 5.805 1.00 86.70 167 ASP B N 1
ATOM 3671 C CA . ASP B 1 174 ? -16.421 -31.042 5.345 1.00 81.42 167 ASP B CA 1
ATOM 3672 C C . ASP B 1 174 ? -15.907 -31.743 4.093 1.00 72.79 167 ASP B C 1
ATOM 3673 O O . ASP B 1 174 ? -15.459 -32.893 4.185 1.00 71.33 167 ASP B O 1
ATOM 3678 N N . PRO B 1 175 ? -15.896 -31.089 2.933 1.00 73.40 168 PRO B N 1
ATOM 3679 C CA . PRO B 1 175 ? -15.449 -31.783 1.710 1.00 72.63 168 PRO B CA 1
ATOM 3680 C C . PRO B 1 175 ? -14.010 -32.285 1.781 1.00 74.26 168 PRO B C 1
ATOM 3681 O O . PRO B 1 175 ? -13.704 -33.338 1.203 1.00 70.69 168 PRO B O 1
ATOM 3685 N N . VAL B 1 176 ? -13.124 -31.569 2.478 1.00 75.91 169 VAL B N 1
ATOM 3686 C CA . VAL B 1 176 ? -11.740 -32.017 2.616 1.00 77.94 169 VAL B CA 1
ATOM 3687 C C . VAL B 1 176 ? -11.679 -33.402 3.260 1.00 78.99 169 VAL B C 1
ATOM 3688 O O . VAL B 1 176 ? -10.919 -34.276 2.825 1.00 81.36 169 VAL B O 1
ATOM 3692 N N . ILE B 1 177 ? -12.492 -33.630 4.291 1.00 71.88 170 ILE B N 1
ATOM 3693 C CA . ILE B 1 177 ? -12.503 -34.932 4.947 1.00 72.08 170 ILE B CA 1
ATOM 3694 C C . ILE B 1 177 ? -13.094 -36.002 4.032 1.00 71.57 170 ILE B C 1
ATOM 3695 O O . ILE B 1 177 ? -12.604 -37.136 3.993 1.00 67.05 170 ILE B O 1
ATOM 3700 N N . ILE B 1 178 ? -14.164 -35.672 3.304 1.00 70.59 171 ILE B N 1
ATOM 3701 C CA . ILE B 1 178 ? -14.763 -36.641 2.390 1.00 70.70 171 ILE B CA 1
ATOM 3702 C C . ILE B 1 178 ? -13.766 -37.036 1.311 1.00 69.61 171 ILE B C 1
ATOM 3703 O O . ILE B 1 178 ? -13.656 -38.212 0.942 1.00 69.93 171 ILE B O 1
ATOM 3708 N N . ALA B 1 179 ? -13.023 -36.061 0.789 1.00 65.64 172 ALA B N 1
ATOM 3709 C CA . ALA B 1 179 ? -12.011 -36.382 -0.207 1.00 65.45 172 ALA B CA 1
ATOM 3710 C C . ALA B 1 179 ? -10.940 -37.295 0.381 1.00 65.17 172 ALA B C 1
ATOM 3711 O O . ALA B 1 179 ? -10.572 -38.302 -0.235 1.00 61.78 172 ALA B O 1
ATOM 3713 N N . SER B 1 180 ? -10.453 -36.976 1.592 1.00 66.73 173 SER B N 1
ATOM 3714 C CA . SER B 1 180 ? -9.397 -37.774 2.218 1.00 71.25 173 SER B CA 1
ATOM 3715 C C . SER B 1 180 ? -9.839 -39.206 2.492 1.00 70.71 173 SER B C 1
ATOM 3716 O O . SER B 1 180 ? -9.024 -40.132 2.417 1.00 69.16 173 SER B O 1
ATOM 3719 N N . GLU B 1 181 ? -11.111 -39.411 2.819 1.00 69.49 174 GLU B N 1
ATOM 3720 C CA . GLU B 1 181 ? -11.556 -40.741 3.208 1.00 69.45 174 GLU B CA 1
ATOM 3721 C C . GLU B 1 181 ? -11.824 -41.621 1.998 1.00 67.04 174 GLU B C 1
ATOM 3722 O O . GLU B 1 181 ? -11.536 -42.824 2.025 1.00 64.12 174 GLU B O 1
ATOM 3728 N N . GLY B 1 182 ? -12.374 -41.043 0.930 1.00 68.11 175 GLY B N 1
ATOM 3729 C CA . GLY B 1 182 ? -12.573 -41.814 -0.284 1.00 65.43 175 GLY B CA 1
ATOM 3730 C C . GLY B 1 182 ? -11.259 -42.216 -0.920 1.00 67.59 175 GLY B C 1
ATOM 3731 O O . GLY B 1 182 ? -11.103 -43.349 -1.386 1.00 65.42 175 GLY B O 1
ATOM 3732 N N . VAL B 1 183 ? -10.297 -41.288 -0.949 1.00 69.35 176 VAL B N 1
ATOM 3733 C CA . VAL B 1 183 ? -8.969 -41.591 -1.476 1.00 68.73 176 VAL B CA 1
ATOM 3734 C C . VAL B 1 183 ? -8.306 -42.666 -0.626 1.00 70.42 176 VAL B C 1
ATOM 3735 O O . VAL B 1 183 ? -7.778 -43.658 -1.140 1.00 68.35 176 VAL B O 1
ATOM 3739 N N . GLU B 1 184 ? -8.329 -42.489 0.692 1.00 72.92 177 GLU B N 1
ATOM 3740 C CA . GLU B 1 184 ? -7.824 -43.540 1.561 1.00 80.57 177 GLU B CA 1
ATOM 3741 C C . GLU B 1 184 ? -8.463 -44.879 1.211 1.00 73.76 177 GLU B C 1
ATOM 3742 O O . GLU B 1 184 ? -7.763 -45.851 0.907 1.00 72.37 177 GLU B O 1
ATOM 3748 N N . LYS B 1 185 ? -9.797 -44.930 1.193 1.00 69.30 178 LYS B N 1
ATOM 3749 C CA . LYS B 1 185 ? -10.476 -46.211 1.017 1.00 70.84 178 LYS B CA 1
ATOM 3750 C C . LYS B 1 185 ? -10.126 -46.862 -0.322 1.00 68.90 178 LYS B C 1
ATOM 3751 O O . LYS B 1 185 ? -9.932 -48.081 -0.390 1.00 70.23 178 LYS B O 1
ATOM 3757 N N . PHE B 1 186 ? -10.011 -46.070 -1.394 1.00 66.63 179 PHE B N 1
ATOM 3758 C CA . PHE B 1 186 ? -9.795 -46.636 -2.723 1.00 65.01 179 PHE B CA 1
ATOM 3759 C C . PHE B 1 186 ? -8.324 -46.906 -3.033 1.00 67.91 179 PHE B C 1
ATOM 3760 O O . PHE B 1 186 ? -8.028 -47.755 -3.883 1.00 64.34 179 PHE B O 1
ATOM 3768 N N . LYS B 1 187 ? -7.399 -46.200 -2.378 1.00 75.31 180 LYS B N 1
ATOM 3769 C CA . LYS B 1 187 ? -5.997 -46.608 -2.415 1.00 82.54 180 LYS B CA 1
ATOM 3770 C C . LYS B 1 187 ? -5.800 -47.958 -1.731 1.00 88.22 180 LYS B C 1
ATOM 3771 O O . LYS B 1 187 ? -4.951 -48.755 -2.147 1.00 90.27 180 LYS B O 1
ATOM 3777 N N . ASN B 1 188 ? -6.569 -48.226 -0.668 1.00 90.17 181 ASN B N 1
ATOM 3778 C CA . ASN B 1 188 ? -6.462 -49.506 0.029 1.00 94.27 181 ASN B CA 1
ATOM 3779 C C . ASN B 1 188 ? -6.909 -50.665 -0.852 1.00 92.94 181 ASN B C 1
ATOM 3780 O O . ASN B 1 188 ? -6.345 -51.761 -0.770 1.00 96.09 181 ASN B O 1
ATOM 3785 N N . GLU B 1 189 ? -7.921 -50.453 -1.688 1.00 86.88 182 GLU B N 1
ATOM 3786 C CA . GLU B 1 189 ? -8.350 -51.467 -2.636 1.00 78.99 182 GLU B CA 1
ATOM 3787 C C . GLU B 1 189 ? -7.547 -51.432 -3.925 1.00 73.71 182 GLU B C 1
ATOM 3788 O O . GLU B 1 189 ? -7.919 -52.108 -4.888 1.00 73.88 182 GLU B O 1
ATOM 3794 N N . ASN B 1 190 ? -6.465 -50.655 -3.960 1.00 73.68 183 ASN B N 1
ATOM 3795 C CA . ASN B 1 190 ? -5.578 -50.531 -5.121 1.00 74.58 183 ASN B CA 1
ATOM 3796 C C . ASN B 1 190 ? -6.352 -50.262 -6.415 1.00 72.85 183 ASN B C 1
ATOM 3797 O O . ASN B 1 190 ? -6.117 -50.880 -7.457 1.00 73.30 183 ASN B O 1
ATOM 3802 N N . PHE B 1 191 ? -7.285 -49.321 -6.351 1.00 67.68 184 PHE B N 1
ATOM 3803 C CA . PHE B 1 191 ? -7.810 -48.767 -7.589 1.00 68.00 184 PHE B CA 1
ATOM 3804 C C . PHE B 1 191 ? -6.699 -48.018 -8.316 1.00 66.92 184 PHE B C 1
ATOM 3805 O O . PHE B 1 191 ? -5.755 -47.512 -7.703 1.00 58.70 184 PHE B O 1
ATOM 3813 N N . GLU B 1 192 ? -6.792 -47.973 -9.642 1.00 63.64 185 GLU B N 1
ATOM 3814 C CA . GLU B 1 192 ? -5.757 -47.288 -10.400 1.00 64.05 185 GLU B CA 1
ATOM 3815 C C . GLU B 1 192 ? -6.126 -45.860 -10.788 1.00 60.80 185 GLU B C 1
ATOM 3816 O O . GLU B 1 192 ? -5.243 -45.003 -10.850 1.00 57.64 185 GLU B O 1
ATOM 3822 N N . ILE B 1 193 ? -7.394 -45.593 -11.082 1.00 59.87 186 ILE B N 1
ATOM 3823 C CA . ILE B 1 193 ? -7.881 -44.264 -11.426 1.00 56.61 186 ILE B CA 1
ATOM 3824 C C . ILE B 1 193 ? -8.842 -43.854 -10.318 1.00 56.02 186 ILE B C 1
ATOM 3825 O O . ILE B 1 193 ? -9.930 -44.428 -10.182 1.00 54.19 186 ILE B O 1
ATOM 3830 N N . ILE B 1 194 ? -8.432 -42.892 -9.509 1.00 54.13 187 ILE B N 1
ATOM 3831 C CA . ILE B 1 194 ? -9.220 -42.423 -8.379 1.00 52.83 187 ILE B CA 1
ATOM 3832 C C . ILE B 1 194 ? -9.616 -40.989 -8.706 1.00 50.49 187 ILE B C 1
ATOM 3833 O O . ILE B 1 194 ? -8.786 -40.076 -8.643 1.00 49.30 187 ILE B O 1
ATOM 3838 N N . ILE B 1 195 ? -10.873 -40.787 -9.093 1.00 51.16 188 ILE B N 1
ATOM 3839 C CA . ILE B 1 195 ? -11.342 -39.506 -9.624 1.00 49.59 188 ILE B CA 1
ATOM 3840 C C . ILE B 1 195 ? -12.128 -38.788 -8.534 1.00 50.29 188 ILE B C 1
ATOM 3841 O O . ILE B 1 195 ? -13.204 -39.235 -8.126 1.00 46.81 188 ILE B O 1
ATOM 3846 N N . VAL B 1 196 ? -11.604 -37.662 -8.065 1.00 52.77 189 VAL B N 1
ATOM 3847 C CA . VAL B 1 196 ? -12.237 -36.867 -7.015 1.00 51.50 189 VAL B CA 1
ATOM 3848 C C . VAL B 1 196 ? -12.946 -35.674 -7.653 1.00 49.06 189 VAL B C 1
ATOM 3849 O O . VAL B 1 196 ? -12.301 -34.809 -8.260 1.00 46.33 189 VAL B O 1
ATOM 3853 N N . ASP B 1 197 ? -14.271 -35.623 -7.507 1.00 50.71 190 ASP B N 1
ATOM 3854 C CA . ASP B 1 197 ? -15.083 -34.492 -7.969 1.00 55.05 190 ASP B CA 1
ATOM 3855 C C . ASP B 1 197 ? -15.225 -33.492 -6.831 1.00 59.30 190 ASP B C 1
ATOM 3856 O O . ASP B 1 197 ? -15.988 -33.718 -5.888 1.00 62.82 190 ASP B O 1
ATOM 3861 N N . THR B 1 198 ? -14.511 -32.370 -6.915 1.00 58.31 191 THR B N 1
ATOM 3862 C CA . THR B 1 198 ? -14.666 -31.382 -5.859 1.00 57.37 191 THR B CA 1
ATOM 3863 C C . THR B 1 198 ? -15.997 -30.651 -6.035 1.00 57.32 191 THR B C 1
ATOM 3864 O O . THR B 1 198 ? -16.769 -30.903 -6.970 1.00 55.30 191 THR B O 1
ATOM 3868 N N . SER B 1 199 ? -16.262 -29.739 -5.106 1.00 59.03 192 SER B N 1
ATOM 3869 C CA . SER B 1 199 ? -17.538 -29.044 -5.046 1.00 64.06 192 SER B CA 1
ATOM 3870 C C . SER B 1 199 ? -17.727 -28.131 -6.250 1.00 64.64 192 SER B C 1
ATOM 3871 O O . SER B 1 199 ? -16.794 -27.454 -6.690 1.00 68.46 192 SER B O 1
ATOM 3874 N N . GLY B 1 200 ? -18.946 -28.118 -6.784 1.00 65.25 193 GLY B N 1
ATOM 3875 C CA . GLY B 1 200 ? -19.223 -27.300 -7.950 1.00 68.46 193 GLY B CA 1
ATOM 3876 C C . GLY B 1 200 ? -19.969 -26.016 -7.644 1.00 72.23 193 GLY B C 1
ATOM 3877 O O . GLY B 1 200 ? -20.557 -25.413 -8.543 1.00 71.11 193 GLY B O 1
ATOM 3878 N N . ARG B 1 201 ? -19.930 -25.571 -6.386 1.00 75.56 194 ARG B N 1
ATOM 3879 C CA . ARG B 1 201 ? -20.772 -24.466 -5.945 1.00 83.27 194 ARG B CA 1
ATOM 3880 C C . ARG B 1 201 ? -20.247 -23.083 -6.341 1.00 87.31 194 ARG B C 1
ATOM 3881 O O . ARG B 1 201 ? -20.958 -22.089 -6.140 1.00 89.77 194 ARG B O 1
ATOM 3889 N N . HIS B 1 202 ? -19.051 -22.988 -6.921 1.00 83.97 195 HIS B N 1
ATOM 3890 C CA . HIS B 1 202 ? -18.354 -21.713 -7.026 1.00 79.01 195 HIS B CA 1
ATOM 3891 C C . HIS B 1 202 ? -18.723 -20.991 -8.313 1.00 77.54 195 HIS B C 1
ATOM 3892 O O . HIS B 1 202 ? -18.677 -21.573 -9.402 1.00 69.92 195 HIS B O 1
ATOM 3899 N N . LYS B 1 203 ? -19.104 -19.721 -8.169 1.00 82.60 196 LYS B N 1
ATOM 3900 C CA . LYS B 1 203 ? -19.280 -18.816 -9.295 1.00 82.41 196 LYS B CA 1
ATOM 3901 C C . LYS B 1 203 ? -18.032 -17.989 -9.582 1.00 82.74 196 LYS B C 1
ATOM 3902 O O . LYS B 1 203 ? -17.923 -17.410 -10.669 1.00 81.05 196 LYS B O 1
ATOM 3908 N N . GLN B 1 204 ? -17.084 -17.927 -8.647 1.00 86.80 197 GLN B N 1
ATOM 3909 C CA . GLN B 1 204 ? -15.891 -17.108 -8.800 1.00 88.56 197 GLN B CA 1
ATOM 3910 C C . GLN B 1 204 ? -14.639 -17.909 -8.470 1.00 87.21 197 GLN B C 1
ATOM 3911 O O . GLN B 1 204 ? -14.665 -18.867 -7.687 1.00 90.19 197 GLN B O 1
ATOM 3917 N N . GLU B 1 205 ? -13.528 -17.460 -9.054 1.00 82.18 198 GLU B N 1
ATOM 3918 C CA . GLU B 1 205 ? -12.265 -18.181 -8.954 1.00 83.04 198 GLU B CA 1
ATOM 3919 C C . GLU B 1 205 ? -11.711 -18.155 -7.532 1.00 83.63 198 GLU B C 1
ATOM 3920 O O . GLU B 1 205 ? -11.125 -19.144 -7.071 1.00 79.64 198 GLU B O 1
ATOM 3926 N N . ASP B 1 206 ? -11.895 -17.038 -6.821 1.00 86.79 199 ASP B N 1
ATOM 3927 C CA . ASP B 1 206 ? -11.385 -16.909 -5.458 1.00 89.82 199 ASP B CA 1
ATOM 3928 C C . ASP B 1 206 ? -11.773 -18.106 -4.598 1.00 85.74 199 ASP B C 1
ATOM 3929 O O . ASP B 1 206 ? -10.915 -18.797 -4.036 1.00 83.15 199 ASP B O 1
ATOM 3934 N N . SER B 1 207 ? -13.074 -18.360 -4.486 1.00 84.14 200 SER B N 1
ATOM 3935 C CA . SER B 1 207 ? -13.540 -19.449 -3.640 1.00 83.86 200 SER B CA 1
ATOM 3936 C C . SER B 1 207 ? -13.197 -20.812 -4.239 1.00 76.68 200 SER B C 1
ATOM 3937 O O . SER B 1 207 ? -12.865 -21.750 -3.497 1.00 72.23 200 SER B O 1
ATOM 3940 N N . LEU B 1 208 ? -13.257 -20.940 -5.576 1.00 75.71 201 LEU B N 1
ATOM 3941 C CA . LEU B 1 208 ? -12.908 -22.210 -6.213 1.00 72.68 201 LEU B CA 1
ATOM 3942 C C . LEU B 1 208 ? -11.480 -22.612 -5.867 1.00 70.82 201 LEU B C 1
ATOM 3943 O O . LEU B 1 208 ? -11.234 -23.700 -5.329 1.00 65.43 201 LEU B O 1
ATOM 3948 N N . PHE B 1 209 ? -10.530 -21.718 -6.142 1.00 74.93 202 PHE B N 1
ATOM 3949 C CA . PHE B 1 209 ? -9.125 -21.976 -5.850 1.00 76.88 202 PHE B CA 1
ATOM 3950 C C . PHE B 1 209 ? -8.870 -22.124 -4.351 1.00 74.35 202 PHE B C 1
ATOM 3951 O O . PHE B 1 209 ? -7.989 -22.892 -3.947 1.00 72.55 202 PHE B O 1
ATOM 3959 N N . GLU B 1 210 ? -9.627 -21.417 -3.512 1.00 76.89 203 GLU B N 1
ATOM 3960 C CA . GLU B 1 210 ? -9.440 -21.567 -2.072 1.00 81.17 203 GLU B CA 1
ATOM 3961 C C . GLU B 1 210 ? -9.660 -23.015 -1.654 1.00 75.15 203 GLU B C 1
ATOM 3962 O O . GLU B 1 210 ? -8.790 -23.630 -1.028 1.00 70.04 203 GLU B O 1
ATOM 3968 N N . GLU B 1 211 ? -10.803 -23.590 -2.041 1.00 73.08 204 GLU B N 1
ATOM 3969 C CA . GLU B 1 211 ? -11.087 -24.988 -1.726 1.00 78.08 204 GLU B CA 1
ATOM 3970 C C . GLU B 1 211 ? -10.148 -25.938 -2.460 1.00 71.56 204 GLU B C 1
ATOM 3971 O O . GLU B 1 211 ? -9.832 -27.016 -1.940 1.00 67.58 204 GLU B O 1
ATOM 3977 N N . MET B 1 212 ? -9.689 -25.559 -3.658 1.00 65.30 205 MET B N 1
ATOM 3978 C CA . MET B 1 212 ? -8.835 -26.460 -4.425 1.00 64.83 205 MET B CA 1
ATOM 3979 C C . MET B 1 212 ? -7.549 -26.768 -3.668 1.00 67.85 205 MET B C 1
ATOM 3980 O O . MET B 1 212 ? -7.169 -27.935 -3.515 1.00 67.80 205 MET B O 1
ATOM 3985 N N . LEU B 1 213 ? -6.868 -25.733 -3.180 1.00 69.63 206 LEU B N 1
ATOM 3986 C CA . LEU B 1 213 ? -5.629 -25.965 -2.449 1.00 73.84 206 LEU B CA 1
ATOM 3987 C C . LEU B 1 213 ? -5.875 -26.785 -1.183 1.00 71.44 206 LEU B C 1
ATOM 3988 O O . LEU B 1 213 ? -5.056 -27.636 -0.819 1.00 69.10 206 LEU B O 1
ATOM 3993 N N . GLN B 1 214 ? -7.019 -26.575 -0.525 1.00 71.74 207 GLN B N 1
ATOM 3994 C CA . GLN B 1 214 ? -7.288 -27.271 0.735 1.00 76.36 207 GLN B CA 1
ATOM 3995 C C . GLN B 1 214 ? -7.504 -28.761 0.501 1.00 76.19 207 GLN B C 1
ATOM 3996 O O . GLN B 1 214 ? -6.951 -29.599 1.222 1.00 80.99 207 GLN B O 1
ATOM 4002 N N . VAL B 1 215 ? -8.313 -29.110 -0.503 1.00 70.53 208 VAL B N 1
ATOM 4003 C CA . VAL B 1 215 ? -8.504 -30.520 -0.839 1.00 73.88 208 VAL B CA 1
ATOM 4004 C C . VAL B 1 215 ? -7.186 -31.145 -1.280 1.00 76.69 208 VAL B C 1
ATOM 4005 O O . VAL B 1 215 ? -6.813 -32.239 -0.829 1.00 73.39 208 VAL B O 1
ATOM 4009 N N . ALA B 1 216 ? -6.455 -30.445 -2.156 1.00 77.84 209 ALA B N 1
ATOM 4010 C CA . ALA B 1 216 ? -5.206 -30.964 -2.705 1.00 72.64 209 ALA B CA 1
ATOM 4011 C C . ALA B 1 216 ? -4.202 -31.290 -1.605 1.00 74.29 209 ALA B C 1
ATOM 4012 O O . ALA B 1 216 ? -3.656 -32.396 -1.563 1.00 77.24 209 ALA B O 1
ATOM 4014 N N . ASN B 1 217 ? -3.939 -30.335 -0.707 1.00 77.45 210 ASN B N 1
ATOM 4015 C CA . ASN B 1 217 ? -3.018 -30.597 0.400 1.00 81.34 210 ASN B CA 1
ATOM 4016 C C . ASN B 1 217 ? -3.411 -31.847 1.175 1.00 77.02 210 ASN B C 1
ATOM 4017 O O . ASN B 1 217 ? -2.544 -32.616 1.607 1.00 78.47 210 ASN B O 1
ATOM 4022 N N . ALA B 1 218 ? -4.717 -32.081 1.338 1.00 74.22 211 ALA B N 1
ATOM 4023 C CA . ALA B 1 218 ? -5.181 -33.246 2.089 1.00 78.60 211 ALA B CA 1
ATOM 4024 C C . ALA B 1 218 ? -4.969 -34.540 1.309 1.00 74.47 211 ALA B C 1
ATOM 4025 O O . ALA B 1 218 ? -4.474 -35.529 1.863 1.00 74.11 211 ALA B O 1
ATOM 4027 N N . ILE B 1 219 ? -5.333 -34.559 0.017 1.00 68.50 212 ILE B N 1
ATOM 4028 C CA . ILE B 1 219 ? -5.301 -35.809 -0.742 1.00 69.13 212 ILE B CA 1
ATOM 4029 C C . ILE B 1 219 ? -4.047 -35.977 -1.594 1.00 68.91 212 ILE B C 1
ATOM 4030 O O . ILE B 1 219 ? -3.825 -37.075 -2.128 1.00 66.67 212 ILE B O 1
ATOM 4035 N N . GLN B 1 220 ? -3.223 -34.944 -1.729 1.00 76.53 213 GLN B N 1
ATOM 4036 C CA . GLN B 1 220 ? -1.994 -34.994 -2.513 1.00 77.55 213 GLN B CA 1
ATOM 4037 C C . GLN B 1 220 ? -2.202 -35.528 -3.938 1.00 75.04 213 GLN B C 1
ATOM 4038 O O . GLN B 1 220 ? -1.553 -36.493 -4.343 1.00 77.85 213 GLN B O 1
ATOM 4044 N N . PRO B 1 221 ? -3.079 -34.897 -4.721 1.00 70.25 214 PRO B N 1
ATOM 4045 C CA . PRO B 1 221 ? -3.436 -35.471 -6.029 1.00 65.52 214 PRO B CA 1
ATOM 4046 C C . PRO B 1 221 ? -2.239 -35.591 -6.958 1.00 63.99 214 PRO B C 1
ATOM 4047 O O . PRO B 1 221 ? -1.253 -34.863 -6.838 1.00 61.63 214 PRO B O 1
ATOM 4051 N N . ASP B 1 222 ? -2.328 -36.535 -7.894 1.00 65.42 215 ASP B N 1
ATOM 4052 C CA . ASP B 1 222 ? -1.291 -36.633 -8.911 1.00 68.56 215 ASP B CA 1
ATOM 4053 C C . ASP B 1 222 ? -1.530 -35.667 -10.063 1.00 67.39 215 ASP B C 1
ATOM 4054 O O . ASP B 1 222 ? -0.617 -35.435 -10.863 1.00 63.90 215 ASP B O 1
ATOM 4059 N N . ASN B 1 223 ? -2.723 -35.080 -10.136 1.00 67.96 216 ASN B N 1
ATOM 4060 C CA . ASN B 1 223 ? -3.158 -34.274 -11.266 1.00 64.58 216 ASN B CA 1
ATOM 4061 C C . ASN B 1 223 ? -4.395 -33.486 -10.853 1.00 60.70 216 ASN B C 1
ATOM 4062 O O . ASN B 1 223 ? -5.266 -34.012 -10.154 1.00 62.76 216 ASN B O 1
ATOM 4067 N N . ILE B 1 224 ? -4.470 -32.232 -11.282 1.00 53.89 217 ILE B N 1
ATOM 4068 C CA . ILE B 1 224 ? -5.644 -31.399 -11.047 1.00 54.14 217 ILE B CA 1
ATOM 4069 C C . ILE B 1 224 ? -6.180 -30.917 -12.396 1.00 53.69 217 ILE B C 1
ATOM 4070 O O . ILE B 1 224 ? -5.441 -30.316 -13.184 1.00 49.78 217 ILE B O 1
ATOM 4075 N N . VAL B 1 225 ? -7.467 -31.162 -12.639 1.00 50.56 218 VAL B N 1
ATOM 4076 C CA . VAL B 1 225 ? -8.132 -30.862 -13.899 1.00 49.26 218 VAL B CA 1
ATOM 4077 C C . VAL B 1 225 ? -9.090 -29.699 -13.686 1.00 50.19 218 VAL B C 1
ATOM 4078 O O . VAL B 1 225 ? -10.054 -29.810 -12.919 1.00 48.41 218 VAL B O 1
ATOM 4082 N N . TYR B 1 226 ? -8.836 -28.592 -14.380 1.00 54.56 219 TYR B N 1
ATOM 4083 C CA . TYR B 1 226 ? -9.750 -27.458 -14.436 1.00 52.58 219 TYR B CA 1
ATOM 4084 C C . TYR B 1 226 ? -10.679 -27.650 -15.631 1.00 53.30 219 TYR B C 1
ATOM 4085 O O . TYR B 1 226 ? -10.207 -27.840 -16.754 1.00 54.92 219 TYR B O 1
ATOM 4094 N N . VAL B 1 227 ? -11.991 -27.626 -15.389 1.00 53.51 220 VAL B N 1
ATOM 4095 C CA . VAL B 1 227 ? -12.993 -27.802 -16.439 1.00 49.24 220 VAL B CA 1
ATOM 4096 C C . VAL B 1 227 ? -13.492 -26.431 -16.862 1.00 50.37 220 VAL B C 1
ATOM 4097 O O . VAL B 1 227 ? -13.931 -25.637 -16.021 1.00 56.70 220 VAL B O 1
ATOM 4101 N N . MET B 1 228 ? -13.439 -26.162 -18.167 1.00 47.26 221 MET B N 1
ATOM 4102 C CA . MET B 1 228 ? -13.683 -24.838 -18.722 1.00 48.55 221 MET B CA 1
ATOM 4103 C C . MET B 1 228 ? -14.689 -24.901 -19.858 1.00 47.95 221 MET B C 1
ATOM 4104 O O . MET B 1 228 ? -14.525 -25.685 -20.797 1.00 50.60 221 MET B O 1
ATOM 4109 N N . ASP B 1 229 ? -15.718 -24.064 -19.768 1.00 48.46 222 ASP B N 1
ATOM 4110 C CA . ASP B 1 229 ? -16.752 -23.967 -20.788 1.00 45.84 222 ASP B CA 1
ATOM 4111 C C . ASP B 1 229 ? -16.236 -23.124 -21.948 1.00 44.51 222 ASP B C 1
ATOM 4112 O O . ASP B 1 229 ? -15.910 -21.948 -21.759 1.00 42.95 222 ASP B O 1
ATOM 4117 N N . ALA B 1 230 ? -16.181 -23.724 -23.149 1.00 41.61 223 ALA B N 1
ATOM 4118 C CA . ALA B 1 230 ? -15.642 -23.058 -24.328 1.00 42.38 223 ALA B CA 1
ATOM 4119 C C . ALA B 1 230 ? -16.492 -21.891 -24.806 1.00 42.48 223 ALA B C 1
ATOM 4120 O O . ALA B 1 230 ? -15.991 -21.062 -25.565 1.00 46.88 223 ALA B O 1
ATOM 4122 N N . SER B 1 231 ? -17.763 -21.819 -24.409 1.00 43.54 224 SER B N 1
ATOM 4123 C CA . SER B 1 231 ? -18.612 -20.679 -24.752 1.00 50.47 224 SER B CA 1
ATOM 4124 C C . SER B 1 231 ? -17.968 -19.329 -24.451 1.00 49.37 224 SER B C 1
ATOM 4125 O O . SER B 1 231 ? -18.467 -18.300 -24.912 1.00 49.32 224 SER B O 1
ATOM 4128 N N . ILE B 1 232 ? -16.928 -19.300 -23.621 1.00 51.29 225 ILE B N 1
ATOM 4129 C CA . ILE B 1 232 ? -16.322 -18.045 -23.201 1.00 53.39 225 ILE B CA 1
ATOM 4130 C C . ILE B 1 232 ? -15.353 -17.524 -24.254 1.00 47.34 225 ILE B C 1
ATOM 4131 O O . ILE B 1 232 ? -14.990 -16.338 -24.228 1.00 45.73 225 ILE B O 1
ATOM 4136 N N . GLY B 1 233 ? -14.924 -18.388 -25.175 1.00 36.75 226 GLY B N 1
ATOM 4137 C CA . GLY B 1 233 ? -14.037 -17.964 -26.235 1.00 36.13 226 GLY B CA 1
ATOM 4138 C C . GLY B 1 233 ? -12.675 -17.558 -25.720 1.00 41.21 226 GLY B C 1
ATOM 4139 O O . GLY B 1 233 ? -12.095 -18.201 -24.832 1.00 42.17 226 GLY B O 1
ATOM 4140 N N . GLN B 1 234 ? -12.143 -16.471 -26.293 1.00 34.26 227 GLN B N 1
ATOM 4141 C CA . GLN B 1 234 ? -10.786 -16.068 -25.960 1.00 38.33 227 GLN B CA 1
ATOM 4142 C C . GLN B 1 234 ? -10.644 -15.547 -24.520 1.00 40.30 227 GLN B C 1
ATOM 4143 O O . GLN B 1 234 ? -9.524 -15.282 -24.077 1.00 41.44 227 GLN B O 1
ATOM 4149 N N . ALA B 1 235 ? -11.727 -15.415 -23.768 1.00 41.01 228 ALA B N 1
ATOM 4150 C CA . ALA B 1 235 ? -11.555 -15.113 -22.355 1.00 46.92 228 ALA B CA 1
ATOM 4151 C C . ALA B 1 235 ? -11.099 -16.325 -21.542 1.00 46.91 228 ALA B C 1
ATOM 4152 O O . ALA B 1 235 ? -10.753 -16.169 -20.374 1.00 44.44 228 ALA B O 1
ATOM 4154 N N . CYS B 1 236 ? -11.035 -17.518 -22.130 1.00 46.72 229 CYS B N 1
ATOM 4155 C CA . CYS B 1 236 ? -10.442 -18.642 -21.405 1.00 48.25 229 CYS B CA 1
ATOM 4156 C C . CYS B 1 236 ? -8.986 -18.382 -21.035 1.00 51.64 229 CYS B C 1
ATOM 4157 O O . CYS B 1 236 ? -8.476 -18.990 -20.086 1.00 50.96 229 CYS B O 1
ATOM 4160 N N . GLU B 1 237 ? -8.296 -17.508 -21.777 1.00 49.63 230 GLU B N 1
ATOM 4161 C CA . GLU B 1 237 ? -6.883 -17.254 -21.510 1.00 47.84 230 GLU B CA 1
ATOM 4162 C C . GLU B 1 237 ? -6.666 -16.760 -20.082 1.00 51.14 230 GLU B C 1
ATOM 4163 O O . GLU B 1 237 ? -5.849 -17.311 -19.334 1.00 47.66 230 GLU B O 1
ATOM 4169 N N . ALA B 1 238 ? -7.377 -15.701 -19.694 1.00 54.38 231 ALA B N 1
ATOM 4170 C CA . ALA B 1 238 ? -7.225 -15.182 -18.342 1.00 53.46 231 ALA B CA 1
ATOM 4171 C C . ALA B 1 238 ? -7.575 -16.252 -17.315 1.00 59.18 231 ALA B C 1
ATOM 4172 O O . ALA B 1 238 ? -6.888 -16.401 -16.298 1.00 65.76 231 ALA B O 1
ATOM 4174 N N . GLN B 1 239 ? -8.615 -17.036 -17.590 1.00 57.30 232 GLN B N 1
ATOM 4175 C CA . GLN B 1 239 ? -9.037 -18.056 -16.640 1.00 66.23 232 GLN B CA 1
ATOM 4176 C C . GLN B 1 239 ? -8.037 -19.209 -16.562 1.00 62.29 232 GLN B C 1
ATOM 4177 O O . GLN B 1 239 ? -7.741 -19.701 -15.468 1.00 66.86 232 GLN B O 1
ATOM 4183 N N . ALA B 1 240 ? -7.502 -19.658 -17.699 1.00 52.34 233 ALA B N 1
ATOM 4184 C CA . ALA B 1 240 ? -6.512 -20.727 -17.647 1.00 50.39 233 ALA B CA 1
ATOM 4185 C C . ALA B 1 240 ? -5.204 -20.237 -17.031 1.00 52.47 233 ALA B C 1
ATOM 4186 O O . ALA B 1 240 ? -4.524 -20.991 -16.317 1.00 54.17 233 ALA B O 1
ATOM 4188 N N . LYS B 1 241 ? -4.821 -18.988 -17.313 1.00 50.67 234 LYS B N 1
ATOM 4189 C CA . LYS B 1 241 ? -3.637 -18.429 -16.682 1.00 53.44 234 LYS B CA 1
ATOM 4190 C C . LYS B 1 241 ? -3.743 -18.485 -15.156 1.00 55.04 234 LYS B C 1
ATOM 4191 O O . LYS B 1 241 ? -2.809 -18.925 -14.472 1.00 57.42 234 LYS B O 1
ATOM 4197 N N . ALA B 1 242 ? -4.883 -18.057 -14.605 1.00 54.42 235 ALA B N 1
ATOM 4198 C CA . ALA B 1 242 ? -5.019 -18.006 -13.152 1.00 60.87 235 ALA B CA 1
ATOM 4199 C C . ALA B 1 242 ? -4.903 -19.398 -12.535 1.00 64.10 235 ALA B C 1
ATOM 4200 O O . ALA B 1 242 ? -4.231 -19.581 -11.513 1.00 71.40 235 ALA B O 1
ATOM 4202 N N . PHE B 1 243 ? -5.538 -20.391 -13.151 1.00 58.29 236 PHE B N 1
ATOM 4203 C CA . PHE B 1 243 ? -5.447 -21.760 -12.652 1.00 60.20 236 PHE B CA 1
ATOM 4204 C C . PHE B 1 243 ? -4.004 -22.262 -12.649 1.00 62.76 236 PHE B C 1
ATOM 4205 O O . PHE B 1 243 ? -3.551 -22.876 -11.675 1.00 59.04 236 PHE B O 1
ATOM 4213 N N . LYS B 1 244 ? -3.256 -21.975 -13.718 1.00 64.79 237 LYS B N 1
ATOM 4214 C CA . LYS B 1 244 ? -1.945 -22.588 -13.901 1.00 64.11 237 LYS B CA 1
ATOM 4215 C C . LYS B 1 244 ? -0.926 -22.039 -12.918 1.00 63.45 237 LYS B C 1
ATOM 4216 O O . LYS B 1 244 ? -0.020 -22.765 -12.485 1.00 65.51 237 LYS B O 1
ATOM 4222 N N . ASP B 1 245 ? -1.043 -20.759 -12.567 1.00 64.56 238 ASP B N 1
ATOM 4223 C CA . ASP B 1 245 ? -0.109 -20.195 -11.603 1.00 72.86 238 ASP B CA 1
ATOM 4224 C C . ASP B 1 245 ? -0.272 -20.832 -10.232 1.00 68.77 238 ASP B C 1
ATOM 4225 O O . ASP B 1 245 ? 0.684 -20.855 -9.452 1.00 68.97 238 ASP B O 1
ATOM 4230 N N . LYS B 1 246 ? -1.448 -21.384 -9.945 1.00 66.24 239 LYS B N 1
ATOM 4231 C CA . LYS B 1 246 ? -1.790 -21.885 -8.619 1.00 69.87 239 LYS B CA 1
ATOM 4232 C C . LYS B 1 246 ? -1.560 -23.377 -8.448 1.00 67.96 239 LYS B C 1
ATOM 4233 O O . LYS B 1 246 ? -1.744 -23.889 -7.343 1.00 67.31 239 LYS B O 1
ATOM 4239 N N . VAL B 1 247 ? -1.180 -24.094 -9.499 1.00 66.91 240 VAL B N 1
ATOM 4240 C CA . VAL B 1 247 ? -1.068 -25.544 -9.420 1.00 69.57 240 VAL B CA 1
ATOM 4241 C C . VAL B 1 247 ? 0.305 -25.969 -9.920 1.00 71.08 240 VAL B C 1
ATOM 4242 O O . VAL B 1 247 ? 0.902 -25.315 -10.777 1.00 68.57 240 VAL B O 1
ATOM 4246 N N . ASP B 1 248 ? 0.816 -27.066 -9.363 1.00 76.90 241 ASP B N 1
ATOM 4247 C CA . ASP B 1 248 ? 2.061 -27.637 -9.867 1.00 84.46 241 ASP B CA 1
ATOM 4248 C C . ASP B 1 248 ? 1.817 -28.439 -11.145 1.00 82.29 241 ASP B C 1
ATOM 4249 O O . ASP B 1 248 ? 2.447 -28.189 -12.179 1.00 82.29 241 ASP B O 1
ATOM 4254 N N . VAL B 1 249 ? 0.892 -29.397 -11.100 1.00 79.45 242 VAL B N 1
ATOM 4255 C CA . VAL B 1 249 ? 0.553 -30.234 -12.246 1.00 73.90 242 VAL B CA 1
ATOM 4256 C C . VAL B 1 249 ? -0.863 -29.875 -12.679 1.00 70.51 242 VAL B C 1
ATOM 4257 O O . VAL B 1 249 ? -1.840 -30.236 -12.012 1.00 71.88 242 VAL B O 1
ATOM 4261 N N . ALA B 1 250 ? -0.983 -29.184 -13.807 1.00 66.35 243 ALA B N 1
ATOM 4262 C CA . ALA B 1 250 ? -2.246 -28.588 -14.225 1.00 63.18 243 ALA B CA 1
ATOM 4263 C C . ALA B 1 250 ? -2.672 -29.166 -15.567 1.00 58.87 243 ALA B C 1
ATOM 4264 O O . ALA B 1 250 ? -1.915 -29.117 -16.542 1.00 58.82 243 ALA B O 1
ATOM 4266 N N . SER B 1 251 ? -3.878 -29.713 -15.614 1.00 53.58 244 SER B N 1
ATOM 4267 C CA . SER B 1 251 ? -4.506 -30.102 -16.861 1.00 49.13 244 SER B CA 1
ATOM 4268 C C . SER B 1 251 ? -5.825 -29.357 -16.987 1.00 44.44 244 SER B C 1
ATOM 4269 O O . SER B 1 251 ? -6.407 -28.901 -15.996 1.00 46.97 244 SER B O 1
ATOM 4272 N N . VAL B 1 252 ? -6.273 -29.212 -18.222 1.00 39.92 245 VAL B N 1
ATOM 4273 C CA . VAL B 1 252 ? -7.513 -28.519 -18.542 1.00 42.34 245 VAL B CA 1
ATOM 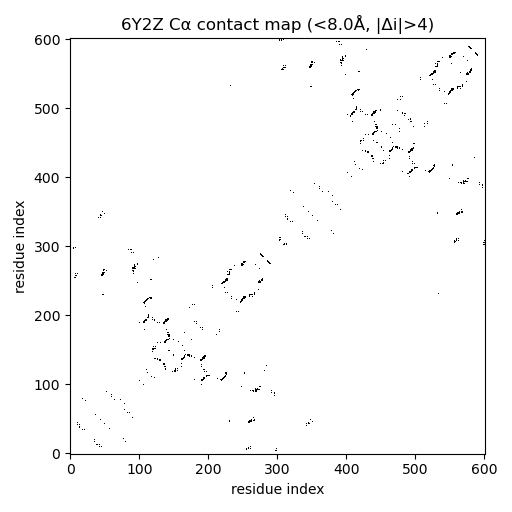4274 C C . VAL B 1 252 ? -8.342 -29.423 -19.433 1.00 39.71 245 VAL B C 1
ATOM 4275 O O . VAL B 1 252 ? -7.809 -30.069 -20.345 1.00 39.30 245 VAL B O 1
ATOM 4279 N N . ILE B 1 253 ? -9.645 -29.465 -19.178 1.00 40.72 246 ILE B N 1
ATOM 4280 C CA . ILE B 1 253 ? -10.592 -30.103 -20.082 1.00 40.95 246 ILE B CA 1
ATOM 4281 C C . ILE B 1 253 ? -11.559 -29.030 -20.554 1.00 40.14 246 ILE B C 1
ATOM 4282 O O . ILE B 1 253 ? -12.143 -28.313 -19.735 1.00 38.57 246 ILE B O 1
ATOM 4287 N N . VAL B 1 254 ? -11.683 -28.892 -21.873 1.00 43.01 247 VAL B N 1
ATOM 4288 C CA . VAL B 1 254 ? -12.526 -27.875 -22.489 1.00 46.13 247 VAL B CA 1
ATOM 4289 C C . VAL B 1 254 ? -13.809 -28.532 -22.965 1.00 46.21 247 VAL B C 1
ATOM 4290 O O . VAL B 1 254 ? -13.775 -29.471 -23.770 1.00 46.87 247 VAL B O 1
ATOM 4294 N N . THR B 1 255 ? -14.934 -28.015 -22.490 1.00 46.05 248 THR B N 1
ATOM 4295 C CA . THR B 1 255 ? -16.246 -28.588 -22.725 1.00 46.74 248 THR B CA 1
ATOM 4296 C C . THR B 1 255 ? -17.102 -27.609 -23.514 1.00 46.84 248 THR B C 1
ATOM 4297 O O . THR B 1 255 ? -16.739 -26.445 -23.704 1.00 45.53 248 THR B O 1
ATOM 4301 N N . LYS B 1 256 ? -18.257 -28.113 -23.959 1.00 47.78 249 LYS B N 1
ATOM 4302 C CA . LYS B 1 256 ? -19.261 -27.335 -24.683 1.00 49.74 249 LYS B CA 1
ATOM 4303 C C . LYS B 1 256 ? -18.679 -26.680 -25.928 1.00 49.72 249 LYS B C 1
ATOM 4304 O O . LYS B 1 256 ? -19.103 -25.601 -26.336 1.00 49.64 249 LYS B O 1
ATOM 4310 N N . LEU B 1 257 ? -17.699 -27.348 -26.534 1.00 51.36 250 LEU B N 1
ATOM 4311 C CA . LEU B 1 257 ? -17.183 -26.915 -27.824 1.00 48.05 250 LEU B CA 1
ATOM 4312 C C . LEU B 1 257 ? -18.246 -26.999 -28.906 1.00 56.67 250 LEU B C 1
ATOM 4313 O O . LEU B 1 257 ? -18.350 -26.103 -29.752 1.00 60.53 250 LEU B O 1
ATOM 4318 N N . ASP B 1 258 ? -19.041 -28.071 -28.899 1.00 64.73 251 ASP B N 1
ATOM 4319 C CA . ASP B 1 258 ? -19.767 -28.475 -30.106 1.00 73.20 251 ASP B CA 1
ATOM 4320 C C . ASP B 1 258 ? -20.833 -27.464 -30.516 1.00 75.67 251 ASP B C 1
ATOM 4321 O O . ASP B 1 258 ? -21.096 -27.312 -31.715 1.00 77.89 251 ASP B O 1
ATOM 4326 N N . GLY B 1 259 ? -21.407 -26.719 -29.563 1.00 76.24 252 GLY B N 1
ATOM 4327 C CA . GLY B 1 259 ? -22.660 -26.014 -29.805 1.00 80.68 252 GLY B CA 1
ATOM 4328 C C . GLY B 1 259 ? -22.643 -24.585 -30.363 1.00 82.44 252 GLY B C 1
ATOM 4329 O O . GLY B 1 259 ? -23.725 -24.069 -30.652 1.00 83.67 252 GLY B O 1
ATOM 4330 N N . HIS B 1 260 ? -21.493 -23.917 -30.521 1.00 78.66 253 HIS B N 1
ATOM 4331 C CA . HIS B 1 260 ? -21.480 -22.485 -30.842 1.00 69.13 253 HIS B CA 1
ATOM 4332 C C . HIS B 1 260 ? -20.164 -22.133 -31.545 1.00 55.64 253 HIS B C 1
ATOM 4333 O O . HIS B 1 260 ? -19.288 -22.982 -31.739 1.00 49.48 253 HIS B O 1
ATOM 4340 N N . ALA B 1 261 ? -19.996 -20.842 -31.848 1.00 49.69 254 ALA B N 1
ATOM 4341 C CA . ALA B 1 261 ? -18.995 -20.347 -32.798 1.00 42.14 254 ALA B CA 1
ATOM 4342 C C . ALA B 1 261 ? -17.607 -20.081 -32.213 1.00 39.03 254 ALA B C 1
ATOM 4343 O O . ALA B 1 261 ? -16.662 -19.907 -32.991 1.00 34.67 254 ALA B O 1
ATOM 4345 N N . LYS B 1 262 ? -17.442 -20.063 -30.885 1.00 33.07 255 LYS B N 1
ATOM 4346 C CA . LYS B 1 262 ? -16.212 -19.583 -30.271 1.00 33.89 255 LYS B CA 1
ATOM 4347 C C . LYS B 1 262 ? -15.294 -20.695 -29.766 1.00 39.54 255 LYS B C 1
ATOM 4348 O O . LYS B 1 262 ? -14.386 -20.413 -28.978 1.00 36.79 255 LYS B O 1
ATOM 4354 N N . GLY B 1 263 ? -15.475 -21.940 -30.222 1.00 36.16 256 GLY B N 1
ATOM 4355 C CA . GLY B 1 263 ? -14.630 -23.018 -29.729 1.00 35.93 256 GLY B CA 1
ATOM 4356 C C . GLY B 1 263 ? -13.170 -22.873 -30.116 1.00 36.59 256 GLY B C 1
ATOM 4357 O O . GLY B 1 263 ? -12.273 -23.191 -29.328 1.00 38.79 256 GLY B O 1
ATOM 4358 N N . GLY B 1 264 ? -12.903 -22.399 -31.333 1.00 37.18 257 GLY B N 1
ATOM 4359 C CA . GLY B 1 264 ? -11.519 -22.211 -31.733 1.00 32.02 257 GLY B CA 1
ATOM 4360 C C . GLY B 1 264 ? -10.806 -21.178 -30.883 1.00 30.70 257 GLY B C 1
ATOM 4361 O O . GLY B 1 264 ? -9.648 -21.368 -30.496 1.00 33.87 257 GLY B O 1
ATOM 4362 N N . GLY B 1 265 ? -11.489 -20.073 -30.571 1.00 33.26 258 GLY B N 1
ATOM 4363 C CA . GLY B 1 265 ? -10.906 -19.079 -29.692 1.00 32.31 258 GLY B CA 1
ATOM 4364 C C . GLY B 1 265 ? -10.620 -19.605 -28.296 1.00 35.55 258 GLY B C 1
ATOM 4365 O O . GLY B 1 265 ? -9.631 -19.224 -27.670 1.00 34.83 258 GLY B O 1
ATOM 4366 N N . ALA B 1 266 ? -11.475 -20.488 -27.786 1.00 35.72 259 ALA B N 1
ATOM 4367 C CA . ALA B 1 266 ? -11.242 -20.999 -26.436 1.00 32.93 259 ALA B CA 1
ATOM 4368 C C . ALA B 1 266 ? -10.033 -21.925 -26.415 1.00 36.99 259 ALA B C 1
ATOM 4369 O O . ALA B 1 266 ? -9.153 -21.796 -25.554 1.00 37.35 259 ALA B O 1
ATOM 4371 N N . LEU B 1 267 ? -9.953 -22.842 -27.393 1.00 35.21 260 LEU B N 1
ATOM 4372 C CA . LEU B 1 267 ? -8.829 -23.773 -27.440 1.00 32.49 260 LEU B CA 1
ATOM 4373 C C . LEU B 1 267 ? -7.512 -23.040 -27.668 1.00 38.32 260 LEU B C 1
ATOM 4374 O O . LEU B 1 267 ? -6.487 -23.384 -27.065 1.00 39.79 260 LEU B O 1
ATOM 4379 N N . SER B 1 268 ? -7.515 -22.013 -28.527 1.00 35.63 261 SER B N 1
ATOM 4380 C CA . SER B 1 268 ? -6.273 -21.280 -28.748 1.00 33.50 261 SER B CA 1
ATOM 4381 C C . SER B 1 268 ? -5.930 -20.403 -27.551 1.00 31.34 261 SER B C 1
ATOM 4382 O O . SER B 1 268 ? -4.748 -20.204 -27.258 1.00 37.10 261 SER B O 1
ATOM 4385 N N . ALA B 1 269 ? -6.935 -19.899 -26.830 1.00 39.38 262 ALA B N 1
ATOM 4386 C CA . ALA B 1 269 ? -6.646 -19.136 -25.607 1.00 42.66 262 ALA B CA 1
ATOM 4387 C C . ALA B 1 269 ? -6.004 -20.012 -24.535 1.00 42.37 262 ALA B C 1
ATOM 4388 O O . ALA B 1 269 ? -5.047 -19.597 -23.873 1.00 35.38 262 ALA B O 1
ATOM 4390 N N . VAL B 1 270 ? -6.499 -21.234 -24.354 1.00 39.90 263 VAL B N 1
ATOM 4391 C CA . VAL B 1 270 ? -5.880 -22.109 -23.364 1.00 42.06 263 VAL B CA 1
ATOM 4392 C C . VAL B 1 270 ? -4.472 -22.482 -23.801 1.00 40.88 263 VAL B C 1
ATOM 4393 O O . VAL B 1 270 ? -3.528 -22.444 -23.000 1.00 47.94 263 VAL B O 1
ATOM 4397 N N . ALA B 1 271 ? -4.296 -22.804 -25.084 1.00 37.95 264 ALA B N 1
ATOM 4398 C CA . ALA B 1 271 ? -2.974 -23.191 -25.564 1.00 38.68 264 ALA B CA 1
ATOM 4399 C C . ALA B 1 271 ? -1.979 -22.052 -25.441 1.00 34.86 264 ALA B C 1
ATOM 4400 O O . ALA B 1 271 ? -0.789 -22.297 -25.226 1.00 41.19 264 ALA B O 1
ATOM 4402 N N . ALA B 1 272 ? -2.444 -20.806 -25.582 1.00 38.48 265 ALA B N 1
ATOM 4403 C CA . ALA B 1 272 ? -1.569 -19.651 -25.394 1.00 38.74 265 ALA B CA 1
ATOM 4404 C C . ALA B 1 272 ? -0.992 -19.584 -23.981 1.00 40.70 265 ALA B C 1
ATOM 4405 O O . ALA B 1 272 ? 0.086 -19.021 -23.788 1.00 44.57 265 ALA B O 1
ATOM 4407 N N . THR B 1 273 ? -1.680 -20.139 -22.984 1.00 40.30 266 THR B N 1
ATOM 4408 C CA . THR B 1 273 ? -1.133 -20.158 -21.628 1.00 42.77 266 THR B CA 1
ATOM 4409 C C . THR B 1 273 ? -0.239 -21.369 -21.349 1.00 46.21 266 THR B C 1
ATOM 4410 O O . THR B 1 273 ? 0.348 -21.438 -20.264 1.00 48.67 266 THR B O 1
ATOM 4414 N N . LYS B 1 274 ? -0.103 -22.308 -22.297 1.00 44.32 267 LYS B N 1
ATOM 4415 C CA . LYS B 1 274 ? 0.742 -23.497 -22.133 1.00 47.14 267 LYS B CA 1
ATOM 4416 C C . LYS B 1 274 ? 0.188 -24.440 -21.067 1.00 50.44 267 LYS B C 1
ATOM 4417 O O . LYS B 1 274 ? 0.935 -25.130 -20.368 1.00 51.79 267 LYS B O 1
ATOM 4423 N N . SER B 1 275 ? -1.132 -24.446 -20.941 1.00 48.95 268 SER B N 1
ATOM 4424 C CA . SER B 1 275 ? -1.836 -25.396 -20.112 1.00 46.90 268 SER B CA 1
ATOM 4425 C C . SER B 1 275 ? -2.272 -26.572 -20.972 1.00 48.42 268 SER B C 1
ATOM 4426 O O . SER B 1 275 ? -3.016 -26.373 -21.940 1.00 46.17 268 SER B O 1
ATOM 4429 N N . PRO B 1 276 ? -1.849 -27.796 -20.661 1.00 50.48 269 PRO B N 1
ATOM 4430 C CA . PRO B 1 276 ? -2.227 -28.944 -21.500 1.00 49.95 269 PRO B CA 1
ATOM 4431 C C . PRO B 1 276 ? -3.724 -29.216 -21.444 1.00 48.48 269 PRO B C 1
ATOM 4432 O O . PRO B 1 276 ? -4.327 -29.275 -20.368 1.00 47.39 269 PRO B O 1
ATOM 4436 N N . ILE B 1 277 ? -4.315 -29.380 -22.622 1.00 45.76 270 ILE B N 1
ATOM 4437 C CA . ILE B 1 277 ? -5.700 -29.796 -22.778 1.00 49.07 270 ILE B CA 1
ATOM 4438 C C . ILE B 1 277 ? -5.690 -31.308 -22.969 1.00 49.15 270 ILE B C 1
ATOM 4439 O O . ILE B 1 277 ? -5.232 -31.811 -24.002 1.00 49.01 270 ILE B O 1
ATOM 4444 N N . ILE B 1 278 ? -6.191 -32.044 -21.978 1.00 44.98 271 ILE B N 1
ATOM 4445 C CA . ILE B 1 278 ? -6.053 -33.494 -22.019 1.00 42.95 271 ILE B CA 1
ATOM 4446 C C . ILE B 1 278 ? -7.236 -34.182 -22.698 1.00 39.77 271 ILE B C 1
ATOM 4447 O O . ILE B 1 278 ? -7.053 -35.227 -23.324 1.00 41.41 271 ILE B O 1
ATOM 4452 N N . PHE B 1 279 ? -8.448 -33.649 -22.571 1.00 35.98 272 PHE B N 1
ATOM 4453 C CA . PHE B 1 279 ? -9.612 -34.212 -23.260 1.00 39.91 272 PHE B CA 1
ATOM 4454 C C . PHE B 1 279 ? -10.514 -33.068 -23.701 1.00 34.79 272 PHE B C 1
ATOM 4455 O O . PHE B 1 279 ? -10.438 -31.965 -23.161 1.00 33.66 272 PHE B O 1
ATOM 4463 N N . ILE B 1 280 ? -11.410 -33.352 -24.649 1.00 34.28 273 ILE B N 1
ATOM 4464 C CA . ILE B 1 280 ? -12.433 -32.390 -25.042 1.00 40.87 273 ILE B CA 1
ATOM 4465 C C . ILE B 1 280 ? -13.800 -33.049 -25.022 1.00 42.53 273 ILE B C 1
ATOM 4466 O O . ILE B 1 280 ? -13.938 -34.243 -25.311 1.00 42.90 273 ILE B O 1
ATOM 4471 N N . GLY B 1 281 ? -14.814 -32.246 -24.678 1.00 46.47 274 GLY B N 1
ATOM 4472 C CA . GLY B 1 281 ? -16.207 -32.644 -24.730 1.00 53.12 274 GLY B CA 1
ATOM 4473 C C . GLY B 1 281 ? -16.892 -32.239 -26.022 1.00 62.66 274 GLY B C 1
ATOM 4474 O O . GLY B 1 281 ? -17.064 -31.043 -26.293 1.00 65.36 274 GLY B O 1
ATOM 4475 N N . THR B 1 282 ? -17.303 -33.236 -26.816 1.00 67.16 275 THR B N 1
ATOM 4476 C CA . THR B 1 282 ? -17.787 -33.043 -28.180 1.00 70.38 275 THR B CA 1
ATOM 4477 C C . THR B 1 282 ? -19.282 -33.319 -28.308 1.00 73.98 275 THR B C 1
ATOM 4478 O O . THR B 1 282 ? -19.756 -33.723 -29.375 1.00 77.50 275 THR B O 1
ATOM 4482 N N . GLY B 1 283 ? -20.031 -33.119 -27.239 1.00 70.46 276 GLY B N 1
ATOM 4483 C CA . GLY B 1 283 ? -21.451 -33.385 -27.259 1.00 70.05 276 GLY B CA 1
ATOM 4484 C C . GLY B 1 283 ? -21.932 -33.801 -25.885 1.00 72.07 276 GLY B C 1
ATOM 4485 O O . GLY B 1 283 ? -21.200 -33.736 -24.898 1.00 70.15 276 GLY B O 1
ATOM 4486 N N . GLU B 1 284 ? -23.183 -34.256 -25.853 1.00 73.08 277 GLU B N 1
ATOM 4487 C CA . GLU B 1 284 ? -23.884 -34.500 -24.605 1.00 73.25 277 GLU B CA 1
ATOM 4488 C C . GLU B 1 284 ? -23.815 -35.940 -24.124 1.00 67.00 277 GLU B C 1
ATOM 4489 O O . GLU B 1 284 ? -24.125 -36.193 -22.960 1.00 68.40 277 GLU B O 1
ATOM 4495 N N . HIS B 1 285 ? -23.421 -36.887 -24.955 1.00 61.28 278 HIS B N 1
ATOM 4496 C CA . HIS B 1 285 ? -23.471 -38.256 -24.475 1.00 59.70 278 HIS B CA 1
ATOM 4497 C C . HIS B 1 285 ? -22.168 -38.617 -23.784 1.00 56.69 278 HIS B C 1
ATOM 4498 O O . HIS B 1 285 ? -21.151 -37.935 -23.934 1.00 53.58 278 HIS B O 1
ATOM 4505 N N . ILE B 1 286 ? -22.222 -39.694 -22.992 1.00 56.84 279 ILE B N 1
ATOM 4506 C CA . ILE B 1 286 ? -21.096 -40.049 -22.139 1.00 56.12 279 ILE B CA 1
ATOM 4507 C C . ILE B 1 286 ? -19.881 -40.415 -22.973 1.00 54.35 279 ILE B C 1
ATOM 4508 O O . ILE B 1 286 ? -18.742 -40.250 -22.514 1.00 50.21 279 ILE B O 1
ATOM 4513 N N . ASP B 1 287 ? -20.096 -40.864 -24.210 1.00 52.77 280 ASP B N 1
ATOM 4514 C CA . ASP B 1 287 ? -19.019 -41.177 -25.133 1.00 54.10 280 ASP B CA 1
ATOM 4515 C C . ASP B 1 287 ? -18.655 -40.016 -26.054 1.00 54.78 280 ASP B C 1
ATOM 4516 O O . ASP B 1 287 ? -17.781 -40.186 -26.907 1.00 60.69 280 ASP B O 1
ATOM 4521 N N . ASP B 1 288 ? -19.278 -38.841 -25.900 1.00 49.61 281 ASP B N 1
ATOM 4522 C CA . ASP B 1 288 ? -18.883 -37.642 -26.648 1.00 46.18 281 ASP B CA 1
ATOM 4523 C C . ASP B 1 288 ? -17.725 -36.962 -25.922 1.00 45.34 281 ASP B C 1
ATOM 4524 O O . ASP B 1 288 ? -17.838 -35.872 -25.352 1.00 46.35 281 ASP B O 1
ATOM 4529 N N . PHE B 1 289 ? -16.581 -37.626 -25.966 1.00 43.33 282 PHE B N 1
ATOM 4530 C CA . PHE B 1 289 ? -15.500 -37.301 -25.058 1.00 45.20 282 PHE B CA 1
ATOM 4531 C C . PHE B 1 289 ? -14.265 -38.020 -25.560 1.00 48.51 282 PHE B C 1
ATOM 4532 O O . PHE B 1 289 ? -14.328 -39.223 -25.832 1.00 53.60 282 PHE B O 1
ATOM 4540 N N . GLU B 1 290 ? -13.143 -37.319 -25.702 1.00 46.77 283 GLU B N 1
ATOM 4541 C CA . GLU B 1 290 ? -11.978 -37.952 -26.300 1.00 45.76 283 GLU B CA 1
ATOM 4542 C C . GLU B 1 290 ? -10.727 -37.209 -25.871 1.00 41.37 283 GLU B C 1
ATOM 4543 O O . GLU B 1 290 ? -10.781 -35.998 -25.614 1.00 38.74 283 GLU B O 1
ATOM 4549 N N . PRO B 1 291 ? -9.591 -37.898 -25.792 1.00 42.06 284 PRO B N 1
ATOM 4550 C CA . PRO B 1 291 ? -8.318 -37.201 -25.583 1.00 41.47 284 PRO B CA 1
ATOM 4551 C C . PRO B 1 291 ? -8.073 -36.210 -26.706 1.00 43.10 284 PRO B C 1
ATOM 4552 O O . PRO B 1 291 ? -8.432 -36.460 -27.858 1.00 39.17 284 PRO B O 1
ATOM 4556 N N . PHE B 1 292 ? -7.481 -35.068 -26.346 1.00 41.68 285 PHE B N 1
ATOM 4557 C CA . PHE B 1 292 ? -7.233 -33.980 -27.283 1.00 37.31 285 PHE B CA 1
ATOM 4558 C C . PHE B 1 292 ? -5.888 -34.248 -27.946 1.00 41.47 285 PHE B C 1
ATOM 4559 O O . PHE B 1 292 ? -4.834 -34.076 -27.336 1.00 47.08 285 PHE B O 1
ATOM 4567 N N . LYS B 1 293 ? -5.936 -34.735 -29.181 1.00 46.93 286 LYS B N 1
ATOM 4568 C CA . LYS B 1 293 ? -4.765 -34.961 -30.025 1.00 44.75 286 LYS B CA 1
ATOM 4569 C C . LYS B 1 293 ? -4.787 -33.890 -31.113 1.00 38.30 286 LYS B C 1
ATOM 4570 O O . LYS B 1 293 ? -5.643 -33.930 -31.996 1.00 38.32 286 LYS B O 1
ATOM 4576 N N . THR B 1 294 ? -3.856 -32.942 -31.048 1.00 32.85 287 THR B N 1
ATOM 4577 C CA . THR B 1 294 ? -4.003 -31.716 -31.834 1.00 35.04 287 THR B CA 1
ATOM 4578 C C . THR B 1 294 ? -3.860 -31.990 -33.327 1.00 38.80 287 THR B C 1
ATOM 4579 O O . THR B 1 294 ? -4.578 -31.407 -34.146 1.00 40.70 287 THR B O 1
ATOM 4583 N N . GLN B 1 295 ? -2.937 -32.879 -33.698 1.00 43.84 288 GLN B N 1
ATOM 4584 C CA . GLN B 1 295 ? -2.692 -33.135 -35.116 1.00 44.33 288 GLN B CA 1
ATOM 4585 C C . GLN B 1 295 ? -3.881 -33.813 -35.793 1.00 43.56 288 GLN B C 1
ATOM 4586 O O . GLN B 1 295 ? -4.362 -33.285 -36.814 1.00 33.34 288 GLN B O 1
ATOM 4592 N N . PRO B 1 296 ? -4.424 -34.939 -35.298 1.00 35.60 289 PRO B N 1
ATOM 4593 C CA . PRO B 1 296 ? -5.657 -35.457 -35.926 1.00 35.95 289 PRO B CA 1
ATOM 4594 C C . PRO B 1 296 ? -6.869 -34.542 -35.747 1.00 39.02 289 PRO B C 1
ATOM 4595 O O . PRO B 1 296 ? -7.752 -34.546 -36.614 1.00 41.00 289 PRO B O 1
ATOM 4599 N N . PHE B 1 297 ? -6.933 -33.750 -34.665 1.00 36.77 290 PHE B N 1
ATOM 4600 C CA . PHE B 1 297 ? -8.009 -32.772 -34.508 1.00 31.65 290 PHE B CA 1
ATOM 4601 C C . PHE B 1 297 ? -8.028 -31.765 -35.659 1.00 34.69 290 PHE B C 1
ATOM 4602 O O . PHE B 1 297 ? -9.077 -31.528 -36.267 1.00 32.07 290 PHE B O 1
ATOM 4610 N N . ILE B 1 298 ? -6.880 -31.145 -35.963 1.00 30.84 291 ILE B N 1
ATOM 4611 C CA . ILE B 1 298 ? -6.863 -30.208 -37.089 1.00 31.14 291 ILE B CA 1
ATOM 4612 C C . ILE B 1 298 ? -6.982 -30.950 -38.419 1.00 35.43 291 ILE B C 1
ATOM 4613 O O . ILE B 1 298 ? -7.608 -30.448 -39.358 1.00 41.87 291 ILE B O 1
ATOM 4618 N N . SER B 1 299 ? -6.415 -32.160 -38.522 1.00 38.53 292 SER B N 1
ATOM 4619 C CA . SER B 1 299 ? -6.443 -32.865 -39.797 1.00 39.93 292 SER B CA 1
ATOM 4620 C C . SER B 1 299 ? -7.874 -33.177 -40.223 1.00 45.41 292 SER B C 1
ATOM 4621 O O . SER B 1 299 ? -8.220 -33.056 -41.399 1.00 46.45 292 SER B O 1
ATOM 4624 N N . LYS B 1 300 ? -8.736 -33.537 -39.281 1.00 43.73 293 LYS B N 1
ATOM 4625 C CA . LYS B 1 300 ? -10.116 -33.778 -39.664 1.00 46.17 293 LYS B CA 1
ATOM 4626 C C . LYS B 1 300 ? -10.913 -32.496 -39.809 1.00 45.13 293 LYS B C 1
ATOM 4627 O O . LYS B 1 300 ? -11.943 -32.496 -40.486 1.00 49.67 293 LYS B O 1
ATOM 4633 N N . LEU B 1 301 ? -10.457 -31.411 -39.188 1.00 39.43 294 LEU B N 1
ATOM 4634 C CA . LEU B 1 301 ? -11.018 -30.095 -39.473 1.00 38.43 294 LEU B CA 1
ATOM 4635 C C . LEU B 1 301 ? -10.855 -29.739 -40.950 1.00 43.75 294 LEU B C 1
ATOM 4636 O O . LEU B 1 301 ? -11.788 -29.227 -41.579 1.00 43.80 294 LEU B O 1
ATOM 4641 N N . LEU B 1 302 ? -9.671 -30.010 -41.518 1.00 48.50 295 LEU B N 1
ATOM 4642 C CA . LEU B 1 302 ? -9.323 -29.716 -42.908 1.00 52.15 295 LEU B CA 1
ATOM 4643 C C . LEU B 1 302 ? -9.719 -30.846 -43.847 1.00 61.59 295 LEU B C 1
ATOM 4644 O O . LEU B 1 302 ? -10.276 -30.611 -44.924 1.00 57.74 295 LEU B O 1
ATOM 4649 N N . GLY B 1 303 ? -9.376 -32.069 -43.478 1.00 73.21 296 GLY B N 1
ATOM 4650 C CA . GLY B 1 303 ? -9.997 -33.221 -44.078 1.00 82.40 296 GLY B CA 1
ATOM 4651 C C . GLY B 1 303 ? -11.352 -33.343 -43.413 1.00 91.57 296 GLY B C 1
ATOM 4652 O O . GLY B 1 303 ? -12.228 -32.502 -43.620 1.00 95.56 296 GLY B O 1
#

InterPro domains:
  IPR000897 Signal recognition particle, SRP54 subunit, GTPase domain [PF00448] (102-296)
  IPR000897 Signal recognition particle, SRP54 subunit, GTPase domain [PS00300] (269-282)
  IPR000897 Signal recognition particle, SRP54 subunit, GTPase domain [SM00962] (101-296)
  IPR003593 AAA+ ATPase domain [SM00382] (100-277)
  IPR004125 Signal recognition particle, SRP54 subunit, M-domain [PF02978] (311-446)
  IPR006325 Signal recognition particle, SRP54 subunit, eukaryotic [TIGR01425] (2-430)
  IPR013822 Signal recognition particle SRP54, helical bundle [PF02881] (6-83)
  IPR013822 Signal recognition particle SRP54, helical bundle [SM00963] (2-87)
  IPR022941 Signal recognition particle, SRP54 subunit [MF_00306] (6-466)
  IPR022941 Signal recognition particle, SRP54 subunit [PTHR11564] (1-494)
  IPR027417 P-loop containing nucleoside triphosphate hydrolase [G3DSA:3.40.50.300] (91-285)
  IPR027417 P-loop containing nucleoside triphosphate hydrolase [SSF52540] (95-298)
  IPR036225 SRP/SRP receptor, N-terminal [SSF47364] (1-92)
  IPR036891 Signal recognition particle, SRP54 subunit, M-domain superfamily [G3DSA:1.10.260.30] (312-437)
  IPR036891 Signal recognition particle, SRP54 subunit, M-domain superfamily [SSF47446] (298-435)
  IPR042101 Signal recognition particle SRP54, N-terminal domain superfamily [G3DSA:1.20.120.140] (5-306)

Secondary structure (DSSP, 8-state):
--S-SSTTHHHHHHHHHHHHHHHH-SS--HHHHHHHHHHHHHHHHTTT--HHHHHHHHHHHHHH---SS--TT--HHHHHHHHHHHHHHHHT--SSPPP-PPTTS-EEEEEEE-TTS-HHHHHHHHHHHHHHTT--EEEEE-S-TTSHHHHHHHHHHHHHT--EE--SS---HHHHHHHHHHHHHHTT-SEEEEE-----SSHHHHHHHHHHHHHHH--SEEEEEEEGGGGGGHHHHHHHHHTT-SSEEEEEE--SSSS-HHHHHHHHHHTTPPEEEEE-SSSTT-EEE--HHHHHHHHH-/--GGGSTTHHHHHHHHHHHHHHHHSSS--HHHHHHHHHHHHHHHHHTT--HHHHHHHHHHHHHH--TT---SSS-HHHHHHHHHHHHHHHHH---SPPP---TTS-EEEEEEE-TTS-HHHHHHHHHHHHHHTT--EEEEE-S-TTSHHHHHHHHHHHHHT--EE--SS---HHHHHHHHHHHHHHTT-SEEEEE-----SSHHHHHHHHHHHHHHH--SEEEEEEEGGGGGGHHHHHHHHHHT-SSEEEEEE--TTSTTHHHHHHHHHHTT--EEEEE-SSSTTSEEE--HHHHHHHHH-

Organism: Homo sapiens (NCBI:txid9606)